Protein AF-A0A965K824-F1 (afdb_monomer_lite)

Foldseek 3Di:
DPDPVVVVVVVVVVVVVVVVVQQVVDLDLQRDWAKAFEDKFFQVVCQVPWWKKFWDQFKFKDLDPQPQGTDTDRDRIWTWHHDPLAIDINNHGDPHQKMKIAHFFDPVLLVVQLVLLLVLLVVPVVDDPPPDDCLLVLLVQLDPPGPNVVVLLVLLLVSLLSSLVVLLVLFPPHQPHDSVSLNVVLVSNCVVCVSVLLVVQSVVVVDDPVNNVVSVPPSVSSVVSSSSSSSRSSSCSSSSSVSPRWQVRSCRNVVDRRIWMDTPRFTAHTIWMWGDDPSIITTIGTHHLLQQLLQQCVVPPDQPDDLVVLLVSSQALSLLQQLQQVVCVVVVHPGSYYCDPVGTHGRHDDPDDPSSVSNSVSNVVCPPHYDDDPPHRDD

Sequence (379 aa):
MVSIKKLHRQNNFQILLLSIFLCCLCNTLFSFHVKVLLQSVTYEELRACPWEIASENGFVIYDDLDTDVGTYCNQNSIKIGAKNKGLSLQGKSTYKDTLYVYPQLSADYLFTLLEFVHTKISAQQMIDLGENEWGFDVLMDFAPHQKGYTYIQAECLRVCHEVLQAFYERMQPEPPVAFEVLEKQLSRYTQAKMWKECLLAYQSLRLQYKDLKRLKKHPTFVKEKIFSVIDQASENLMYSFFSQLPQYILRSFFQEECGHLSVNGLDYLGSLMITIEDEKILLINSVSMDDYLVGVLRSEGWPGWSLETNKVLAIAVRTYVIARIVQARAQKLPYHIKNSIHHQKYDGHRKKNKQDLILYEAVKETHNIFLGYKGKPID

Secondary structure (DSSP, 8-state):
---HHHHHHHHHHHHHHHHHHHHHH--SS-TT-EEEEEEEEEHHHHHHSPEEEE-SS-EEEES-TTSS-PEEE--SEEEEEEETTEEEETTEEPSSSEEEEEEPPPHHHHHHHHHHHHHHHHHHTTS---SSS-HHHHHH--STTSHHHHHHHHHHHHHHHHHHHHHHHH--SS-SS-HHHHHHHHHHHHHHHHHHHHHHHHHHT---HHHHHHHTT-HHHHHHHHHHHHHHHHHHHHHHHHHTS-HHHHHHHHSS----EEETTEEESSEEEEEEETTEEEEEEEE-HHHHHHHHHHHHSPTT--HHHHHHHHHHHHHHHHHHHHHHHHTT-S-SEEBSTTSB----B----TTTHHHHHHHHHTTT---EETTEE--

Structure (mmCIF, N/CA/C/O backbone):
data_AF-A0A965K824-F1
#
_entry.id   AF-A0A965K824-F1
#
loop_
_atom_site.group_PDB
_atom_site.id
_atom_site.type_symbol
_atom_site.label_atom_id
_atom_site.label_alt_id
_atom_site.label_comp_id
_atom_site.label_asym_id
_atom_site.label_entity_id
_atom_site.label_seq_id
_atom_site.pdbx_PDB_ins_code
_atom_site.Cartn_x
_atom_site.Cartn_y
_atom_site.Cartn_z
_atom_site.occupancy
_atom_site.B_iso_or_equiv
_atom_site.auth_seq_id
_atom_site.auth_comp_id
_atom_site.auth_asym_id
_atom_site.auth_atom_id
_atom_site.pdbx_PDB_model_num
ATOM 1 N N . MET A 1 1 ? -11.148 22.379 -41.036 1.00 36.31 1 MET A N 1
ATOM 2 C CA . MET A 1 1 ? -11.225 22.596 -39.573 1.00 36.31 1 MET A CA 1
ATOM 3 C C . MET A 1 1 ? -12.295 21.685 -38.980 1.00 36.31 1 MET A C 1
ATOM 5 O O . MET A 1 1 ? -13.431 22.096 -38.785 1.00 36.31 1 MET A O 1
ATOM 9 N N . VAL A 1 2 ? -11.955 20.417 -38.737 1.00 30.73 2 VAL A N 1
ATOM 10 C CA . VAL A 1 2 ? -12.786 19.542 -37.898 1.00 30.73 2 VAL A CA 1
ATOM 11 C C . VAL A 1 2 ? -12.556 19.998 -36.460 1.00 30.73 2 VAL A C 1
ATOM 13 O O . VAL A 1 2 ? -11.418 20.094 -36.013 1.00 30.73 2 VAL A O 1
ATOM 16 N N . SER A 1 3 ? -13.631 20.406 -35.789 1.00 27.61 3 SER A N 1
ATOM 17 C CA . SER A 1 3 ? -13.585 21.100 -34.502 1.00 27.61 3 SER A CA 1
ATOM 18 C C . SER A 1 3 ? -12.829 20.287 -33.441 1.00 27.61 3 SER A C 1
ATOM 20 O O . SER A 1 3 ? -13.265 19.203 -33.055 1.00 27.61 3 SER A O 1
ATOM 22 N N . ILE A 1 4 ? -11.731 20.854 -32.933 1.00 33.28 4 ILE A N 1
ATOM 23 C CA . ILE A 1 4 ? -10.877 20.335 -31.845 1.00 33.28 4 ILE A CA 1
ATOM 24 C C . ILE A 1 4 ? -11.703 19.985 -30.585 1.00 33.28 4 ILE A C 1
ATOM 26 O O . ILE A 1 4 ? -11.350 19.083 -29.828 1.00 33.28 4 ILE A O 1
ATOM 30 N N . LYS A 1 5 ? -12.889 20.589 -30.416 1.00 29.89 5 LYS A N 1
ATOM 31 C CA . LYS A 1 5 ? -13.839 20.262 -29.338 1.00 29.89 5 LYS A CA 1
ATOM 32 C C . LYS A 1 5 ? -14.459 18.858 -29.444 1.00 29.89 5 LYS A C 1
ATOM 34 O O . LYS A 1 5 ? -14.859 18.305 -28.422 1.00 29.89 5 LYS A O 1
ATOM 39 N N . LYS A 1 6 ? -14.540 18.258 -30.641 1.00 28.25 6 LYS A N 1
ATOM 40 C CA . LYS A 1 6 ? -15.087 16.898 -30.833 1.00 28.25 6 LYS A CA 1
ATOM 41 C C . LYS A 1 6 ? -14.059 15.805 -30.502 1.00 28.25 6 LYS A C 1
ATOM 43 O O . LYS A 1 6 ? -14.447 14.795 -29.923 1.00 28.25 6 LYS A O 1
ATOM 48 N N . LEU A 1 7 ? -12.768 16.047 -30.765 1.00 29.23 7 LEU A N 1
ATOM 49 C CA . LEU A 1 7 ? -11.680 15.135 -30.377 1.00 29.23 7 LEU A CA 1
ATOM 50 C C . LEU A 1 7 ? -11.485 15.072 -28.853 1.00 29.23 7 LEU A C 1
ATOM 52 O O . LEU A 1 7 ? -11.282 13.987 -28.316 1.00 29.23 7 LEU A O 1
ATOM 56 N N . HIS A 1 8 ? -11.625 16.193 -28.135 1.00 33.16 8 HIS A N 1
ATOM 57 C CA . HIS A 1 8 ? -11.505 16.195 -26.669 1.00 33.16 8 HIS A CA 1
ATOM 58 C C . HIS A 1 8 ? -12.620 15.407 -25.963 1.00 33.16 8 HIS A C 1
ATOM 60 O O . HIS A 1 8 ? -12.362 14.720 -24.978 1.00 33.16 8 HIS A O 1
ATOM 66 N N . ARG A 1 9 ? -13.854 15.432 -26.487 1.00 33.28 9 ARG A N 1
ATOM 67 C CA . ARG A 1 9 ? -14.969 14.655 -25.917 1.00 33.28 9 ARG A CA 1
ATOM 68 C C . ARG A 1 9 ? -14.859 13.152 -26.186 1.00 33.28 9 ARG A C 1
ATOM 70 O O . ARG A 1 9 ? -15.207 12.374 -25.306 1.00 33.28 9 ARG A O 1
ATOM 77 N N . GLN A 1 10 ? -14.375 12.739 -27.361 1.00 35.00 10 GLN A N 1
ATOM 78 C CA . GLN A 1 10 ? -14.183 11.315 -27.674 1.00 35.00 10 GLN A CA 1
ATOM 79 C C . GLN A 1 10 ? -12.985 10.703 -26.934 1.00 35.00 10 GLN A C 1
ATOM 81 O O . GLN A 1 10 ? -13.111 9.581 -26.446 1.00 35.00 10 GLN A O 1
ATOM 86 N N . ASN A 1 11 ? -11.881 11.445 -26.763 1.00 42.94 11 ASN A N 1
ATOM 87 C CA . ASN A 1 11 ? -10.748 10.985 -25.952 1.00 42.94 11 ASN A CA 1
ATOM 88 C C . ASN A 1 11 ? -11.114 10.868 -24.473 1.00 42.94 11 ASN A C 1
ATOM 90 O O . ASN A 1 11 ? -10.794 9.853 -23.869 1.00 42.94 11 ASN A O 1
ATOM 94 N N . ASN A 1 12 ? -11.854 11.823 -23.901 1.00 41.00 12 ASN A N 1
ATOM 95 C CA . ASN A 1 12 ? -12.291 11.702 -22.508 1.00 41.00 12 ASN A CA 1
ATOM 96 C C . ASN A 1 12 ? -13.239 10.518 -22.306 1.00 41.00 12 ASN A C 1
ATOM 98 O O . ASN A 1 12 ? -13.159 9.869 -21.276 1.00 41.00 12 ASN A O 1
ATOM 102 N N . PHE A 1 13 ? -14.081 10.176 -23.285 1.00 37.00 13 PHE A N 1
ATOM 103 C CA . PHE A 1 13 ? -14.971 9.017 -23.174 1.00 37.00 13 PHE A CA 1
ATOM 104 C C . PHE A 1 13 ? -14.228 7.682 -23.328 1.00 37.00 13 PHE A C 1
ATOM 106 O O . PHE A 1 13 ? -14.552 6.734 -22.628 1.00 37.00 13 PHE A O 1
ATOM 113 N N . GLN A 1 14 ? -13.213 7.599 -24.198 1.00 37.97 14 GLN A N 1
ATOM 114 C CA . GLN A 1 14 ? -12.367 6.405 -24.325 1.00 37.97 14 GLN A CA 1
ATOM 115 C C . GLN A 1 14 ? -11.390 6.239 -23.160 1.00 37.97 14 GLN A C 1
ATOM 117 O O . GLN A 1 14 ? -11.163 5.111 -22.746 1.00 37.97 14 GLN A O 1
ATOM 122 N N . ILE A 1 15 ? -10.859 7.328 -22.599 1.00 46.62 15 ILE A N 1
ATOM 123 C CA . ILE A 1 15 ? -10.042 7.310 -21.377 1.00 46.62 15 ILE A CA 1
ATOM 124 C C . ILE A 1 15 ? -10.910 6.942 -20.175 1.00 46.62 15 ILE A C 1
ATOM 126 O O . ILE A 1 15 ? -10.488 6.112 -19.382 1.00 46.62 15 ILE A O 1
ATOM 130 N N . LEU A 1 16 ? -12.137 7.469 -20.085 1.00 37.84 16 LEU A N 1
ATOM 131 C CA . LEU A 1 16 ? -13.113 7.081 -19.067 1.00 37.84 16 LEU A CA 1
ATOM 132 C C . LEU A 1 16 ? -13.541 5.618 -19.233 1.00 37.84 16 LEU A C 1
ATOM 134 O O . LEU A 1 16 ? -13.666 4.904 -18.257 1.00 37.84 16 LEU A O 1
ATOM 138 N N . LEU A 1 17 ? -13.722 5.126 -20.460 1.00 34.28 17 LEU A N 1
ATOM 139 C CA . LEU A 1 17 ? -13.998 3.710 -20.707 1.00 34.28 17 LEU A CA 1
ATOM 140 C C . LEU A 1 17 ? -12.787 2.832 -20.413 1.00 34.28 17 LEU A C 1
ATOM 142 O O . LEU A 1 17 ? -12.983 1.744 -19.902 1.00 34.28 17 LEU A O 1
ATOM 146 N N . LEU A 1 18 ? -11.556 3.271 -20.683 1.00 37.56 18 LEU A N 1
ATOM 147 C CA . LEU A 1 18 ? -10.347 2.524 -20.336 1.00 37.56 18 LEU A CA 1
ATOM 148 C C . LEU A 1 18 ? -10.121 2.527 -18.820 1.00 37.56 18 LEU A C 1
ATOM 150 O O . LEU A 1 18 ? -9.739 1.498 -18.277 1.00 37.56 18 LEU A O 1
ATOM 154 N N . SER A 1 19 ? -10.395 3.641 -18.136 1.00 36.31 19 SER A N 1
ATOM 155 C CA . SER A 1 19 ? -10.315 3.753 -16.681 1.00 36.31 19 SER A CA 1
ATOM 156 C C . SER A 1 19 ? -11.435 2.971 -16.007 1.00 36.31 19 SER A C 1
ATOM 158 O O . SER A 1 19 ? -11.138 2.227 -15.089 1.00 36.31 19 SER A O 1
ATOM 160 N N . ILE A 1 20 ? -12.673 3.005 -16.513 1.00 38.97 20 ILE A N 1
ATOM 161 C CA . ILE A 1 20 ? -13.784 2.146 -16.074 1.00 38.97 20 ILE A CA 1
ATOM 162 C C . ILE A 1 20 ? -13.472 0.678 -16.376 1.00 38.97 20 ILE A C 1
ATOM 164 O O . ILE A 1 20 ? -13.680 -0.162 -15.519 1.00 38.97 20 ILE A O 1
ATOM 168 N N . PHE A 1 21 ? -12.910 0.334 -17.535 1.00 32.91 21 PHE A N 1
ATOM 169 C CA . PHE A 1 21 ? -12.552 -1.050 -17.865 1.00 32.91 21 PHE A CA 1
ATOM 170 C C . PHE A 1 21 ? -11.378 -1.553 -17.006 1.00 32.91 21 PHE A C 1
ATOM 172 O O . PHE A 1 21 ? -11.382 -2.702 -16.577 1.00 32.91 21 PHE A O 1
ATOM 179 N N . LEU A 1 22 ? -10.412 -0.690 -16.670 1.00 35.75 22 LEU A N 1
ATOM 180 C CA . LEU A 1 22 ? -9.337 -0.971 -15.709 1.00 35.75 22 LEU A CA 1
ATOM 181 C C . LEU A 1 22 ? -9.848 -1.018 -14.256 1.00 35.75 22 LEU A C 1
ATOM 183 O O . LEU A 1 22 ? -9.348 -1.820 -13.474 1.00 35.75 22 LEU A O 1
ATOM 187 N N . CYS A 1 23 ? -10.853 -0.217 -13.898 1.00 33.66 23 CYS A N 1
ATOM 188 C CA . CYS A 1 23 ? -11.457 -0.162 -12.562 1.00 33.66 23 CYS A CA 1
ATOM 189 C C . CYS A 1 23 ? -12.417 -1.345 -12.331 1.00 33.66 23 CYS A C 1
ATOM 191 O O . CYS A 1 23 ? -12.391 -1.970 -11.276 1.00 33.66 23 CYS A O 1
ATOM 193 N N . CYS A 1 24 ? -13.170 -1.759 -13.355 1.00 31.39 24 CYS A N 1
ATOM 194 C CA . CYS A 1 24 ? -14.031 -2.944 -13.338 1.00 31.39 24 CYS A CA 1
ATOM 195 C C . CYS A 1 24 ? -13.244 -4.266 -13.327 1.00 31.39 24 CYS A C 1
ATOM 197 O O . CYS A 1 24 ? -13.805 -5.298 -12.962 1.00 31.39 24 CYS A O 1
ATOM 199 N N . LEU A 1 25 ? -11.957 -4.254 -13.701 1.00 32.69 25 LEU A N 1
ATOM 200 C CA . LEU A 1 25 ? -11.074 -5.428 -13.668 1.00 32.69 25 LEU A CA 1
ATOM 201 C C . LEU A 1 25 ? -10.110 -5.450 -12.467 1.00 32.69 25 LEU A C 1
ATOM 203 O O . LEU A 1 25 ? -9.502 -6.488 -12.209 1.00 32.69 25 LEU A O 1
ATOM 207 N N . CYS A 1 26 ? -9.998 -4.365 -11.694 1.00 37.28 26 CYS A N 1
ATOM 208 C CA . CYS A 1 26 ? -9.134 -4.289 -10.513 1.00 37.28 26 CYS A CA 1
ATOM 209 C C . CYS A 1 26 ? -9.964 -4.088 -9.240 1.00 37.28 26 CYS A C 1
ATOM 211 O O . CYS A 1 26 ? -10.144 -2.980 -8.752 1.00 37.28 26 CYS A O 1
ATOM 213 N N . ASN A 1 27 ? -10.408 -5.197 -8.649 1.00 39.06 27 ASN A N 1
ATOM 214 C CA . ASN A 1 27 ? -11.023 -5.251 -7.315 1.00 39.06 27 ASN A CA 1
ATOM 215 C C . ASN A 1 27 ? -10.039 -4.956 -6.155 1.00 39.06 27 ASN A C 1
ATOM 217 O O . ASN A 1 27 ? -10.301 -5.352 -5.018 1.00 39.06 27 ASN A O 1
ATOM 221 N N . THR A 1 28 ? -8.899 -4.313 -6.409 1.00 49.66 28 THR A N 1
ATOM 222 C CA . THR A 1 28 ? -7.787 -4.214 -5.457 1.00 49.66 28 THR A CA 1
ATOM 223 C C . THR A 1 28 ? -7.330 -2.767 -5.274 1.00 49.66 28 THR A C 1
ATOM 225 O O . THR A 1 28 ? -7.292 -1.999 -6.233 1.00 49.66 28 THR A O 1
ATOM 228 N N . LEU A 1 29 ? -6.906 -2.414 -4.051 1.00 47.56 29 LEU A N 1
ATOM 229 C CA . LEU A 1 29 ? -6.229 -1.149 -3.691 1.00 47.56 29 LEU A CA 1
ATOM 230 C C . LEU A 1 29 ? -4.863 -0.976 -4.383 1.00 47.56 29 LEU A C 1
ATOM 232 O O . LEU A 1 29 ? -4.022 -0.228 -3.914 1.00 47.56 29 LEU A O 1
ATOM 236 N N . PHE A 1 30 ? -4.593 -1.722 -5.450 1.00 51.91 30 PHE A N 1
ATOM 237 C CA . PHE A 1 30 ? -3.305 -1.788 -6.127 1.00 51.91 30 PHE A CA 1
ATOM 238 C C . PHE A 1 30 ? -3.487 -1.470 -7.610 1.00 51.91 30 PHE A C 1
ATOM 240 O O . PHE A 1 30 ? -2.957 -2.165 -8.485 1.00 51.91 30 PHE A O 1
ATOM 247 N N . SER A 1 31 ? -4.270 -0.430 -7.907 1.00 47.31 31 SER A N 1
ATOM 248 C CA . SER A 1 31 ? -4.499 0.029 -9.272 1.00 47.31 31 SER A CA 1
ATOM 249 C C . SER A 1 31 ? -3.169 0.425 -9.927 1.00 47.31 31 SER A C 1
ATOM 251 O O . SER A 1 31 ? -2.565 1.441 -9.609 1.00 47.31 31 SER A O 1
ATOM 253 N N . PHE A 1 32 ? -2.721 -0.427 -10.853 1.00 63.44 32 PHE A N 1
ATOM 254 C CA . PHE A 1 32 ? -1.614 -0.224 -11.796 1.00 63.44 32 PHE A CA 1
ATOM 255 C C . PHE A 1 32 ? -0.214 0.029 -11.196 1.00 63.44 32 PHE A C 1
ATOM 257 O O . PHE A 1 32 ? 0.517 0.916 -11.632 1.00 63.44 32 PHE A O 1
ATOM 264 N N . HIS A 1 33 ? 0.211 -0.811 -10.248 1.00 82.31 33 HIS A N 1
ATOM 265 C CA . HIS A 1 33 ? 1.624 -0.866 -9.853 1.00 82.31 33 HIS A CA 1
ATOM 266 C C . HIS A 1 33 ? 2.515 -1.460 -10.949 1.00 82.31 33 HIS A C 1
ATOM 268 O O . HIS A 1 33 ? 2.146 -2.417 -11.639 1.00 82.31 33 HIS A O 1
ATOM 274 N N . VAL A 1 34 ? 3.738 -0.946 -11.047 1.00 90.12 34 VAL A N 1
ATOM 275 C CA . VAL A 1 34 ? 4.823 -1.578 -11.792 1.00 90.12 34 VAL A CA 1
ATOM 276 C C . VAL A 1 34 ? 5.508 -2.584 -10.869 1.00 90.12 34 VAL A C 1
ATOM 278 O O . VAL A 1 34 ? 5.942 -2.235 -9.774 1.00 90.12 34 VAL A O 1
ATOM 281 N N . LYS A 1 35 ? 5.586 -3.845 -11.309 1.00 93.44 35 LYS A N 1
ATOM 282 C CA . LYS A 1 35 ? 6.251 -4.934 -10.595 1.00 93.44 35 LYS A CA 1
ATOM 283 C C . LYS A 1 35 ? 7.607 -5.202 -11.232 1.00 93.44 35 LYS A C 1
ATOM 285 O O . LYS A 1 35 ? 7.674 -5.795 -12.313 1.00 93.44 35 LYS A O 1
ATOM 290 N N . VAL A 1 36 ? 8.665 -4.752 -10.570 1.00 94.69 36 VAL A N 1
ATOM 291 C CA . VAL A 1 36 ? 10.050 -4.886 -11.022 1.00 94.69 36 VAL A CA 1
ATOM 292 C C . VAL A 1 36 ? 10.697 -6.075 -10.330 1.00 94.69 36 VAL A C 1
ATOM 294 O O . VAL A 1 36 ? 10.860 -6.065 -9.114 1.00 94.69 36 VAL A O 1
ATOM 297 N N . LEU A 1 37 ? 11.088 -7.096 -11.090 1.00 95.69 37 LEU A N 1
ATOM 298 C CA . LEU A 1 37 ? 11.920 -8.178 -10.579 1.00 95.69 37 LEU A CA 1
ATOM 299 C C . LEU A 1 37 ? 13.318 -7.629 -10.278 1.00 95.69 37 LEU A C 1
ATOM 301 O O . LEU A 1 37 ? 14.052 -7.259 -11.201 1.00 95.69 37 LEU A O 1
ATOM 305 N N . LEU A 1 38 ? 13.663 -7.592 -8.992 1.00 94.62 38 LEU A N 1
ATOM 306 C CA . LEU A 1 38 ? 14.961 -7.149 -8.494 1.00 94.62 38 LEU A CA 1
ATOM 307 C C . LEU A 1 38 ? 15.959 -8.305 -8.453 1.00 94.62 38 LEU A C 1
ATOM 309 O O . LEU A 1 38 ? 17.090 -8.155 -8.904 1.00 94.62 38 LEU A O 1
ATOM 313 N N . GLN A 1 39 ? 15.542 -9.456 -7.916 1.00 93.94 39 GLN A N 1
ATOM 314 C CA . GLN A 1 39 ? 16.381 -10.650 -7.783 1.00 93.94 39 GLN A CA 1
ATOM 315 C C . GLN A 1 39 ? 15.566 -11.926 -7.992 1.00 93.94 39 GLN A C 1
ATOM 317 O O . GLN A 1 39 ? 14.372 -11.975 -7.702 1.00 93.94 39 GLN A O 1
ATOM 322 N N . SER A 1 40 ? 16.232 -12.964 -8.492 1.00 95.19 40 SER A N 1
ATOM 323 C CA . SER A 1 40 ? 15.695 -14.314 -8.646 1.00 95.19 40 SER A CA 1
ATOM 324 C C . SER A 1 40 ? 16.771 -15.287 -8.193 1.00 95.19 40 SER A C 1
ATOM 326 O O . SER A 1 40 ? 17.850 -15.310 -8.781 1.00 95.19 40 SER A O 1
ATOM 328 N N . VAL A 1 41 ? 16.487 -16.033 -7.131 1.00 95.62 41 VAL A N 1
ATOM 329 C CA . VAL A 1 41 ? 17.449 -16.925 -6.472 1.00 95.62 41 VAL A CA 1
ATOM 330 C C . VAL A 1 41 ? 16.825 -18.291 -6.231 1.00 95.62 41 VAL A C 1
ATOM 332 O O . VAL A 1 41 ? 15.605 -18.438 -6.183 1.00 95.62 41 VAL A O 1
ATOM 335 N N . THR A 1 42 ? 17.655 -19.307 -6.074 1.00 95.12 42 THR A N 1
ATOM 336 C CA . THR A 1 42 ? 17.249 -20.636 -5.616 1.00 95.12 42 THR A CA 1
ATOM 337 C C . THR A 1 42 ? 17.057 -20.658 -4.096 1.00 95.12 42 THR A C 1
ATOM 339 O O . THR A 1 42 ? 17.528 -19.782 -3.364 1.00 95.12 42 THR A O 1
ATOM 342 N N . TYR A 1 43 ? 16.404 -21.704 -3.587 1.00 93.12 43 TYR A N 1
ATOM 343 C CA . TYR A 1 43 ? 16.294 -21.934 -2.143 1.00 93.12 43 TYR A CA 1
ATOM 344 C C . TYR A 1 43 ? 17.652 -22.063 -1.444 1.00 93.12 43 TYR A C 1
ATOM 346 O O . TYR A 1 43 ? 17.781 -21.669 -0.286 1.00 93.12 43 TYR A O 1
ATOM 354 N N . GLU A 1 44 ? 18.645 -22.647 -2.115 1.00 93.12 44 GLU A N 1
ATOM 355 C CA . GLU A 1 44 ? 19.984 -22.852 -1.558 1.00 93.12 44 GLU A CA 1
ATOM 356 C C . GLU A 1 44 ? 20.726 -21.525 -1.421 1.00 93.12 44 GLU A C 1
ATOM 358 O O . GLU A 1 44 ? 21.260 -21.233 -0.351 1.00 93.12 44 GLU A O 1
ATOM 363 N N . GLU A 1 45 ? 20.665 -20.687 -2.457 1.00 95.12 45 GLU A N 1
ATOM 364 C CA . GLU A 1 45 ? 21.237 -19.340 -2.447 1.00 95.12 45 GLU A CA 1
ATOM 365 C C . GLU A 1 45 ? 20.617 -18.480 -1.340 1.00 95.12 45 GLU A C 1
ATOM 367 O O . GLU A 1 45 ? 21.354 -17.900 -0.543 1.00 95.12 45 GLU A O 1
ATOM 372 N N . LEU A 1 46 ? 19.282 -18.455 -1.215 1.00 95.19 46 LEU A N 1
ATOM 373 C CA . LEU A 1 46 ? 18.618 -17.656 -0.176 1.00 95.19 46 LEU A CA 1
ATOM 374 C C . LEU A 1 46 ? 18.833 -18.217 1.239 1.00 95.19 46 LEU A C 1
ATOM 376 O O . LEU A 1 46 ? 18.806 -17.478 2.221 1.00 95.19 46 LEU A O 1
ATOM 380 N N . ARG A 1 47 ? 19.042 -19.532 1.381 1.00 93.31 47 ARG A N 1
ATOM 381 C CA . ARG A 1 47 ? 19.403 -20.132 2.674 1.00 93.31 47 ARG A CA 1
ATOM 382 C C . ARG A 1 47 ? 20.833 -19.770 3.072 1.00 93.31 47 ARG A C 1
ATOM 384 O O . ARG A 1 47 ? 21.076 -19.527 4.251 1.00 93.31 47 ARG A O 1
ATOM 391 N N . ALA A 1 48 ? 21.758 -19.755 2.113 1.00 94.31 48 ALA A N 1
ATOM 392 C CA . ALA A 1 48 ? 23.151 -19.389 2.343 1.00 94.31 48 ALA A CA 1
ATOM 393 C C . ALA A 1 48 ? 23.307 -17.888 2.626 1.00 94.31 48 ALA A C 1
ATOM 395 O O . ALA A 1 48 ? 24.056 -17.506 3.523 1.00 94.31 48 ALA A O 1
ATOM 396 N N . CYS A 1 49 ? 22.573 -17.049 1.895 1.00 94.88 49 CYS A N 1
ATOM 397 C CA . CYS A 1 49 ? 22.587 -15.598 2.031 1.00 94.88 49 CYS A CA 1
ATOM 398 C C . CYS A 1 49 ? 21.145 -15.056 2.061 1.00 94.88 49 CYS A C 1
ATOM 400 O O . CYS A 1 49 ? 20.589 -14.719 1.013 1.00 94.88 49 CYS A O 1
ATOM 402 N N . PRO A 1 50 ? 20.508 -15.002 3.247 1.00 95.94 50 PRO A N 1
ATOM 403 C CA . PRO A 1 50 ? 19.174 -14.428 3.398 1.00 95.94 50 PRO A CA 1
ATOM 404 C C . PRO A 1 50 ? 19.148 -12.954 2.998 1.00 95.94 50 PRO A C 1
ATOM 406 O O . PRO A 1 50 ? 20.089 -12.212 3.284 1.00 95.94 50 PRO A O 1
ATOM 409 N N . TRP A 1 51 ? 18.043 -12.506 2.408 1.00 96.94 51 TRP A N 1
ATOM 410 C CA . TRP A 1 51 ? 17.844 -11.090 2.128 1.00 96.94 51 TRP A CA 1
ATOM 411 C C . TRP A 1 51 ? 17.635 -10.313 3.415 1.00 96.94 51 TRP A C 1
ATOM 413 O O . TRP A 1 51 ? 16.803 -10.679 4.246 1.00 96.94 51 TRP A O 1
ATOM 423 N N . GLU A 1 52 ? 18.358 -9.210 3.542 1.00 96.88 52 GLU A N 1
ATOM 424 C CA . GLU A 1 52 ? 18.138 -8.220 4.581 1.00 96.88 52 GLU A CA 1
ATOM 425 C C . GLU A 1 52 ? 17.371 -7.037 3.990 1.00 96.88 52 GLU A C 1
ATOM 427 O O . GLU A 1 52 ? 17.807 -6.424 3.013 1.00 96.88 52 GLU A O 1
ATOM 432 N N . ILE A 1 53 ? 16.203 -6.760 4.564 1.00 97.25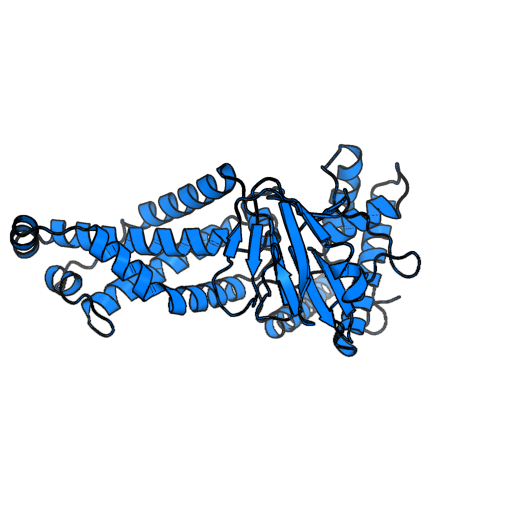 53 ILE A N 1
ATOM 433 C CA . ILE A 1 53 ? 15.338 -5.647 4.182 1.00 97.25 53 ILE A CA 1
ATOM 434 C C . ILE A 1 53 ? 15.313 -4.687 5.362 1.00 97.25 53 ILE A C 1
ATOM 436 O O . ILE A 1 53 ? 14.955 -5.096 6.464 1.00 97.25 53 ILE A O 1
ATOM 440 N N . ALA A 1 54 ? 15.665 -3.426 5.134 1.00 96.81 54 ALA A N 1
ATOM 441 C CA . ALA A 1 54 ? 15.650 -2.386 6.154 1.00 96.81 54 ALA A CA 1
ATOM 442 C C . ALA A 1 54 ? 14.506 -1.386 5.938 1.00 96.81 54 ALA A C 1
ATOM 444 O O . ALA A 1 54 ? 14.033 -1.190 4.818 1.00 96.81 54 ALA A O 1
ATOM 445 N N . SER A 1 55 ? 14.058 -0.757 7.020 1.00 94.81 55 SER A N 1
ATOM 446 C CA . SER A 1 55 ? 13.147 0.386 7.002 1.00 94.81 55 SER A CA 1
ATOM 447 C C . SER A 1 55 ? 13.358 1.233 8.252 1.00 94.81 55 SER A C 1
ATOM 449 O O . SER A 1 55 ? 13.706 0.714 9.310 1.00 94.81 55 SER A O 1
ATOM 451 N N . GLU A 1 56 ? 13.144 2.541 8.146 1.00 92.12 56 GLU A N 1
ATOM 452 C CA . GLU A 1 56 ? 13.398 3.487 9.239 1.00 92.12 56 GLU A CA 1
ATOM 453 C C . GLU A 1 56 ? 12.448 3.298 10.432 1.00 92.12 56 GLU A C 1
ATOM 455 O O . GLU A 1 56 ? 12.883 3.384 11.578 1.00 92.12 56 GLU A O 1
ATOM 460 N N . ASN A 1 57 ? 11.173 2.995 10.162 1.00 90.88 57 ASN A N 1
ATOM 461 C CA . ASN A 1 57 ? 10.103 2.951 11.168 1.00 90.88 57 ASN A CA 1
ATOM 462 C C . ASN A 1 57 ? 9.535 1.540 11.401 1.00 90.88 57 ASN A C 1
ATOM 464 O O . ASN A 1 57 ? 8.531 1.384 12.095 1.00 90.88 57 ASN A O 1
ATOM 468 N N . GLY A 1 58 ? 10.148 0.519 10.801 1.00 92.19 58 GLY A N 1
ATOM 469 C CA . GLY A 1 58 ? 9.658 -0.855 10.828 1.00 92.19 58 GLY A CA 1
ATOM 470 C C . GLY A 1 58 ? 8.808 -1.243 9.621 1.00 92.19 58 GLY A C 1
ATOM 471 O O . GLY A 1 58 ? 8.830 -0.596 8.571 1.00 92.19 58 GLY A O 1
ATOM 472 N N . PHE A 1 59 ? 8.075 -2.345 9.760 1.00 91.12 59 PHE A N 1
ATOM 473 C CA . PHE A 1 59 ? 7.411 -3.026 8.652 1.00 91.12 59 PHE A CA 1
ATOM 474 C C . PHE A 1 59 ? 5.972 -3.394 8.977 1.00 91.12 59 PHE A C 1
ATOM 476 O O . PHE A 1 59 ? 5.645 -3.762 10.106 1.00 91.12 59 PHE A O 1
ATOM 483 N N . VAL A 1 60 ? 5.149 -3.429 7.933 1.00 87.81 60 VAL A N 1
ATOM 484 C CA . VAL A 1 60 ? 3.877 -4.151 7.932 1.00 87.81 60 VAL A CA 1
ATOM 485 C C . VAL A 1 60 ? 3.986 -5.288 6.925 1.00 87.81 60 VAL A C 1
ATOM 487 O O . VAL A 1 60 ? 4.285 -5.057 5.751 1.00 87.81 60 VAL A O 1
ATOM 490 N N . ILE A 1 61 ? 3.792 -6.520 7.393 1.00 87.62 61 ILE A N 1
ATOM 491 C CA . ILE A 1 61 ? 3.981 -7.730 6.589 1.00 87.62 61 ILE A CA 1
ATOM 492 C C . ILE A 1 61 ? 2.646 -8.446 6.416 1.00 87.62 61 ILE A C 1
ATOM 494 O O . ILE A 1 61 ? 1.997 -8.787 7.403 1.00 87.62 61 ILE A O 1
ATOM 498 N N . TYR A 1 62 ? 2.276 -8.714 5.169 1.00 82.88 62 TYR A N 1
ATOM 499 C CA . TYR A 1 62 ? 1.091 -9.483 4.803 1.00 82.88 62 TYR A CA 1
ATOM 500 C C . TYR A 1 62 ? 1.521 -10.803 4.168 1.00 82.88 62 TYR A C 1
ATOM 502 O O . TYR A 1 62 ? 2.384 -10.826 3.290 1.00 82.88 62 TYR A O 1
ATOM 510 N N . ASP A 1 63 ? 0.925 -11.900 4.608 1.00 74.81 63 ASP A N 1
ATOM 511 C CA . ASP A 1 63 ? 1.050 -13.229 4.007 1.00 74.81 63 ASP A CA 1
ATOM 512 C C . ASP A 1 63 ? -0.077 -13.514 2.997 1.00 74.81 63 ASP A C 1
ATOM 514 O O . ASP A 1 63 ? 0.053 -14.382 2.135 1.00 74.81 63 ASP A O 1
ATOM 518 N N . ASP A 1 64 ? -1.155 -12.736 3.064 1.00 68.56 64 ASP A N 1
ATOM 519 C CA . ASP A 1 64 ? -2.243 -12.702 2.098 1.00 68.56 64 ASP A CA 1
ATOM 520 C C . ASP A 1 64 ? -2.850 -11.288 2.070 1.00 68.56 64 ASP A C 1
ATOM 522 O O . ASP A 1 64 ? -3.131 -10.698 3.117 1.00 68.56 64 ASP A O 1
ATOM 526 N N . LEU A 1 65 ? -3.029 -10.716 0.876 1.00 61.56 65 LEU A N 1
ATOM 527 C CA . LEU A 1 65 ? -3.633 -9.385 0.731 1.00 61.56 65 LEU A CA 1
ATOM 528 C C . LEU A 1 65 ? -5.147 -9.404 0.992 1.00 61.56 65 LEU A C 1
ATOM 530 O O . LEU A 1 65 ? -5.727 -8.338 1.178 1.00 61.56 65 LEU A O 1
ATOM 534 N N . ASP A 1 66 ? -5.769 -10.588 1.027 1.00 52.78 66 ASP A N 1
ATOM 535 C CA . ASP A 1 66 ? -7.212 -10.747 1.213 1.00 52.78 66 ASP A CA 1
ATOM 536 C C . ASP A 1 66 ? -7.636 -10.979 2.685 1.00 52.78 66 ASP A C 1
ATOM 538 O O . ASP A 1 66 ? -8.835 -11.001 2.958 1.00 52.78 66 ASP A O 1
ATOM 542 N N . THR A 1 67 ? -6.708 -11.146 3.650 1.00 51.00 67 THR A N 1
ATOM 543 C CA . THR A 1 67 ? -7.038 -11.549 5.047 1.00 51.00 67 THR A CA 1
ATOM 544 C C . THR A 1 67 ? -6.833 -10.482 6.144 1.00 51.00 67 THR A C 1
ATOM 546 O O . THR A 1 67 ? -6.723 -10.807 7.324 1.00 51.00 67 THR A O 1
AT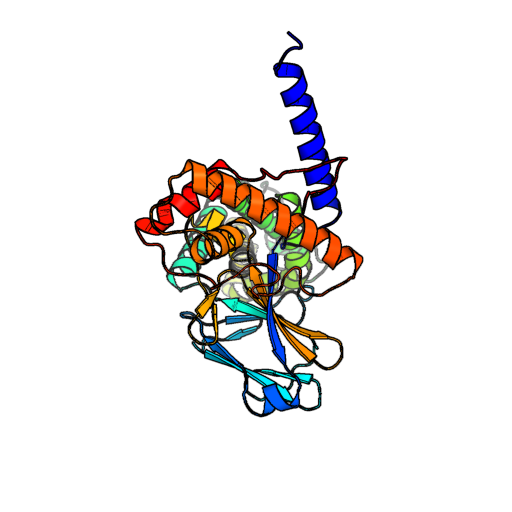OM 549 N N . ASP A 1 68 ? -6.872 -9.196 5.785 1.00 56.56 68 ASP A N 1
ATOM 550 C CA . ASP A 1 68 ? -7.261 -8.048 6.640 1.00 56.56 68 ASP A CA 1
ATOM 551 C C . ASP A 1 68 ? -6.457 -7.688 7.918 1.00 56.56 68 ASP A C 1
ATOM 553 O O . ASP A 1 68 ? -6.851 -6.763 8.647 1.00 56.56 68 ASP A O 1
ATOM 557 N N . VAL A 1 69 ? -5.302 -8.300 8.211 1.00 59.91 69 VAL A N 1
ATOM 558 C CA . VAL A 1 69 ? -4.381 -7.776 9.246 1.00 59.91 69 VAL A CA 1
ATOM 559 C C . VAL A 1 69 ? -2.918 -8.053 8.903 1.00 59.91 69 VAL A C 1
ATOM 561 O O . VAL A 1 69 ? -2.445 -9.180 9.019 1.00 59.91 69 VAL A O 1
ATOM 564 N N . GLY A 1 70 ? -2.172 -7.004 8.558 1.00 71.50 70 GLY A N 1
ATOM 565 C CA . GLY A 1 70 ? -0.717 -7.084 8.463 1.00 71.50 70 GLY A CA 1
ATOM 566 C C . GLY A 1 70 ? -0.069 -7.277 9.838 1.00 71.50 70 GLY A C 1
ATOM 567 O O . GLY A 1 70 ? -0.504 -6.704 10.839 1.00 71.50 70 GLY A O 1
ATOM 568 N N . THR A 1 71 ? 0.995 -8.074 9.905 1.00 80.56 71 THR A N 1
ATOM 569 C CA . THR A 1 71 ? 1.819 -8.204 11.111 1.00 80.56 71 THR A CA 1
ATOM 570 C C . THR A 1 71 ? 2.796 -7.036 11.187 1.00 80.56 71 THR A C 1
ATOM 572 O O . THR A 1 71 ? 3.625 -6.859 10.293 1.00 80.56 71 THR A O 1
ATOM 575 N N . TYR A 1 72 ? 2.720 -6.260 12.267 1.00 83.25 72 TYR A N 1
ATOM 576 C CA . TYR A 1 72 ? 3.638 -5.151 12.524 1.00 83.25 72 TYR A CA 1
ATOM 577 C C . TYR A 1 72 ? 4.964 -5.655 13.093 1.00 83.25 72 TYR A C 1
ATOM 579 O O . TYR A 1 72 ? 4.997 -6.488 14.003 1.00 83.25 72 TYR A O 1
ATOM 587 N N . CYS A 1 73 ? 6.067 -5.118 12.582 1.00 86.38 73 CYS A N 1
ATOM 588 C CA . CYS A 1 73 ? 7.409 -5.394 13.065 1.00 86.38 73 CYS A CA 1
ATOM 589 C C . CYS A 1 73 ? 8.160 -4.080 13.275 1.00 86.38 73 CYS A C 1
ATOM 591 O O . CYS A 1 73 ? 8.623 -3.470 12.319 1.00 86.38 73 CYS A O 1
ATOM 593 N N . ASN A 1 74 ? 8.341 -3.684 14.535 1.00 86.88 74 ASN A N 1
ATOM 594 C CA . ASN A 1 74 ? 9.012 -2.429 14.905 1.00 86.88 74 ASN A CA 1
ATOM 595 C C . ASN A 1 74 ? 10.551 -2.493 14.796 1.00 86.88 74 ASN A C 1
ATOM 597 O O . ASN A 1 74 ? 11.244 -1.628 15.323 1.00 86.88 74 ASN A O 1
ATOM 601 N N . GLN A 1 75 ? 11.111 -3.556 14.213 1.00 90.31 75 GLN A N 1
ATOM 602 C CA . GLN A 1 75 ? 12.553 -3.657 13.982 1.00 90.31 75 GLN A CA 1
ATOM 603 C C . GLN A 1 75 ? 12.911 -2.874 12.723 1.00 90.31 75 GLN A C 1
ATOM 605 O O . GLN A 1 75 ? 12.164 -2.924 11.758 1.00 90.31 75 GLN A O 1
ATOM 610 N N . ASN A 1 76 ? 14.080 -2.236 12.685 1.00 93.62 76 ASN A N 1
ATOM 611 C CA . ASN A 1 76 ? 14.511 -1.478 11.501 1.00 93.62 76 ASN A CA 1
ATOM 612 C C . ASN A 1 76 ? 15.091 -2.366 10.388 1.00 93.62 76 ASN A C 1
ATOM 614 O O . ASN A 1 76 ? 15.434 -1.880 9.314 1.00 93.62 76 ASN A O 1
ATOM 618 N N . SER A 1 77 ? 15.236 -3.667 10.644 1.00 95.69 77 SER A N 1
ATOM 619 C CA . SER A 1 77 ? 15.715 -4.651 9.678 1.00 95.69 77 SER A CA 1
ATOM 620 C C . SER A 1 77 ? 15.035 -5.998 9.907 1.00 95.69 77 SER A C 1
ATOM 622 O O . SER A 1 77 ? 14.880 -6.443 11.050 1.00 95.69 77 SER A O 1
ATOM 624 N N . ILE A 1 78 ? 14.638 -6.648 8.813 1.00 95.62 78 ILE A N 1
ATOM 625 C CA . ILE A 1 78 ? 14.136 -8.019 8.789 1.00 95.62 78 ILE A CA 1
ATOM 626 C C . ILE A 1 78 ? 14.941 -8.891 7.836 1.00 95.62 78 ILE A C 1
ATOM 628 O O . ILE A 1 78 ? 15.421 -8.441 6.796 1.00 95.62 78 ILE A O 1
ATOM 632 N N . LYS A 1 79 ? 15.041 -10.177 8.180 1.00 95.75 79 LYS A N 1
ATOM 633 C CA . LYS A 1 79 ? 15.666 -11.191 7.328 1.00 95.75 79 LYS A CA 1
ATOM 634 C C . LYS A 1 79 ? 14.623 -12.092 6.688 1.00 95.75 79 LYS A C 1
ATOM 636 O O . LYS A 1 79 ? 13.836 -12.724 7.399 1.00 95.75 79 LYS A O 1
ATOM 641 N N . ILE A 1 80 ? 14.667 -12.184 5.363 1.00 95.38 80 ILE A N 1
ATOM 642 C CA . ILE A 1 80 ? 13.883 -13.119 4.559 1.00 95.38 80 ILE A CA 1
ATOM 643 C C . ILE A 1 80 ? 14.814 -14.225 4.066 1.00 95.38 80 ILE A C 1
ATOM 645 O O . ILE A 1 80 ? 15.766 -13.979 3.331 1.00 95.38 80 ILE A O 1
ATOM 649 N N . GLY A 1 81 ? 14.549 -15.451 4.505 1.00 94.62 81 GLY A N 1
ATOM 650 C CA . GLY A 1 81 ? 15.327 -16.640 4.165 1.00 94.62 81 GLY A CA 1
ATOM 651 C C . GLY A 1 81 ? 14.470 -17.736 3.538 1.00 94.62 81 GLY A C 1
ATOM 652 O O . GLY A 1 81 ? 13.263 -17.578 3.368 1.00 94.62 81 GLY A O 1
ATOM 653 N N . ALA A 1 82 ? 15.074 -18.900 3.309 1.00 92.81 82 ALA A N 1
ATOM 654 C CA . ALA A 1 82 ? 14.401 -20.102 2.817 1.00 92.81 82 ALA A CA 1
ATOM 655 C C . ALA A 1 82 ? 14.514 -21.274 3.809 1.00 92.81 82 ALA A C 1
ATOM 657 O O . ALA A 1 82 ? 15.616 -21.652 4.224 1.00 92.81 82 ALA A O 1
ATOM 658 N N . LYS A 1 83 ? 13.390 -21.923 4.138 1.00 90.25 83 LYS A N 1
ATOM 659 C CA . LYS A 1 83 ? 13.337 -23.072 5.060 1.00 90.25 83 LYS A CA 1
ATOM 660 C C . LYS A 1 83 ? 12.300 -24.100 4.608 1.00 90.25 83 LYS A C 1
ATOM 662 O O . LYS A 1 83 ? 11.172 -23.738 4.315 1.00 90.25 83 LYS A O 1
ATOM 667 N N . ASN A 1 84 ? 12.671 -25.384 4.575 1.00 83.62 84 ASN A N 1
ATOM 668 C CA . ASN A 1 84 ? 11.788 -26.502 4.190 1.00 83.62 84 ASN A CA 1
ATOM 669 C C . ASN A 1 84 ? 11.041 -26.293 2.854 1.00 83.62 84 ASN A C 1
ATOM 671 O O . ASN A 1 84 ? 9.857 -26.591 2.768 1.00 83.62 84 ASN A O 1
ATOM 675 N N . LYS A 1 85 ? 11.729 -25.762 1.829 1.00 81.12 85 LYS A N 1
ATOM 676 C CA . LYS A 1 85 ? 11.146 -25.364 0.528 1.00 81.12 85 LYS A CA 1
ATOM 677 C C . LYS A 1 85 ? 10.064 -24.266 0.594 1.00 81.12 85 LYS A C 1
ATOM 679 O O . LYS A 1 85 ? 9.417 -23.992 -0.406 1.00 81.12 85 LYS A O 1
ATOM 684 N N . GLY A 1 86 ? 9.917 -23.592 1.731 1.00 89.56 86 GLY A N 1
ATOM 685 C CA . GLY A 1 86 ? 9.113 -22.381 1.884 1.00 89.56 86 GLY A CA 1
ATOM 686 C C . GLY A 1 86 ? 9.966 -21.162 2.232 1.00 89.56 86 GLY A C 1
ATOM 687 O O . GLY A 1 86 ? 11.188 -21.255 2.420 1.00 89.56 86 GLY A O 1
ATOM 688 N N . LEU A 1 87 ? 9.308 -20.012 2.350 1.00 92.88 87 LEU A N 1
ATOM 689 C CA . LEU A 1 87 ? 9.924 -18.790 2.855 1.00 92.88 87 LEU A CA 1
ATOM 690 C C . LEU A 1 87 ? 10.077 -18.856 4.381 1.00 92.88 87 LEU A C 1
ATOM 692 O O . LEU A 1 87 ? 9.414 -19.616 5.094 1.00 92.88 87 LEU A O 1
ATOM 696 N N . SER A 1 88 ? 10.991 -18.048 4.902 1.00 92.50 88 SER A N 1
ATOM 697 C CA . SER A 1 88 ? 11.122 -17.817 6.335 1.00 92.50 88 SER A CA 1
ATOM 698 C C . SER A 1 88 ? 11.325 -16.340 6.628 1.00 92.50 88 SER A C 1
ATOM 700 O O . SER A 1 88 ? 12.094 -15.667 5.948 1.00 92.50 88 SER A O 1
ATOM 702 N N . LEU A 1 89 ? 10.662 -15.861 7.673 1.00 92.31 89 LEU A N 1
ATOM 703 C CA . LEU A 1 89 ? 10.797 -14.514 8.206 1.00 92.31 89 LEU A CA 1
ATOM 704 C C . LEU A 1 89 ? 11.497 -14.615 9.560 1.00 92.31 89 LEU A C 1
ATOM 706 O O . LEU A 1 89 ? 11.027 -15.321 10.454 1.00 92.31 89 LEU A O 1
ATOM 710 N N . GLN A 1 90 ? 12.642 -13.947 9.707 1.00 90.75 90 GLN A N 1
ATOM 711 C CA . GLN A 1 90 ? 13.464 -14.009 10.924 1.00 90.75 90 GLN A CA 1
ATOM 712 C C . GLN A 1 90 ? 13.752 -15.459 11.379 1.00 90.75 90 GLN A C 1
ATOM 714 O O . GLN A 1 90 ? 13.688 -15.798 12.560 1.00 90.75 90 GLN A O 1
ATOM 719 N N . GLY A 1 91 ? 14.009 -16.356 10.418 1.00 87.94 91 GLY A N 1
ATOM 720 C CA . GLY A 1 91 ? 14.317 -17.775 10.658 1.00 87.94 91 GLY A CA 1
ATOM 721 C C . GLY A 1 91 ? 13.117 -18.680 10.984 1.00 87.94 91 GLY A C 1
ATOM 722 O O . GLY A 1 91 ? 13.281 -19.903 11.104 1.00 87.94 91 GLY A O 1
ATOM 723 N N . LYS A 1 92 ? 11.905 -18.123 11.093 1.00 90.06 92 LYS A N 1
ATOM 724 C CA . LYS A 1 92 ? 10.655 -18.877 11.267 1.00 90.06 92 LYS A CA 1
ATOM 725 C C . LYS A 1 92 ? 10.002 -19.112 9.910 1.00 90.06 92 LYS A C 1
ATOM 727 O O . LYS A 1 92 ? 9.889 -18.177 9.128 1.00 90.06 92 LYS A O 1
ATOM 732 N N . SER A 1 93 ? 9.592 -20.348 9.627 1.00 89.50 93 SER A N 1
ATOM 733 C CA . SER A 1 93 ? 8.870 -20.669 8.389 1.00 89.50 93 SER A CA 1
ATOM 734 C C . SER A 1 93 ? 7.572 -19.874 8.305 1.00 89.50 93 SER A C 1
ATOM 736 O O . SER A 1 93 ? 6.871 -19.736 9.308 1.00 89.50 93 SER A O 1
ATOM 738 N N . THR A 1 94 ? 7.263 -19.371 7.117 1.00 86.69 94 THR A N 1
ATOM 739 C CA . THR A 1 94 ? 5.962 -18.774 6.819 1.00 86.69 94 THR A CA 1
ATOM 740 C C . THR A 1 94 ? 5.007 -19.847 6.308 1.00 86.69 94 THR A C 1
ATOM 742 O O . THR A 1 94 ? 5.434 -20.903 5.843 1.00 86.69 94 THR A O 1
ATOM 745 N N . TYR A 1 95 ? 3.705 -19.595 6.427 1.00 79.81 95 TYR A N 1
ATOM 746 C CA . TYR A 1 95 ? 2.669 -20.528 5.969 1.00 79.81 95 TYR A CA 1
ATOM 747 C C . TYR A 1 95 ? 2.330 -20.373 4.485 1.00 79.81 95 TYR A C 1
ATOM 749 O O . TYR A 1 95 ? 1.738 -21.271 3.895 1.00 79.81 95 TYR A O 1
ATOM 757 N N . LYS A 1 96 ? 2.672 -19.220 3.906 1.00 85.31 96 LYS A N 1
ATOM 758 C CA . LYS A 1 96 ? 2.351 -18.833 2.534 1.00 85.31 96 LYS A CA 1
ATOM 759 C C . LYS A 1 96 ? 3.626 -18.713 1.706 1.00 85.31 96 LYS A C 1
ATOM 761 O O . LYS A 1 96 ? 4.692 -18.373 2.233 1.00 85.31 96 LYS A O 1
ATOM 766 N N . ASP A 1 97 ? 3.460 -18.942 0.409 1.00 88.94 97 ASP A N 1
ATOM 767 C CA . ASP A 1 97 ? 4.516 -18.875 -0.607 1.00 88.94 97 ASP A CA 1
ATOM 768 C C . ASP A 1 97 ? 4.791 -17.451 -1.098 1.00 88.94 97 ASP A C 1
ATOM 770 O O . ASP A 1 97 ? 5.749 -17.214 -1.836 1.00 88.94 97 ASP A O 1
ATOM 774 N N . THR A 1 98 ? 3.967 -16.499 -0.660 1.00 90.94 98 THR A N 1
ATOM 775 C CA . THR A 1 98 ? 4.094 -15.082 -0.966 1.00 90.94 98 THR A CA 1
ATOM 776 C C . THR A 1 98 ? 4.079 -14.267 0.323 1.00 90.94 98 THR A C 1
ATOM 778 O O . THR A 1 98 ? 3.310 -14.546 1.240 1.00 90.94 98 THR A O 1
ATOM 781 N N . LEU A 1 99 ? 4.926 -13.244 0.382 1.00 91.69 99 LEU A N 1
ATOM 782 C CA . LEU A 1 99 ? 4.942 -12.224 1.423 1.00 91.69 99 LEU A CA 1
ATOM 783 C C . LEU A 1 99 ? 4.935 -10.846 0.774 1.00 91.69 99 LEU A C 1
ATOM 785 O O . LEU A 1 99 ? 5.642 -10.610 -0.206 1.00 91.69 99 LEU A O 1
ATOM 789 N N . TYR A 1 100 ? 4.198 -9.919 1.365 1.00 89.81 100 TYR A N 1
ATOM 790 C CA . TYR A 1 100 ? 4.212 -8.512 1.002 1.00 89.81 100 TYR A CA 1
ATOM 791 C C . TYR A 1 100 ? 4.739 -7.704 2.178 1.00 89.81 100 TYR A C 1
ATOM 793 O O . TYR A 1 100 ? 4.191 -7.762 3.275 1.00 89.81 100 TYR A O 1
ATOM 801 N N . VAL A 1 101 ? 5.804 -6.950 1.951 1.00 92.19 101 VAL A N 1
ATOM 802 C CA . VAL A 1 101 ? 6.474 -6.126 2.955 1.00 92.19 101 VAL A CA 1
ATOM 803 C C . VAL A 1 101 ? 6.261 -4.666 2.587 1.00 92.19 101 VAL A C 1
ATOM 805 O O . VAL A 1 101 ? 6.612 -4.248 1.483 1.00 92.19 101 VAL A O 1
ATOM 808 N N . TYR A 1 102 ? 5.700 -3.894 3.511 1.00 90.06 102 TYR A N 1
ATOM 809 C CA . TYR A 1 102 ? 5.480 -2.454 3.384 1.00 90.06 102 TYR A CA 1
ATOM 810 C C . TYR A 1 102 ? 6.287 -1.715 4.456 1.00 90.06 102 TYR A C 1
ATOM 812 O O . TYR A 1 102 ? 6.396 -2.233 5.573 1.00 90.06 102 TYR A O 1
ATOM 820 N N . PRO A 1 103 ? 6.820 -0.512 4.171 1.00 91.38 103 PRO A N 1
ATOM 821 C CA . PRO A 1 103 ? 7.362 0.337 5.223 1.00 91.38 103 PRO A CA 1
ATOM 822 C C . PRO A 1 103 ? 6.235 0.795 6.139 1.00 91.38 103 PRO A C 1
ATOM 824 O O . PRO A 1 103 ? 5.175 1.218 5.667 1.00 91.38 103 PRO A O 1
ATOM 827 N N . GLN A 1 104 ? 6.487 0.756 7.439 1.00 89.62 104 GLN A N 1
ATOM 828 C CA . GLN A 1 104 ? 5.599 1.356 8.420 1.00 89.62 104 GLN A CA 1
ATOM 829 C C . GLN A 1 104 ? 5.715 2.888 8.384 1.00 89.62 104 GLN A C 1
ATOM 831 O O . GLN A 1 104 ? 6.778 3.448 8.102 1.00 89.62 104 GLN A O 1
ATOM 836 N N . LEU A 1 105 ? 4.605 3.570 8.664 1.00 89.62 105 LEU A N 1
ATOM 837 C CA . LEU A 1 105 ? 4.582 5.020 8.844 1.00 89.62 105 LEU A CA 1
ATOM 838 C C . LEU A 1 105 ? 5.367 5.438 10.095 1.00 89.62 105 LEU A C 1
ATOM 840 O O . LEU A 1 105 ? 5.381 4.721 11.097 1.00 89.62 105 LEU A O 1
ATOM 844 N N . SER A 1 106 ? 5.973 6.627 10.057 1.00 90.94 106 SER A N 1
ATOM 845 C CA . SER A 1 106 ? 6.555 7.250 11.250 1.00 90.94 106 SER A CA 1
ATOM 846 C C . SER A 1 106 ? 5.477 7.603 12.280 1.00 90.94 106 SER A C 1
ATOM 848 O O . SER A 1 106 ? 4.288 7.706 11.960 1.00 90.94 106 SER A O 1
ATOM 850 N N . ALA A 1 107 ? 5.900 7.834 13.525 1.00 91.38 107 ALA A N 1
ATOM 851 C CA . ALA A 1 107 ? 5.003 8.268 14.594 1.00 91.38 107 ALA A CA 1
ATOM 852 C C . ALA A 1 107 ? 4.258 9.571 14.243 1.00 91.38 107 ALA A C 1
ATOM 854 O O . ALA A 1 107 ? 3.070 9.678 14.535 1.00 91.38 107 ALA A O 1
ATOM 855 N N . ASP A 1 108 ? 4.913 10.511 13.556 1.00 93.62 108 ASP A N 1
ATOM 856 C CA . ASP A 1 108 ? 4.320 11.796 13.163 1.00 93.62 108 ASP A CA 1
ATOM 857 C C . ASP A 1 108 ? 3.190 11.622 12.135 1.00 93.62 108 ASP A C 1
ATOM 859 O O . ASP A 1 108 ? 2.127 12.239 12.249 1.00 93.62 108 ASP A O 1
ATOM 863 N N . TYR A 1 109 ? 3.370 10.726 11.157 1.00 94.12 109 TYR A N 1
ATOM 864 C CA . TYR A 1 109 ? 2.318 10.399 10.190 1.00 94.12 109 TYR A CA 1
ATOM 865 C C . TYR A 1 109 ? 1.145 9.674 10.848 1.00 94.12 109 TYR A C 1
ATOM 867 O O . TYR A 1 109 ? -0.012 9.977 10.555 1.00 94.12 109 TYR A O 1
ATOM 875 N N . LEU A 1 110 ? 1.429 8.735 11.755 1.00 92.62 110 LEU A N 1
ATOM 876 C CA . LEU A 1 110 ? 0.394 8.037 12.518 1.00 92.62 110 LEU A CA 1
ATOM 877 C C . LEU A 1 110 ? -0.397 9.008 13.400 1.00 92.62 110 LEU A C 1
ATOM 879 O O . LEU A 1 110 ? -1.625 8.955 13.413 1.00 92.62 110 LEU A O 1
ATOM 883 N N . PHE A 1 111 ? 0.287 9.931 14.077 1.00 95.12 111 PHE A N 1
ATOM 884 C CA . PHE A 1 111 ? -0.351 10.975 14.872 1.00 95.12 111 PHE A CA 1
ATOM 885 C C . PHE A 1 111 ? -1.239 11.874 14.006 1.00 95.12 111 PHE A C 1
ATOM 887 O O . PHE A 1 111 ? -2.390 12.111 14.354 1.00 95.12 111 PHE A O 1
ATOM 894 N N . THR A 1 112 ? -0.750 12.292 12.836 1.00 95.88 112 THR A N 1
ATOM 895 C CA . THR A 1 112 ? -1.522 13.107 11.886 1.00 95.88 112 THR A CA 1
ATOM 896 C C . THR A 1 112 ? -2.795 12.390 11.413 1.00 95.88 112 THR A C 1
ATOM 898 O O . THR A 1 112 ? -3.851 13.014 11.299 1.00 95.88 112 THR A O 1
ATOM 901 N N . LEU A 1 113 ? -2.732 11.077 11.147 1.00 95.56 113 LEU A N 1
ATOM 902 C CA . LEU A 1 113 ? -3.923 10.285 10.802 1.00 95.56 113 LEU A CA 1
ATOM 903 C C . LEU A 1 113 ? -4.908 10.208 11.963 1.00 95.56 113 LEU A C 1
ATOM 905 O O . LEU A 1 113 ? -6.108 10.363 11.748 1.00 95.56 113 LEU A O 1
ATOM 909 N N . LEU A 1 114 ? -4.409 9.971 13.176 1.00 95.56 114 LEU A N 1
ATOM 910 C CA . LEU A 1 114 ? -5.242 9.913 14.370 1.00 95.56 114 LEU A CA 1
ATOM 911 C C . LEU A 1 114 ? -5.945 11.253 14.615 1.00 95.56 114 LEU A C 1
ATOM 913 O O . LEU A 1 114 ? -7.162 11.277 14.772 1.00 95.56 114 LEU A O 1
ATOM 917 N N . GLU A 1 115 ? -5.209 12.365 14.567 1.00 96.62 115 GLU A N 1
ATOM 918 C CA . GLU A 1 115 ? -5.755 13.717 14.714 1.00 96.62 115 GLU A CA 1
ATOM 919 C C . GLU A 1 115 ? -6.808 14.016 13.640 1.00 96.62 115 GLU A C 1
ATOM 921 O O . GLU A 1 115 ? -7.878 14.552 13.942 1.00 96.62 115 GLU A O 1
ATOM 926 N N . PHE A 1 116 ? -6.542 13.624 12.390 1.00 96.88 116 PHE A N 1
ATOM 927 C CA . PHE A 1 116 ? -7.498 13.760 11.297 1.00 96.88 116 PHE A CA 1
ATOM 928 C C . PHE A 1 116 ? -8.802 13.009 11.591 1.00 96.88 116 PHE A C 1
ATOM 930 O O . PHE A 1 116 ? -9.875 13.608 11.517 1.00 96.88 116 PHE A O 1
ATOM 937 N N . VAL A 1 117 ? -8.722 11.722 11.947 1.00 97.06 117 VAL A N 1
ATOM 938 C CA . VAL A 1 117 ? -9.898 10.892 12.257 1.00 97.06 117 VAL A CA 1
ATOM 939 C C . VAL A 1 117 ? -10.671 11.482 13.435 1.00 97.06 117 VAL A C 1
ATOM 941 O O . VAL A 1 117 ? -11.871 11.731 13.314 1.00 97.06 117 VAL A O 1
ATOM 944 N N . HIS A 1 118 ? -9.975 11.784 14.532 1.00 95.12 118 HIS A N 1
ATOM 945 C CA . HIS A 1 118 ? -10.560 12.345 15.745 1.00 95.12 118 HIS A CA 1
ATOM 946 C C . HIS A 1 118 ? -11.320 13.651 15.473 1.00 95.12 118 HIS A C 1
ATOM 948 O O . HIS A 1 118 ? -12.465 13.830 15.900 1.00 95.12 118 HIS A O 1
ATOM 954 N N . THR A 1 119 ? -10.712 14.553 14.696 1.00 94.75 119 THR A N 1
ATOM 955 C CA . THR A 1 119 ? -11.315 15.841 14.331 1.00 94.75 119 THR A CA 1
ATOM 956 C C . THR A 1 119 ? -12.582 15.654 13.498 1.00 94.75 119 THR A C 1
ATOM 958 O O . THR A 1 119 ? -13.557 16.385 13.682 1.00 94.75 119 THR A O 1
ATOM 961 N N . LYS A 1 120 ? -12.597 14.682 12.575 1.00 93.81 120 LYS A N 1
ATOM 962 C CA . LYS A 1 120 ? -13.763 14.418 11.720 1.00 93.81 120 LYS A CA 1
ATOM 963 C C . LYS A 1 120 ? -14.923 13.795 12.487 1.00 93.81 120 LYS A C 1
ATOM 965 O O . LYS A 1 120 ? -16.050 14.239 12.296 1.00 93.81 120 LYS A O 1
ATOM 970 N N . ILE A 1 121 ? -14.646 12.858 13.389 1.00 92.00 121 ILE A N 1
ATOM 971 C CA . ILE A 1 121 ? -15.672 12.245 14.245 1.00 92.00 121 ILE A CA 1
ATOM 972 C C . ILE A 1 121 ? -16.263 13.289 15.203 1.00 92.00 121 ILE A C 1
ATOM 974 O O . ILE A 1 121 ? -17.480 13.448 15.279 1.00 92.00 121 ILE A O 1
ATOM 978 N N . SER A 1 122 ? -15.417 14.091 15.855 1.00 87.00 122 SER A N 1
ATOM 979 C CA . SER A 1 122 ? -15.871 15.128 16.796 1.00 87.00 122 SER A CA 1
ATOM 980 C C . SER A 1 122 ? -16.787 16.176 16.144 1.00 87.00 122 SER A C 1
ATOM 982 O O . SER A 1 122 ? -17.693 16.699 16.789 1.00 87.00 122 SER A O 1
ATOM 984 N N . ALA A 1 123 ? -16.600 16.472 14.853 1.00 79.38 123 ALA A N 1
ATOM 985 C CA . ALA A 1 123 ? -17.444 17.417 14.120 1.00 79.38 123 ALA A CA 1
ATOM 986 C C . ALA A 1 123 ? -18.861 16.882 13.809 1.00 79.38 123 ALA A C 1
ATOM 988 O O . ALA A 1 123 ? -19.766 17.678 13.555 1.00 79.38 123 ALA A O 1
ATOM 989 N N . GLN A 1 124 ? -19.076 15.562 13.835 1.00 68.81 124 GLN A N 1
ATOM 990 C CA . GLN A 1 124 ? -20.350 14.924 13.464 1.00 68.81 124 GLN A CA 1
ATOM 991 C C . GLN A 1 124 ? -21.372 14.852 14.604 1.00 68.81 124 GLN A C 1
ATOM 993 O O . GLN A 1 124 ? -22.567 14.705 14.344 1.00 68.81 124 GLN A O 1
ATOM 998 N N . GLN A 1 125 ? -20.941 15.005 15.859 1.00 59.78 125 GLN A N 1
ATOM 999 C CA . GLN A 1 125 ? -21.796 14.914 17.054 1.00 59.78 125 GLN A CA 1
ATOM 1000 C C . GLN A 1 125 ? -22.914 15.978 17.123 1.00 59.78 125 GLN A C 1
ATOM 1002 O O . GLN A 1 125 ? -23.766 15.928 18.010 1.00 59.78 125 GLN A O 1
ATOM 1007 N N . MET A 1 126 ? -22.940 16.935 16.188 1.00 49.75 126 MET A N 1
ATOM 1008 C CA . MET A 1 126 ? -24.005 17.935 16.051 1.00 49.75 126 MET A CA 1
ATOM 1009 C C . MET A 1 126 ? -25.288 17.389 15.397 1.00 49.75 126 MET A C 1
ATOM 1011 O O . MET A 1 126 ? -26.293 18.098 15.387 1.00 49.75 126 MET A O 1
ATOM 1015 N N . ILE A 1 127 ? -25.280 16.169 14.841 1.00 48.88 127 ILE A N 1
ATOM 1016 C CA . ILE A 1 127 ? -26.433 15.613 14.118 1.00 48.88 127 ILE A CA 1
ATOM 1017 C C . ILE A 1 127 ? -27.293 14.762 15.060 1.00 48.88 127 ILE A C 1
ATOM 1019 O O . ILE A 1 127 ? -26.852 13.806 15.695 1.00 48.88 127 ILE A O 1
ATOM 1023 N N . ASP A 1 128 ? -28.538 15.197 15.175 1.00 51.59 128 ASP A N 1
ATOM 1024 C CA . ASP A 1 128 ? -29.501 14.868 16.209 1.00 51.59 128 ASP A CA 1
ATOM 1025 C C . ASP A 1 128 ? -29.931 13.390 16.193 1.00 51.59 128 ASP A C 1
ATOM 1027 O O . ASP A 1 128 ? -30.540 12.912 15.234 1.00 51.59 128 ASP A O 1
ATOM 1031 N N . LEU A 1 129 ? -29.661 12.655 17.279 1.00 52.94 129 LEU A N 1
ATOM 1032 C CA . LEU A 1 129 ? -30.411 11.429 17.561 1.00 52.94 129 LEU A CA 1
ATOM 1033 C C . LEU A 1 129 ? -31.839 11.863 17.865 1.00 52.94 129 LEU A C 1
ATOM 1035 O O . LEU A 1 129 ? -32.073 12.385 18.957 1.00 52.94 129 LEU A O 1
ATOM 1039 N N . GLY A 1 130 ? -32.738 11.687 16.891 1.00 52.59 130 GLY A N 1
ATOM 1040 C CA . GLY A 1 130 ? -34.146 12.053 17.010 1.00 52.59 130 GLY A CA 1
ATOM 1041 C C . GLY A 1 130 ? -34.685 11.663 18.384 1.00 52.59 130 GLY A C 1
ATOM 1042 O O . GLY A 1 130 ? -34.459 10.544 18.842 1.00 52.59 130 GLY A O 1
ATOM 1043 N N . GLU A 1 131 ? -35.340 12.612 19.052 1.00 51.28 131 GLU A N 1
ATOM 1044 C CA . GLU A 1 131 ? -35.597 12.634 20.501 1.00 51.28 131 GLU A CA 1
ATOM 1045 C C . GLU A 1 131 ? -36.361 11.427 21.087 1.00 51.28 131 GLU A C 1
ATOM 1047 O O . GLU A 1 131 ? -36.555 11.358 22.299 1.00 51.28 131 GLU A O 1
ATOM 1052 N N . ASN A 1 132 ? -36.755 10.432 20.289 1.00 51.16 132 ASN A N 1
ATOM 1053 C CA . ASN A 1 132 ? -37.665 9.375 20.706 1.00 51.16 132 ASN A CA 1
ATOM 1054 C C . ASN A 1 132 ? -37.034 7.968 20.676 1.00 51.16 132 ASN A C 1
ATOM 1056 O O . ASN A 1 132 ? -36.930 7.306 19.649 1.00 51.16 132 ASN A O 1
ATOM 1060 N N . GLU A 1 133 ? -36.685 7.527 21.890 1.00 52.12 133 GLU A N 1
ATOM 1061 C CA . GLU A 1 133 ? -37.202 6.309 22.543 1.00 52.12 133 GLU A CA 1
ATOM 1062 C C . GLU A 1 133 ? -36.292 5.127 22.891 1.00 52.12 133 GLU A C 1
ATOM 1064 O O . GLU A 1 133 ? -36.715 4.374 23.756 1.00 52.12 133 GLU A O 1
ATOM 1069 N N . TRP A 1 134 ? -35.058 4.946 22.409 1.00 58.53 134 TRP A N 1
ATOM 1070 C CA . TRP A 1 134 ? -34.335 3.676 22.688 1.00 58.53 134 TRP A CA 1
ATOM 1071 C C . TRP A 1 134 ? -32.990 3.787 23.425 1.00 58.53 134 TRP A C 1
ATOM 1073 O O . TRP A 1 134 ? -32.209 2.848 23.402 1.00 58.53 134 TRP A O 1
ATOM 1083 N N . GLY A 1 135 ? -32.695 4.882 24.133 1.00 70.50 135 GLY A N 1
ATOM 1084 C CA . GLY A 1 135 ? -31.370 5.092 24.744 1.00 70.50 135 GLY A CA 1
ATOM 1085 C C . GLY A 1 135 ? -30.901 3.970 25.689 1.00 70.50 135 GLY A C 1
ATOM 1086 O O . GLY A 1 135 ? -29.846 3.375 25.476 1.00 70.50 135 GLY A O 1
ATOM 1087 N N . PHE A 1 136 ? -31.642 3.691 26.768 1.00 77.12 136 PHE A N 1
ATOM 1088 C CA . PHE A 1 136 ? -31.194 2.724 27.787 1.00 77.12 136 PHE A CA 1
ATOM 1089 C C . PHE A 1 136 ? -31.094 1.306 27.218 1.00 77.12 136 PHE A C 1
ATOM 1091 O O . PHE A 1 136 ? -30.080 0.639 27.414 1.00 77.12 136 PHE A O 1
ATOM 1098 N N . ASP A 1 137 ? -32.115 0.880 26.476 1.00 79.00 137 ASP A N 1
ATOM 1099 C CA . ASP A 1 137 ? -32.187 -0.466 25.911 1.00 79.00 137 ASP A CA 1
ATOM 1100 C C . ASP A 1 137 ? -31.135 -0.671 24.815 1.00 79.00 137 ASP A C 1
ATOM 1102 O O . ASP A 1 137 ? -30.503 -1.719 24.780 1.00 79.00 137 ASP A O 1
ATOM 1106 N N . VAL A 1 138 ? -30.826 0.348 24.000 1.00 79.12 138 VAL A N 1
ATOM 1107 C CA . VAL A 1 138 ? -29.737 0.275 23.007 1.00 79.12 138 VAL A CA 1
ATOM 1108 C C . VAL A 1 138 ? -28.391 -0.028 23.661 1.00 79.12 138 VAL A C 1
ATOM 1110 O O . VAL A 1 138 ? -27.614 -0.826 23.138 1.00 79.12 138 VAL A O 1
ATOM 1113 N N . LEU A 1 139 ? -28.113 0.589 24.811 1.00 81.50 139 LEU A N 1
ATOM 1114 C CA . LEU A 1 139 ? -26.863 0.366 25.531 1.00 81.50 139 LEU A CA 1
ATOM 1115 C C . LEU A 1 139 ? -26.839 -0.992 26.253 1.00 81.50 139 LEU A C 1
ATOM 1117 O O . LEU A 1 139 ? -25.769 -1.561 26.458 1.00 81.50 139 LEU A O 1
ATOM 1121 N N . MET A 1 140 ? -27.990 -1.514 26.675 1.00 83.31 140 MET A N 1
ATOM 1122 C CA . MET A 1 140 ? -28.055 -2.780 27.413 1.00 83.31 140 MET A CA 1
ATOM 1123 C C . MET A 1 140 ? -28.176 -4.008 26.500 1.00 83.31 140 MET A C 1
ATOM 1125 O O . MET A 1 140 ? -27.642 -5.063 26.839 1.00 83.31 140 MET A O 1
ATOM 1129 N N . ASP A 1 141 ? -28.773 -3.863 25.318 1.00 84.81 141 ASP A N 1
ATOM 1130 C CA . ASP A 1 141 ? -28.943 -4.910 24.306 1.00 84.81 141 ASP A CA 1
ATOM 1131 C C . ASP A 1 141 ? -27.702 -5.030 23.402 1.00 84.81 141 ASP A C 1
ATOM 1133 O O . ASP A 1 141 ? -27.767 -5.027 22.166 1.00 84.81 141 ASP A O 1
ATOM 1137 N N . PHE A 1 142 ? -26.530 -5.112 24.032 1.00 82.94 142 PHE A N 1
ATOM 1138 C CA . PHE A 1 142 ? -25.234 -5.105 23.361 1.00 82.94 142 PHE A CA 1
ATOM 1139 C C . PHE A 1 142 ? -24.757 -6.530 23.025 1.00 82.94 142 PHE A C 1
ATOM 1141 O O . PHE A 1 142 ? -23.827 -7.071 23.625 1.00 82.94 142 PHE A O 1
ATOM 1148 N N . ALA A 1 143 ? -25.424 -7.170 22.063 1.00 81.69 143 ALA A N 1
ATOM 1149 C CA . ALA A 1 143 ? -25.033 -8.472 21.516 1.00 81.69 143 ALA A CA 1
ATOM 1150 C C . ALA A 1 143 ? -25.347 -8.566 20.010 1.00 81.69 143 ALA A C 1
ATOM 1152 O O . ALA A 1 143 ? -26.219 -7.837 19.531 1.00 81.69 143 ALA A O 1
ATOM 1153 N N . PRO A 1 144 ? -24.685 -9.458 19.244 1.00 80.38 144 PRO A N 1
ATOM 1154 C CA . PRO A 1 144 ? -24.944 -9.588 17.813 1.00 80.38 144 PRO A CA 1
ATOM 1155 C C . PRO A 1 144 ? -26.427 -9.871 17.543 1.00 80.38 144 PRO A C 1
ATOM 1157 O O . PRO A 1 144 ? -27.056 -10.637 18.273 1.00 80.38 144 PRO A O 1
ATOM 1160 N N . HIS A 1 145 ? -26.977 -9.250 16.496 1.00 80.31 145 HIS A N 1
ATOM 1161 C CA . HIS A 1 145 ? -28.394 -9.329 16.100 1.00 80.31 145 HIS A CA 1
ATOM 1162 C C . HIS A 1 145 ? -29.408 -8.704 17.071 1.00 80.31 145 HIS A C 1
ATOM 1164 O O . HIS A 1 145 ? -30.605 -8.728 16.787 1.00 80.31 145 HIS A O 1
ATOM 1170 N N . GLN A 1 146 ? -28.966 -8.108 18.181 1.00 86.94 146 GLN A N 1
ATOM 1171 C CA . GLN A 1 146 ? -29.843 -7.319 19.041 1.00 86.94 146 GLN A CA 1
ATOM 1172 C C . GLN A 1 146 ? -30.048 -5.909 18.481 1.00 86.94 146 GLN A C 1
ATOM 1174 O O . GLN A 1 146 ? -29.194 -5.374 17.765 1.00 86.94 146 GLN A O 1
ATOM 1179 N N . LYS A 1 147 ? -31.185 -5.289 18.823 1.00 83.12 147 LYS A N 1
ATOM 1180 C CA . LYS A 1 147 ? -31.552 -3.950 18.331 1.00 83.12 147 LYS A CA 1
ATOM 1181 C C . LYS A 1 147 ? -30.505 -2.896 18.692 1.00 83.12 147 LYS A C 1
ATOM 1183 O O . LYS A 1 147 ? -30.131 -2.106 17.830 1.00 83.12 147 LYS A O 1
ATOM 1188 N N . GLY A 1 148 ? -30.005 -2.929 19.930 1.00 84.25 148 GLY A N 1
ATOM 1189 C CA . GLY A 1 148 ? -29.004 -1.984 20.421 1.00 84.25 148 GLY A CA 1
ATOM 1190 C C . GLY A 1 148 ? -27.692 -2.041 19.652 1.00 84.25 148 GLY A C 1
ATOM 1191 O O . GLY A 1 148 ? -27.240 -1.034 19.107 1.00 84.25 148 GLY A O 1
ATOM 1192 N N . TYR A 1 149 ? -27.126 -3.240 19.516 1.00 87.94 149 TYR A N 1
ATOM 1193 C CA . TYR A 1 149 ? -25.930 -3.430 18.699 1.00 87.94 149 TYR A CA 1
ATOM 1194 C C . TYR A 1 149 ? -26.150 -3.056 17.227 1.00 87.94 149 TYR A C 1
ATOM 1196 O O . TYR A 1 149 ? -25.307 -2.380 16.648 1.00 87.94 149 TYR A O 1
ATOM 1204 N N . THR A 1 150 ? -27.279 -3.449 16.627 1.00 88.00 150 THR A N 1
ATOM 1205 C CA . THR A 1 150 ? -27.584 -3.145 15.214 1.00 88.00 150 THR A CA 1
ATOM 1206 C C . THR A 1 150 ? -27.611 -1.637 14.960 1.00 88.00 150 THR A C 1
ATOM 1208 O O . THR A 1 150 ? -27.106 -1.169 13.942 1.00 88.00 150 THR A O 1
ATOM 1211 N N . TYR A 1 151 ? -28.156 -0.871 15.907 1.00 87.00 151 TYR A N 1
ATOM 1212 C CA . TYR A 1 151 ? -28.149 0.585 15.862 1.00 87.00 151 TYR A CA 1
ATOM 1213 C C . TYR A 1 151 ? -26.728 1.164 15.952 1.00 87.00 151 TYR A C 1
ATOM 1215 O O . TYR A 1 151 ? -26.323 1.923 15.075 1.00 87.00 151 TYR A O 1
ATOM 1223 N N . ILE A 1 152 ? -25.946 0.761 16.962 1.00 89.00 152 ILE A N 1
ATOM 1224 C CA . ILE A 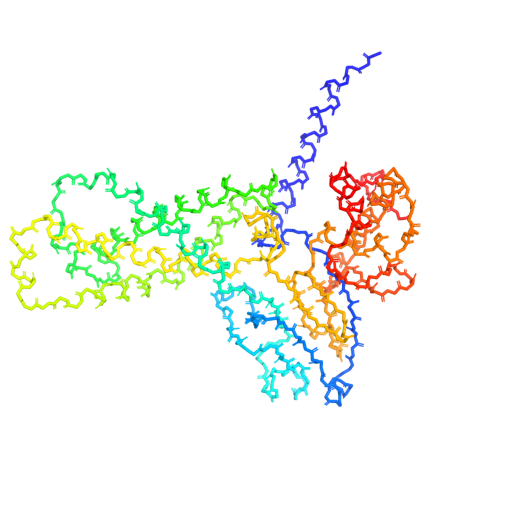1 152 ? -24.554 1.221 17.135 1.00 89.00 152 ILE A CA 1
ATOM 1225 C C . ILE A 1 152 ? -23.720 0.885 15.895 1.00 89.00 152 ILE A C 1
ATOM 1227 O O . ILE A 1 152 ? -22.981 1.727 15.399 1.00 89.00 152 ILE A O 1
ATOM 1231 N N . GLN A 1 153 ? -23.880 -0.323 15.356 1.00 90.94 153 GLN A N 1
ATOM 1232 C CA . GLN A 1 153 ? -23.226 -0.752 14.126 1.00 90.94 153 GLN A CA 1
ATOM 1233 C C . GLN A 1 153 ? -23.577 0.157 12.941 1.00 90.94 153 GLN A C 1
ATOM 1235 O O . GLN A 1 153 ? -22.678 0.540 12.194 1.00 90.94 153 GLN A O 1
ATOM 1240 N N . ALA A 1 154 ? -24.858 0.485 12.747 1.00 89.88 154 ALA A N 1
ATOM 1241 C CA . ALA A 1 154 ? -25.296 1.345 11.650 1.00 89.88 154 ALA A CA 1
ATOM 1242 C C . ALA A 1 154 ? -24.700 2.757 11.760 1.00 89.88 154 ALA A C 1
ATOM 1244 O O . ALA A 1 154 ? -24.208 3.289 10.765 1.00 89.88 154 ALA A O 1
ATOM 1245 N N . GLU A 1 155 ? -24.668 3.326 12.968 1.00 90.12 155 GLU A N 1
ATOM 1246 C CA . GLU A 1 155 ? -24.047 4.632 13.204 1.00 90.12 155 GLU A CA 1
ATOM 1247 C C . GLU A 1 155 ? -22.530 4.603 13.000 1.00 90.12 155 GLU A C 1
ATOM 1249 O O . GLU A 1 155 ? -22.003 5.478 12.318 1.00 90.12 155 GLU A O 1
ATOM 1254 N N . CYS A 1 156 ? -21.826 3.574 13.486 1.00 92.69 156 CYS A N 1
ATOM 1255 C CA . CYS A 1 156 ? -20.397 3.407 13.207 1.00 92.69 156 CYS A CA 1
ATOM 1256 C C . CYS A 1 156 ? -20.122 3.349 11.696 1.00 92.69 156 CYS A C 1
ATOM 1258 O O . CYS A 1 156 ? -19.204 4.004 11.214 1.00 92.69 156 CYS A O 1
ATOM 1260 N N . LEU A 1 157 ? -20.923 2.604 10.921 1.00 93.06 157 LEU A N 1
ATOM 1261 C CA . LEU A 1 157 ? -20.766 2.545 9.461 1.00 93.06 157 LEU A CA 1
ATOM 1262 C C . LEU A 1 157 ? -20.968 3.915 8.802 1.00 93.06 157 LEU A C 1
ATOM 1264 O O . LEU A 1 157 ? -20.191 4.275 7.916 1.00 93.06 157 LEU A O 1
ATOM 1268 N N . ARG A 1 158 ? -21.975 4.680 9.243 1.00 92.50 158 ARG A N 1
ATOM 1269 C CA . ARG A 1 158 ? -22.231 6.041 8.751 1.00 92.50 158 ARG A CA 1
ATOM 1270 C C . ARG A 1 158 ? -21.044 6.964 9.041 1.00 92.50 158 ARG A C 1
ATOM 1272 O O . ARG A 1 158 ? -20.532 7.596 8.120 1.00 92.50 158 ARG A O 1
ATOM 1279 N N . VAL A 1 159 ? -20.568 6.981 10.289 1.00 93.00 159 VAL A N 1
ATOM 1280 C CA . VAL A 1 159 ? -19.393 7.757 10.722 1.00 93.00 159 VAL A CA 1
ATOM 1281 C C . VAL A 1 159 ? -18.163 7.379 9.893 1.00 93.00 159 VAL A C 1
ATOM 1283 O O . VAL A 1 159 ? -17.512 8.253 9.320 1.00 93.00 159 VAL A O 1
ATOM 1286 N N . CYS A 1 160 ? -17.867 6.083 9.759 1.00 95.12 160 CYS A N 1
ATOM 1287 C CA . CYS A 1 160 ? -16.742 5.585 8.968 1.00 95.12 160 CYS A CA 1
ATOM 1288 C C . CYS A 1 160 ? -16.809 6.029 7.497 1.00 95.12 160 CYS A C 1
ATOM 1290 O O . CYS A 1 160 ? -15.792 6.444 6.940 1.00 95.12 160 CYS A O 1
ATOM 1292 N N . HIS A 1 161 ? -17.987 5.967 6.868 1.00 94.69 161 HIS A N 1
ATOM 1293 C CA . HIS A 1 161 ? -18.176 6.403 5.482 1.00 94.69 161 HIS A CA 1
ATOM 1294 C C . HIS A 1 161 ? -17.921 7.909 5.315 1.00 94.69 161 HIS A C 1
ATOM 1296 O O . HIS A 1 161 ? -17.183 8.316 4.421 1.00 94.69 161 HIS A O 1
ATOM 1302 N N . GLU A 1 162 ? -18.456 8.741 6.207 1.00 94.00 162 GLU A N 1
ATOM 1303 C CA . GLU A 1 162 ? -18.239 10.192 6.163 1.00 94.00 162 GLU A CA 1
ATOM 1304 C C . GLU A 1 162 ? -16.764 10.571 6.412 1.00 94.00 162 GLU A C 1
ATOM 1306 O O . GLU A 1 162 ? -16.215 11.444 5.733 1.00 94.00 162 GLU A O 1
ATOM 1311 N N . VAL A 1 163 ? -16.078 9.884 7.336 1.00 96.50 163 VAL A N 1
ATOM 1312 C CA . VAL A 1 163 ? -14.632 10.066 7.558 1.00 96.50 163 VAL A CA 1
ATOM 1313 C C . VAL A 1 163 ? -13.833 9.642 6.320 1.00 96.50 163 VAL A C 1
ATOM 1315 O O . VAL A 1 163 ? -12.879 10.329 5.947 1.00 96.50 163 VAL A O 1
ATOM 1318 N N . LEU A 1 164 ? -14.222 8.549 5.650 1.00 96.44 164 LEU A N 1
ATOM 1319 C CA . LEU A 1 164 ? -13.609 8.121 4.390 1.00 96.44 164 LEU A CA 1
ATOM 1320 C C . LEU A 1 164 ? -13.803 9.163 3.284 1.00 96.44 164 LEU A C 1
ATOM 1322 O O . LEU A 1 164 ? -12.851 9.465 2.565 1.00 96.44 164 LEU A O 1
ATOM 1326 N N . GLN A 1 165 ? -15.001 9.733 3.162 1.00 95.56 165 GLN A N 1
ATOM 1327 C CA . GLN A 1 165 ? -15.280 10.791 2.196 1.00 95.56 165 GLN A CA 1
ATOM 1328 C C . GLN A 1 165 ? -14.384 12.010 2.446 1.00 95.56 165 GLN A C 1
ATOM 1330 O O . GLN A 1 165 ? -13.697 12.467 1.534 1.00 95.56 165 GLN A O 1
ATOM 1335 N N . ALA A 1 166 ? -14.290 12.472 3.695 1.00 95.88 166 ALA A N 1
ATOM 1336 C CA . ALA A 1 166 ? -13.413 13.585 4.049 1.00 95.88 166 ALA A CA 1
ATOM 1337 C C . ALA A 1 166 ? -11.924 13.276 3.795 1.00 95.88 166 ALA A C 1
ATOM 1339 O O . ALA A 1 166 ? -11.147 14.175 3.464 1.00 95.88 166 ALA A O 1
ATOM 1340 N N . PHE A 1 167 ? -11.504 12.019 3.976 1.00 96.06 167 PHE A N 1
ATOM 1341 C CA . PHE A 1 167 ? -10.141 11.568 3.684 1.00 96.06 167 PHE A CA 1
ATOM 1342 C C . PHE A 1 167 ? -9.860 11.614 2.179 1.00 96.06 167 PHE A C 1
ATOM 1344 O O . PHE A 1 167 ? -8.814 12.107 1.758 1.00 96.06 167 PHE A O 1
ATOM 1351 N N . TYR A 1 168 ? -10.818 11.157 1.373 1.00 94.81 168 TYR A N 1
ATOM 1352 C CA . TYR A 1 168 ? -10.741 11.162 -0.083 1.00 94.81 168 TYR A CA 1
ATOM 1353 C C . TYR A 1 168 ? -10.698 12.580 -0.663 1.00 94.81 168 TYR A C 1
ATOM 1355 O O . TYR A 1 168 ? -9.845 12.879 -1.493 1.00 94.81 168 TYR A O 1
ATOM 1363 N N . GLU A 1 169 ? -11.556 13.482 -0.181 1.00 93.50 169 GLU A N 1
ATOM 1364 C CA . GLU A 1 169 ? -11.604 14.887 -0.615 1.00 93.50 169 GLU A CA 1
ATOM 1365 C C . GLU A 1 169 ? -10.299 15.650 -0.332 1.00 93.50 169 GLU A C 1
ATOM 1367 O O . GLU A 1 169 ? -9.974 16.621 -1.017 1.00 93.50 169 GLU A O 1
ATOM 1372 N N . ARG A 1 170 ? -9.521 15.206 0.664 1.00 93.25 170 ARG A N 1
ATOM 1373 C CA . ARG A 1 170 ? -8.224 15.799 1.012 1.00 93.25 170 ARG A CA 1
ATOM 1374 C C . ARG A 1 170 ? -7.080 15.355 0.093 1.00 93.25 170 ARG A C 1
ATOM 1376 O O . ARG A 1 170 ? -6.058 16.039 0.045 1.00 93.25 170 ARG A O 1
ATOM 1383 N N . MET A 1 171 ? -7.220 14.241 -0.623 1.00 91.56 171 MET A N 1
ATOM 1384 C CA . MET A 1 171 ? -6.173 13.733 -1.514 1.00 91.56 171 MET A CA 1
ATOM 1385 C C . MET A 1 171 ? -5.935 14.668 -2.701 1.00 91.56 171 MET A C 1
ATOM 1387 O O . MET A 1 171 ? -6.877 15.154 -3.323 1.00 91.56 171 MET A O 1
ATOM 1391 N N . GLN A 1 172 ? -4.664 14.916 -3.023 1.00 83.19 172 GLN A N 1
ATOM 1392 C CA . GLN A 1 172 ? -4.241 15.828 -4.092 1.00 83.19 172 GLN A CA 1
ATOM 1393 C C . GLN A 1 172 ? -3.036 15.263 -4.875 1.00 83.19 172 GLN A C 1
ATOM 1395 O O . GLN A 1 172 ? -2.310 14.414 -4.344 1.00 83.19 172 GLN A O 1
ATOM 1400 N N . PRO A 1 173 ? -2.768 15.738 -6.114 1.00 63.72 173 PRO A N 1
ATOM 1401 C CA . PRO A 1 173 ? -3.611 16.623 -6.935 1.00 63.72 173 PRO A CA 1
ATOM 1402 C C . PRO A 1 173 ? -4.859 15.923 -7.502 1.00 63.72 173 PRO A C 1
ATOM 1404 O O . PRO A 1 173 ? -5.841 16.594 -7.788 1.00 63.72 173 PRO A O 1
ATOM 1407 N N . GLU A 1 174 ? -4.846 14.591 -7.591 1.00 75.06 174 GLU A N 1
ATOM 1408 C CA . GLU A 1 174 ? -6.025 13.746 -7.804 1.00 75.06 174 GLU A CA 1
ATOM 1409 C C . GLU A 1 174 ? -5.852 12.443 -7.000 1.00 75.06 174 GLU A C 1
ATOM 1411 O O . GLU A 1 174 ? -4.722 11.946 -6.898 1.00 75.06 174 GLU A O 1
ATOM 1416 N N . PRO A 1 175 ? -6.931 11.875 -6.429 1.00 78.94 175 PRO A N 1
ATOM 1417 C CA . PRO A 1 175 ? -6.871 10.587 -5.752 1.00 78.94 175 PRO A CA 1
ATOM 1418 C C . PRO A 1 175 ? -6.375 9.490 -6.709 1.00 78.94 175 PRO A C 1
ATOM 1420 O O . PRO A 1 175 ? -6.922 9.324 -7.800 1.00 78.94 175 PRO A O 1
ATOM 1423 N N . PRO A 1 176 ? -5.374 8.685 -6.318 1.00 77.00 176 PRO A N 1
ATOM 1424 C CA . PRO A 1 176 ? -4.774 7.685 -7.204 1.00 77.00 176 PRO A CA 1
ATOM 1425 C C . PRO A 1 176 ? -5.613 6.398 -7.315 1.00 77.00 176 PRO A C 1
ATOM 1427 O O . PRO A 1 176 ? -5.172 5.397 -7.881 1.00 77.00 176 PRO A O 1
ATOM 1430 N N . VAL A 1 177 ? -6.801 6.397 -6.718 1.00 81.44 177 VAL A N 1
ATOM 1431 C CA . VAL A 1 177 ? -7.745 5.286 -6.650 1.00 81.44 177 VAL A CA 1
ATOM 1432 C C . VAL A 1 177 ? -9.154 5.872 -6.648 1.00 81.44 177 VAL A C 1
ATOM 1434 O O . VAL A 1 177 ? -9.360 6.951 -6.103 1.00 81.44 177 VAL A O 1
ATOM 1437 N N . ALA A 1 178 ? -10.116 5.178 -7.252 1.00 85.81 178 ALA A N 1
ATOM 1438 C CA . ALA A 1 178 ? -11.512 5.603 -7.224 1.00 85.81 178 ALA A CA 1
ATOM 1439 C C . ALA A 1 178 ? -12.109 5.448 -5.813 1.00 85.81 178 ALA A C 1
ATOM 1441 O O . ALA A 1 178 ? -11.757 4.514 -5.083 1.00 85.81 178 ALA A O 1
ATOM 1442 N N . PHE A 1 179 ? -13.034 6.334 -5.443 1.00 88.94 179 PHE A N 1
ATOM 1443 C CA . PHE A 1 179 ? -13.683 6.314 -4.131 1.00 88.94 179 PHE A CA 1
ATOM 1444 C C . PHE A 1 179 ? -14.387 4.978 -3.860 1.00 88.94 179 PHE A C 1
ATOM 1446 O O . PHE A 1 179 ? -14.219 4.397 -2.792 1.00 88.94 179 PHE A O 1
ATOM 1453 N N . GLU A 1 180 ? -15.080 4.430 -4.858 1.00 88.38 180 GLU A N 1
ATOM 1454 C CA . GLU A 1 180 ? -15.841 3.180 -4.761 1.00 88.38 180 GLU A CA 1
ATOM 1455 C C . GLU A 1 180 ? -14.938 1.979 -4.439 1.00 88.38 180 GLU A C 1
ATOM 1457 O O . GLU A 1 180 ? -15.354 1.018 -3.787 1.00 88.38 180 GLU A O 1
ATOM 1462 N N . VAL A 1 181 ? -13.673 2.024 -4.875 1.00 83.50 181 VAL A N 1
ATOM 1463 C CA . VAL A 1 181 ? -12.685 0.987 -4.552 1.00 83.50 181 VAL A CA 1
ATOM 1464 C C . VAL A 1 181 ? -12.290 1.077 -3.080 1.00 83.50 181 VAL A C 1
ATOM 1466 O O . VAL A 1 181 ? -12.237 0.045 -2.412 1.00 83.50 181 VAL A O 1
ATOM 1469 N N . LEU A 1 182 ? -12.049 2.284 -2.556 1.00 87.50 182 LEU A N 1
ATOM 1470 C CA . LEU A 1 182 ? -11.750 2.480 -1.134 1.00 87.50 182 LEU A CA 1
ATOM 1471 C C . LEU A 1 182 ? -12.942 2.124 -0.249 1.00 87.50 182 LEU A C 1
ATOM 1473 O O . LEU A 1 182 ? -12.772 1.444 0.760 1.00 87.50 182 LEU A O 1
ATOM 1477 N N . GLU A 1 183 ? -14.143 2.522 -0.652 1.00 90.94 183 GLU A N 1
ATOM 1478 C CA . GLU A 1 183 ? -15.381 2.227 0.061 1.00 90.94 183 GLU A CA 1
ATOM 1479 C C . GLU A 1 183 ? -15.625 0.719 0.158 1.00 90.94 183 GLU A C 1
ATOM 1481 O O . GLU A 1 183 ? -15.886 0.189 1.239 1.00 90.94 183 GLU A O 1
ATOM 1486 N N . LYS A 1 184 ? -15.464 -0.009 -0.951 1.00 86.38 184 LYS A N 1
ATOM 1487 C CA . LYS A 1 184 ? -15.588 -1.471 -0.964 1.00 86.38 184 LYS A CA 1
ATOM 1488 C C . LYS A 1 184 ? -14.608 -2.146 -0.003 1.00 86.38 184 LYS A C 1
ATOM 1490 O O . LYS A 1 184 ? -14.940 -3.161 0.608 1.00 86.38 184 LYS A O 1
ATOM 1495 N N . GLN A 1 185 ? -13.401 -1.605 0.116 1.00 84.19 185 GLN A N 1
ATOM 1496 C CA . GLN A 1 185 ? -12.348 -2.152 0.970 1.00 84.19 185 GLN A CA 1
ATOM 1497 C C . GLN A 1 185 ? -12.617 -1.838 2.439 1.00 84.19 185 GLN A C 1
ATOM 1499 O O . GLN A 1 185 ? -12.550 -2.737 3.273 1.00 84.19 185 GLN A O 1
ATOM 1504 N N . LEU A 1 186 ? -13.054 -0.614 2.742 1.00 89.81 186 LEU A N 1
ATOM 1505 C CA . LEU A 1 186 ? -13.542 -0.257 4.069 1.00 89.81 186 LEU A CA 1
ATOM 1506 C C . LEU A 1 186 ? -14.737 -1.130 4.480 1.00 89.81 186 LEU A C 1
ATOM 1508 O O . LEU A 1 186 ? -14.813 -1.570 5.624 1.00 89.81 186 LEU A O 1
ATOM 1512 N N . SER A 1 187 ? -15.654 -1.429 3.557 1.00 88.31 187 SER A N 1
ATOM 1513 C CA . SER A 1 187 ? -16.803 -2.301 3.821 1.00 88.31 187 SER A CA 1
ATOM 1514 C C . SER A 1 187 ? -16.371 -3.710 4.241 1.00 88.31 187 SER A C 1
ATOM 1516 O O . SER A 1 187 ? -16.852 -4.221 5.248 1.00 88.31 187 SER A O 1
ATOM 1518 N N . ARG A 1 188 ? -15.409 -4.322 3.537 1.00 84.75 188 ARG A N 1
ATOM 1519 C CA . ARG A 1 188 ? -14.842 -5.629 3.927 1.00 84.75 188 ARG A CA 1
ATOM 1520 C C . ARG A 1 188 ? -14.143 -5.565 5.284 1.00 84.75 188 ARG A C 1
ATOM 1522 O O . ARG A 1 188 ? -14.442 -6.361 6.172 1.00 84.75 188 ARG A O 1
ATOM 1529 N N . TYR A 1 189 ? -13.298 -4.554 5.464 1.00 84.81 189 TYR A N 1
ATOM 1530 C CA . TYR A 1 189 ? -12.543 -4.338 6.692 1.00 84.81 189 TYR A CA 1
ATOM 1531 C C . TYR A 1 189 ? -13.463 -4.181 7.914 1.00 84.81 189 TYR A C 1
ATOM 1533 O O . TYR A 1 189 ? -13.273 -4.815 8.955 1.00 84.81 189 TYR A O 1
ATOM 1541 N N . THR A 1 190 ? -14.500 -3.352 7.784 1.00 89.38 190 THR A N 1
ATOM 1542 C CA . THR A 1 190 ? -15.496 -3.132 8.838 1.00 89.38 190 THR A CA 1
ATOM 1543 C C . THR A 1 190 ? -16.333 -4.383 9.077 1.00 89.38 190 THR A C 1
ATOM 1545 O O . THR A 1 190 ? -16.512 -4.750 10.233 1.00 89.38 190 THR A O 1
ATOM 1548 N N . GLN A 1 191 ? -16.767 -5.114 8.044 1.00 85.75 191 GLN A N 1
ATOM 1549 C CA . GLN A 1 191 ? -17.456 -6.402 8.217 1.00 85.75 191 GLN A CA 1
ATOM 1550 C C . GLN A 1 191 ? -16.643 -7.391 9.066 1.00 85.75 191 GLN A C 1
ATOM 1552 O O . GLN A 1 191 ? -17.212 -8.072 9.918 1.00 85.75 191 GLN A O 1
ATOM 1557 N N . ALA A 1 192 ? -15.320 -7.432 8.888 1.00 82.81 192 ALA A N 1
ATOM 1558 C CA . ALA A 1 192 ? -14.443 -8.322 9.642 1.00 82.81 192 ALA A CA 1
ATOM 1559 C C . ALA A 1 192 ? -14.199 -7.874 11.099 1.00 82.81 192 ALA A C 1
ATOM 1561 O O . ALA A 1 192 ? -13.980 -8.718 11.971 1.00 82.81 192 ALA A O 1
ATOM 1562 N N . LYS A 1 193 ? -14.216 -6.562 11.390 1.00 89.25 193 LYS A N 1
ATOM 1563 C CA . LYS A 1 193 ? -13.738 -6.012 12.680 1.00 89.25 193 LYS A CA 1
ATOM 1564 C C . LYS A 1 193 ? -14.791 -5.302 13.531 1.00 89.25 193 LYS A C 1
ATOM 1566 O O . LYS A 1 193 ? -14.571 -5.136 14.729 1.00 89.25 193 LYS A O 1
ATOM 1571 N N . MET A 1 194 ? -15.944 -4.939 12.966 1.00 91.94 194 MET A N 1
ATOM 1572 C CA . MET A 1 194 ? -16.954 -4.089 13.611 1.00 91.94 194 MET A CA 1
ATOM 1573 C C . MET A 1 194 ? -17.393 -4.606 14.982 1.00 91.94 194 MET A C 1
ATOM 1575 O O . MET A 1 194 ? -17.392 -3.855 15.953 1.00 91.94 194 MET A O 1
ATOM 1579 N N . TRP A 1 195 ? -17.750 -5.892 15.082 1.00 91.44 195 TRP A N 1
ATOM 1580 C CA . TRP A 1 195 ? -18.174 -6.493 16.351 1.00 91.44 195 TRP A CA 1
ATOM 1581 C C . TRP A 1 195 ? -17.103 -6.354 17.435 1.00 91.44 195 TRP A C 1
ATOM 1583 O O . TRP A 1 195 ? -17.402 -5.921 18.546 1.00 91.44 195 TRP A O 1
ATOM 1593 N N . LYS A 1 196 ? -15.850 -6.683 17.100 1.00 91.88 196 LYS A N 1
ATOM 1594 C CA . LYS A 1 196 ? -14.727 -6.619 18.035 1.00 91.88 196 LYS A CA 1
ATOM 1595 C C . LYS A 1 196 ? -14.506 -5.191 18.530 1.00 91.88 196 LYS A C 1
ATOM 1597 O O . LYS A 1 196 ? -14.409 -4.991 19.737 1.00 91.88 196 LYS A O 1
ATOM 1602 N N . GLU A 1 197 ? -14.447 -4.219 17.625 1.00 94.06 197 GLU A N 1
ATOM 1603 C CA . GLU A 1 197 ? -14.17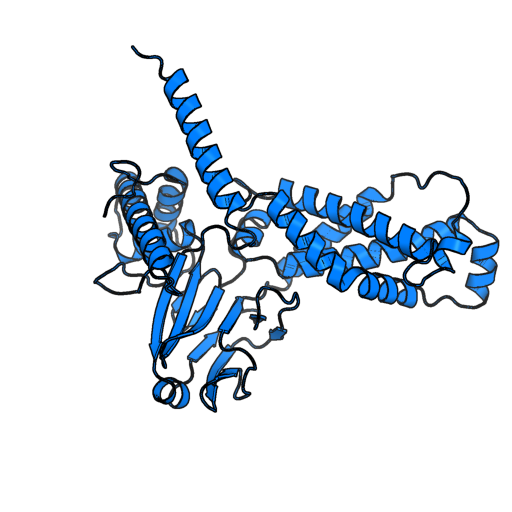7 -2.824 17.994 1.00 94.06 197 GLU A CA 1
ATOM 1604 C C . GLU A 1 197 ? -15.323 -2.217 18.810 1.00 94.06 197 GLU A C 1
ATOM 1606 O O . GLU A 1 197 ? -15.079 -1.608 19.851 1.00 94.06 197 GLU A O 1
ATOM 1611 N N . CYS A 1 198 ? -16.577 -2.478 18.426 1.00 94.00 198 CYS A N 1
ATOM 1612 C CA . CYS A 1 198 ? -17.735 -2.051 19.209 1.00 94.00 198 CYS A CA 1
ATOM 1613 C C . CYS A 1 198 ? -17.729 -2.689 20.608 1.00 94.00 198 CYS A C 1
ATOM 1615 O O . CYS A 1 198 ? -17.998 -2.008 21.595 1.00 94.00 198 CYS A O 1
ATOM 1617 N N . LEU A 1 199 ? -17.401 -3.982 20.725 1.00 93.62 199 LEU A N 1
ATOM 1618 C CA . LEU A 1 199 ? -17.329 -4.674 22.014 1.00 93.62 199 LEU A CA 1
ATOM 1619 C C . LEU A 1 199 ? -16.236 -4.110 22.921 1.00 93.62 199 LEU A C 1
ATOM 1621 O O . LEU A 1 199 ? -16.484 -3.898 24.107 1.00 93.62 199 LEU A O 1
ATOM 1625 N N . LEU A 1 200 ? -15.048 -3.839 22.379 1.00 93.88 200 LEU A N 1
ATOM 1626 C CA . LEU A 1 200 ? -13.959 -3.224 23.137 1.00 93.88 200 LEU A CA 1
ATOM 1627 C C . LEU A 1 200 ? -14.336 -1.814 23.610 1.00 93.88 200 LEU A C 1
ATOM 1629 O O . LEU A 1 200 ? -14.107 -1.480 24.774 1.00 93.88 200 LEU A O 1
ATOM 1633 N N . ALA A 1 201 ? -14.968 -1.016 22.746 1.00 95.38 201 ALA A N 1
ATOM 1634 C CA . ALA A 1 201 ? -15.471 0.309 23.093 1.00 95.38 201 ALA A CA 1
ATOM 1635 C C . ALA A 1 201 ? -16.579 0.250 24.160 1.00 95.38 201 ALA A C 1
ATOM 1637 O O . ALA A 1 201 ? -16.574 1.024 25.112 1.00 95.38 201 ALA A O 1
ATOM 1638 N N . TYR A 1 202 ? -17.488 -0.720 24.081 1.00 93.06 202 TYR A N 1
ATOM 1639 C CA . TYR A 1 202 ? -18.509 -0.934 25.104 1.00 93.06 202 TYR A CA 1
ATOM 1640 C C . TYR A 1 202 ? -17.907 -1.320 26.463 1.00 93.06 202 TYR A C 1
ATOM 1642 O O . TYR A 1 202 ? -18.274 -0.777 27.506 1.00 93.06 202 TYR A O 1
ATOM 1650 N N . GLN A 1 203 ? -16.935 -2.234 26.469 1.00 92.25 203 GLN A N 1
ATOM 1651 C CA . GLN A 1 203 ? -16.246 -2.666 27.688 1.00 92.25 203 GLN A CA 1
ATOM 1652 C C . GLN A 1 203 ? -15.414 -1.542 28.325 1.00 92.25 203 GLN A C 1
ATOM 1654 O O . GLN A 1 203 ? -15.253 -1.512 29.550 1.00 92.25 203 GLN A O 1
ATOM 1659 N N . SER A 1 204 ? -14.914 -0.593 27.525 1.00 94.56 204 SER A N 1
ATOM 1660 C CA . SER A 1 204 ? -14.138 0.551 28.017 1.00 94.56 204 SER A CA 1
ATOM 1661 C C . SER A 1 204 ? -14.971 1.520 28.868 1.00 94.56 204 SER A C 1
ATOM 1663 O O . SER A 1 204 ? -14.406 2.207 29.722 1.00 94.56 204 SER A O 1
ATOM 1665 N N . LEU A 1 205 ? -16.307 1.498 28.739 1.00 92.12 205 LEU A N 1
ATOM 1666 C CA . LEU A 1 205 ? -17.215 2.302 29.564 1.00 92.12 205 LEU A CA 1
ATOM 1667 C C . LEU A 1 205 ? -17.083 2.012 31.063 1.00 92.12 205 LEU A C 1
ATOM 1669 O O . LEU A 1 205 ? -17.384 2.889 31.874 1.00 92.12 205 LEU A O 1
ATOM 1673 N N . ARG A 1 206 ? -16.673 0.786 31.433 1.00 90.56 206 ARG A N 1
ATOM 1674 C CA . ARG A 1 206 ? -16.482 0.334 32.826 1.00 90.56 206 ARG A CA 1
ATOM 1675 C C . ARG A 1 206 ? -17.658 0.706 33.748 1.00 90.56 206 ARG A C 1
ATOM 1677 O O . ARG A 1 206 ? -17.451 1.191 34.862 1.00 90.56 206 ARG A O 1
ATOM 1684 N N . LEU A 1 207 ? -18.890 0.489 33.278 1.00 87.56 207 LEU A N 1
ATOM 1685 C CA . LEU A 1 207 ? -20.112 0.887 33.985 1.00 87.56 207 LEU A CA 1
ATOM 1686 C C . LEU A 1 207 ? -20.188 0.244 35.378 1.00 87.56 207 LEU A C 1
ATOM 1688 O O . LEU A 1 207 ? -20.173 -0.978 35.521 1.00 87.56 207 LEU A O 1
ATOM 1692 N N . GLN A 1 208 ? -20.311 1.072 36.415 1.00 89.38 208 GLN A N 1
ATOM 1693 C CA . GLN A 1 208 ? -20.518 0.628 37.790 1.00 89.38 208 GLN A CA 1
ATOM 1694 C C . GLN A 1 208 ? -22.011 0.624 38.145 1.00 89.38 208 GLN A C 1
ATOM 1696 O O . GLN A 1 208 ? -22.852 1.220 37.473 1.00 89.38 208 GLN A O 1
ATOM 1701 N N . TYR A 1 209 ? -22.362 0.019 39.283 1.00 85.62 209 TYR A N 1
ATOM 1702 C CA . TYR A 1 209 ? -23.751 -0.037 39.762 1.00 85.62 209 TYR A CA 1
ATOM 1703 C C . TYR A 1 209 ? -24.426 1.347 39.882 1.00 85.62 209 TYR A C 1
ATOM 1705 O O . TYR A 1 209 ? -25.614 1.500 39.586 1.00 85.62 209 TYR A O 1
ATOM 1713 N N . LYS A 1 210 ? -23.672 2.381 40.282 1.00 86.81 210 LYS A N 1
ATOM 1714 C CA . LYS A 1 210 ? -24.161 3.771 40.339 1.00 86.81 210 LYS A CA 1
ATOM 1715 C C . LYS A 1 210 ? -24.522 4.321 38.953 1.00 86.81 210 LYS A C 1
ATOM 1717 O O . LYS A 1 210 ? -25.500 5.056 38.828 1.00 86.81 210 LYS A O 1
ATOM 1722 N N . ASP A 1 211 ? -23.784 3.916 37.922 1.00 87.25 211 ASP A N 1
ATOM 1723 C CA . ASP A 1 211 ? -23.999 4.351 36.545 1.00 87.25 211 ASP A CA 1
ATOM 1724 C C . ASP A 1 211 ? -25.256 3.696 35.981 1.00 87.25 211 ASP A C 1
ATOM 1726 O O . ASP A 1 211 ? -26.075 4.387 35.388 1.00 87.25 211 ASP A O 1
ATOM 1730 N N . LEU A 1 212 ? -25.504 2.416 36.287 1.00 85.00 212 LEU A N 1
ATOM 1731 C CA . LEU A 1 212 ? -26.749 1.726 35.916 1.00 85.00 212 LEU A CA 1
ATOM 1732 C C . LEU A 1 212 ? -27.996 2.440 36.460 1.00 85.00 212 LEU A C 1
ATOM 1734 O O . LEU A 1 212 ? -29.003 2.566 35.763 1.00 85.00 212 LEU A O 1
ATOM 1738 N N . LYS A 1 213 ? -27.936 2.956 37.696 1.00 86.00 213 LYS A N 1
ATOM 1739 C CA . LYS A 1 213 ? -29.025 3.771 38.266 1.00 86.00 213 LYS A CA 1
ATOM 1740 C C . LYS A 1 213 ? -29.203 5.096 37.531 1.00 86.00 213 LYS A C 1
ATOM 1742 O O . LYS A 1 213 ? -30.334 5.552 37.383 1.00 86.00 213 LYS A O 1
ATOM 1747 N N . ARG A 1 214 ? -28.100 5.722 37.115 1.00 87.69 214 ARG A N 1
ATOM 1748 C CA . ARG A 1 214 ? -28.100 7.009 36.411 1.00 87.69 214 ARG A CA 1
ATOM 1749 C C . ARG A 1 214 ? -28.616 6.863 34.980 1.00 87.69 214 ARG A C 1
ATOM 1751 O O . ARG A 1 214 ? -29.442 7.666 34.565 1.00 87.69 214 ARG A O 1
ATOM 1758 N N . LEU A 1 215 ? -28.204 5.808 34.279 1.00 85.81 215 LEU A N 1
ATOM 1759 C CA . LEU A 1 215 ? -28.640 5.471 32.923 1.00 85.81 215 LEU A CA 1
ATOM 1760 C C . LEU A 1 215 ? -30.165 5.321 32.839 1.00 85.81 215 LEU A C 1
ATOM 1762 O O . LEU A 1 215 ? -30.782 5.866 31.935 1.00 85.81 215 LEU A O 1
ATOM 1766 N N . LYS A 1 216 ? -30.802 4.689 33.834 1.00 83.19 216 LYS A N 1
ATOM 1767 C CA . LYS A 1 216 ? -32.273 4.573 33.888 1.00 83.19 216 LYS A CA 1
ATOM 1768 C C . LYS A 1 216 ? -33.013 5.903 34.085 1.00 83.19 216 LYS A C 1
ATOM 1770 O O . LYS A 1 216 ? -34.219 5.954 33.882 1.00 83.19 216 LYS A O 1
ATOM 1775 N N . LYS A 1 217 ? -32.329 6.948 34.561 1.00 85.56 217 LYS A N 1
ATOM 1776 C CA . LYS A 1 217 ? -32.943 8.216 34.994 1.00 85.56 217 LYS A CA 1
ATOM 1777 C C . LYS A 1 217 ? -32.604 9.408 34.105 1.00 85.56 217 LYS A C 1
ATOM 1779 O O . LYS A 1 217 ? -33.339 10.387 34.118 1.00 85.56 217 LYS A O 1
ATOM 1784 N N . HIS A 1 218 ? -31.484 9.359 33.388 1.00 85.50 218 HIS A N 1
ATOM 1785 C CA . HIS A 1 218 ? -30.935 10.506 32.671 1.00 85.50 218 HIS A CA 1
ATOM 1786 C C . HIS A 1 218 ? -30.654 10.146 31.205 1.00 85.50 218 HIS A C 1
ATOM 1788 O O . HIS A 1 218 ? -29.559 9.669 30.906 1.00 85.50 218 HIS A O 1
ATOM 1794 N N . PRO A 1 219 ? -31.599 10.411 30.282 1.00 81.50 219 PRO A N 1
ATOM 1795 C CA . PRO A 1 219 ? -31.440 10.116 28.854 1.00 81.50 219 PRO A CA 1
ATOM 1796 C C . PRO A 1 219 ? -30.196 10.756 28.226 1.00 81.50 219 PRO A C 1
ATOM 1798 O O . PRO A 1 219 ? -29.521 10.134 27.412 1.00 81.50 219 PRO A O 1
ATOM 1801 N N . THR A 1 220 ? -29.832 11.964 28.665 1.00 83.06 220 THR A N 1
ATOM 1802 C CA . THR A 1 220 ? -28.612 12.659 28.227 1.00 83.06 220 THR A CA 1
ATOM 1803 C C . THR A 1 220 ? -27.342 11.885 28.571 1.00 83.06 220 THR A C 1
ATOM 1805 O O . THR A 1 220 ? -26.456 11.765 27.733 1.00 83.06 220 THR A O 1
ATOM 1808 N N . PHE A 1 221 ? -27.278 11.288 29.765 1.00 86.94 221 PHE A N 1
ATOM 1809 C CA . PHE A 1 221 ? -26.152 10.447 30.176 1.00 86.94 221 PHE A CA 1
ATOM 1810 C C . PHE A 1 221 ? -26.085 9.151 29.362 1.00 86.94 221 PHE A C 1
ATOM 1812 O O . PHE A 1 221 ? -25.001 8.648 29.088 1.00 86.94 221 PHE A O 1
ATOM 1819 N N . VAL A 1 222 ? -27.232 8.608 28.949 1.00 86.12 222 VAL A N 1
ATOM 1820 C CA . VAL A 1 222 ? -27.257 7.437 28.069 1.00 86.12 222 VAL A CA 1
ATOM 1821 C C . VAL A 1 222 ? -26.741 7.782 26.673 1.00 86.12 222 VAL A C 1
ATOM 1823 O O . VAL A 1 222 ? -25.880 7.073 26.158 1.00 86.12 222 VAL A O 1
ATOM 1826 N N . LYS A 1 223 ? -27.214 8.896 26.099 1.00 84.19 223 LYS A N 1
ATOM 1827 C CA . LYS A 1 223 ? -26.758 9.427 24.805 1.00 84.19 223 LYS A CA 1
ATOM 1828 C C . LYS A 1 223 ? -25.241 9.643 24.806 1.00 84.19 223 LYS A C 1
ATOM 1830 O O . LYS A 1 223 ? -24.562 9.163 23.908 1.00 84.19 223 LYS A O 1
ATOM 1835 N N . GLU A 1 224 ? -24.705 10.248 25.866 1.00 87.88 224 GLU A N 1
ATOM 1836 C CA . GLU A 1 224 ? -23.259 10.433 26.063 1.00 87.88 224 GLU A CA 1
ATOM 1837 C C . GLU A 1 224 ? -22.489 9.098 26.042 1.00 87.88 224 GLU A C 1
ATOM 1839 O O . GLU A 1 224 ? -21.442 8.991 25.405 1.00 87.88 224 GLU A O 1
ATOM 1844 N N . LYS A 1 225 ? -23.015 8.046 26.691 1.00 90.56 225 LYS A N 1
ATOM 1845 C CA . LYS A 1 225 ? -22.370 6.723 26.694 1.00 90.56 225 LYS A CA 1
ATOM 1846 C C . LYS A 1 225 ? -22.447 6.022 25.345 1.00 90.56 225 LYS A C 1
ATOM 1848 O O . LYS A 1 225 ? -21.440 5.462 24.922 1.00 90.56 225 LYS A O 1
ATOM 1853 N N . ILE A 1 226 ? -23.585 6.084 24.658 1.00 88.44 226 ILE A N 1
ATOM 1854 C CA . ILE A 1 226 ? -23.726 5.529 23.305 1.00 88.44 226 ILE A CA 1
ATOM 1855 C C . ILE A 1 226 ? -22.736 6.200 22.351 1.00 88.44 226 ILE A C 1
ATOM 1857 O O . ILE A 1 226 ? -21.994 5.494 21.672 1.00 88.44 226 ILE A O 1
ATOM 1861 N N . PHE A 1 227 ? -22.656 7.535 22.355 1.00 88.81 227 PHE A N 1
ATOM 1862 C CA . PHE A 1 227 ? -21.693 8.253 21.520 1.00 88.81 227 PHE A CA 1
ATOM 1863 C C . PHE A 1 227 ? -20.257 7.868 21.838 1.00 88.81 227 PHE A C 1
ATOM 1865 O O . PHE A 1 227 ? -19.522 7.531 20.924 1.00 88.81 227 PHE A O 1
ATOM 1872 N N . SER A 1 228 ? -19.881 7.765 23.117 1.00 92.19 228 SER A N 1
ATOM 1873 C CA . SER A 1 228 ? -18.520 7.335 23.458 1.00 92.19 228 SER A CA 1
ATOM 1874 C C . SER A 1 228 ? -18.163 5.935 22.932 1.00 92.19 228 SER A C 1
ATOM 1876 O O . SER A 1 228 ? -17.002 5.685 22.616 1.00 92.19 228 SER A O 1
ATOM 1878 N N . VAL A 1 229 ? -19.143 5.029 22.793 1.00 93.12 229 VAL A N 1
ATOM 1879 C CA . VAL A 1 229 ? -18.926 3.716 22.159 1.00 93.12 229 VAL A CA 1
ATOM 1880 C C . VAL A 1 229 ? -18.748 3.866 20.651 1.00 93.12 229 VAL A C 1
ATOM 1882 O O . VAL A 1 229 ? -17.803 3.301 20.102 1.00 93.12 229 VAL A O 1
ATOM 1885 N N . ILE A 1 230 ? -19.636 4.618 19.993 1.00 92.81 230 ILE A N 1
ATOM 1886 C CA . ILE A 1 230 ? -19.594 4.852 18.542 1.00 92.81 230 ILE A CA 1
ATOM 1887 C C . ILE A 1 230 ? -18.285 5.539 18.149 1.00 92.81 230 ILE A C 1
ATOM 1889 O O . ILE A 1 230 ? -17.605 5.066 17.240 1.00 92.81 230 ILE A O 1
ATOM 1893 N N . ASP A 1 231 ? -17.906 6.602 18.855 1.00 93.75 231 ASP A N 1
ATOM 1894 C CA . ASP A 1 231 ? -16.713 7.394 18.570 1.00 93.75 231 ASP A CA 1
ATOM 1895 C C . ASP A 1 231 ? -15.454 6.550 18.724 1.00 93.75 231 ASP A C 1
ATOM 1897 O O . ASP A 1 231 ? -14.656 6.464 17.796 1.00 93.75 231 ASP A O 1
ATOM 1901 N N . GLN A 1 232 ? -15.300 5.854 19.856 1.00 95.50 232 GLN A N 1
ATOM 1902 C CA . GLN A 1 232 ? -14.118 5.030 20.101 1.00 95.50 232 GLN A CA 1
ATOM 1903 C C . GLN A 1 232 ? -14.007 3.878 19.094 1.00 95.50 232 GLN A C 1
ATOM 1905 O O . GLN A 1 232 ? -12.910 3.585 18.614 1.00 95.50 232 GLN A O 1
ATOM 1910 N N . ALA A 1 233 ? -15.123 3.214 18.775 1.00 95.38 233 ALA A N 1
ATOM 1911 C CA . ALA A 1 233 ? -15.132 2.130 17.799 1.00 95.38 233 ALA A CA 1
ATOM 1912 C C . ALA A 1 233 ? -14.794 2.646 16.393 1.00 95.38 233 ALA A C 1
ATOM 1914 O O . ALA A 1 233 ? -13.961 2.056 15.704 1.00 95.38 233 ALA A O 1
ATOM 1915 N N . SER A 1 234 ? -15.400 3.762 15.982 1.00 95.75 234 SER A N 1
ATOM 1916 C CA . SER A 1 234 ? -15.183 4.368 14.666 1.00 95.75 234 SER A CA 1
ATOM 1917 C C . SER A 1 234 ? -13.768 4.926 14.524 1.00 95.75 234 SER A C 1
ATOM 1919 O O . SER A 1 234 ? -13.138 4.720 13.489 1.00 95.75 234 SER A O 1
ATOM 1921 N N . GLU A 1 235 ? -13.229 5.568 15.564 1.00 95.75 235 GLU A N 1
ATOM 1922 C CA . GLU A 1 235 ? -11.857 6.083 15.586 1.00 95.75 235 GLU A CA 1
ATOM 1923 C C . GLU A 1 235 ? -10.853 4.944 15.403 1.00 95.75 235 GLU A C 1
ATOM 1925 O O . GLU A 1 235 ? -10.021 5.002 14.497 1.00 95.75 235 GLU A O 1
ATOM 1930 N N . ASN A 1 236 ? -10.991 3.859 16.176 1.00 93.94 236 ASN A N 1
ATOM 1931 C CA . ASN A 1 236 ? -10.128 2.683 16.058 1.00 93.94 236 ASN A CA 1
ATOM 1932 C C . ASN A 1 236 ? -10.213 2.037 14.669 1.00 93.94 236 ASN A C 1
ATOM 1934 O O . ASN A 1 236 ? -9.180 1.708 14.078 1.00 93.94 236 ASN A O 1
ATOM 1938 N N . LEU A 1 237 ? -11.431 1.860 14.140 1.00 93.88 237 LEU A N 1
ATOM 1939 C CA . LEU A 1 237 ? -11.658 1.285 12.813 1.00 93.88 237 LEU A CA 1
ATOM 1940 C C . LEU A 1 237 ? -10.985 2.126 11.728 1.00 93.88 237 LEU A C 1
ATOM 1942 O O . LEU A 1 237 ? -10.228 1.585 10.922 1.00 93.88 237 LEU A O 1
ATOM 1946 N N . MET A 1 238 ? -11.227 3.439 11.723 1.00 96.06 238 MET A N 1
ATOM 1947 C CA . MET A 1 238 ? -10.724 4.337 10.683 1.00 96.06 238 MET A CA 1
ATOM 1948 C C . MET A 1 238 ? -9.218 4.554 10.783 1.00 96.06 238 MET A C 1
ATOM 1950 O O . MET A 1 238 ? -8.525 4.455 9.772 1.00 96.06 238 MET A O 1
ATOM 1954 N N . TYR A 1 239 ? -8.690 4.783 11.988 1.00 93.69 239 TYR A N 1
ATOM 1955 C CA . TYR A 1 239 ? -7.250 4.900 12.211 1.00 93.69 239 TYR A CA 1
ATOM 1956 C C . TYR A 1 239 ? -6.520 3.636 11.745 1.00 93.69 239 TYR A C 1
ATOM 1958 O O . TYR A 1 239 ? -5.557 3.705 10.974 1.00 93.69 239 TYR A O 1
ATOM 1966 N N . SER A 1 240 ? -7.006 2.461 12.159 1.00 88.00 240 SER A N 1
ATOM 1967 C CA . SER A 1 240 ? -6.375 1.199 11.791 1.00 88.00 240 SER A CA 1
ATOM 1968 C C . SER A 1 240 ? -6.493 0.920 10.291 1.00 88.00 240 SER A C 1
ATOM 1970 O O . SER A 1 240 ? -5.506 0.494 9.693 1.00 88.00 240 SER A O 1
ATOM 1972 N N . PHE A 1 241 ? -7.639 1.214 9.666 1.00 90.31 241 PHE A N 1
ATOM 1973 C CA . PHE A 1 241 ? -7.819 1.105 8.216 1.00 90.31 241 PHE A CA 1
ATOM 1974 C C . PHE A 1 241 ? -6.848 2.013 7.449 1.00 90.31 241 PHE A C 1
ATOM 1976 O O . PHE A 1 241 ? -6.099 1.532 6.601 1.00 90.31 241 PHE A O 1
ATOM 1983 N N . PHE A 1 242 ? -6.790 3.306 7.782 1.00 91.88 242 PHE A N 1
ATOM 1984 C CA . PHE A 1 242 ? -5.914 4.256 7.093 1.00 91.88 242 PHE A CA 1
ATOM 1985 C C . PHE A 1 242 ? -4.433 3.930 7.266 1.00 91.88 242 PHE A C 1
ATOM 1987 O O . PHE A 1 242 ? -3.689 3.981 6.292 1.00 91.88 242 PHE A O 1
ATOM 1994 N N . SER A 1 243 ? -4.003 3.515 8.461 1.00 85.75 243 SER A N 1
ATOM 1995 C CA . SER A 1 243 ? -2.603 3.134 8.709 1.00 85.75 243 SER A CA 1
ATOM 1996 C C . SER A 1 243 ? -2.118 1.938 7.873 1.00 85.75 243 SER A C 1
ATOM 1998 O O . SER A 1 243 ? -0.913 1.726 7.751 1.00 85.75 243 SER A O 1
ATOM 2000 N N . GLN A 1 244 ? -3.045 1.160 7.305 1.00 79.69 244 GLN A N 1
ATOM 2001 C CA . GLN A 1 244 ? -2.768 -0.017 6.478 1.00 79.69 244 GLN A CA 1
ATOM 2002 C C . GLN A 1 244 ? -2.889 0.267 4.977 1.00 79.69 244 GLN A C 1
ATOM 2004 O O . GLN A 1 244 ? -2.586 -0.610 4.165 1.00 79.69 244 GLN A O 1
ATOM 2009 N N . LEU A 1 245 ? -3.313 1.474 4.588 1.00 83.06 245 LEU A N 1
ATOM 2010 C CA . LEU A 1 245 ? -3.452 1.816 3.181 1.00 83.06 245 LEU A CA 1
ATOM 2011 C C . LEU A 1 245 ? -2.093 1.786 2.464 1.00 83.06 245 LEU A C 1
ATOM 2013 O O . LEU A 1 245 ? -1.067 2.174 3.027 1.00 83.06 245 LEU A O 1
ATOM 2017 N N . PRO A 1 246 ? -2.070 1.376 1.185 1.00 77.62 246 PRO A N 1
ATOM 2018 C CA . PRO A 1 246 ? -0.876 1.455 0.360 1.00 77.62 246 PRO A CA 1
ATOM 2019 C C . PRO A 1 246 ? -0.242 2.849 0.366 1.00 77.62 246 PRO A C 1
ATOM 2021 O O . PRO A 1 246 ? -0.922 3.872 0.265 1.00 77.62 246 PRO A O 1
ATOM 2024 N N . GLN A 1 247 ? 1.091 2.889 0.388 1.00 79.81 247 GLN A N 1
ATOM 2025 C CA . GLN A 1 247 ? 1.842 4.140 0.521 1.00 79.81 247 GLN A CA 1
ATOM 2026 C C . GLN A 1 247 ? 1.549 5.186 -0.553 1.00 79.81 247 GLN A C 1
ATOM 2028 O O . GLN A 1 247 ? 1.662 6.377 -0.289 1.00 79.81 247 GLN A O 1
ATOM 2033 N N . TYR A 1 248 ? 1.186 4.772 -1.767 1.00 78.62 248 TYR A N 1
ATOM 2034 C CA . TYR A 1 248 ? 0.876 5.718 -2.836 1.00 78.62 248 TYR A CA 1
ATOM 2035 C C . TYR A 1 248 ? -0.427 6.494 -2.560 1.00 78.62 248 TYR A C 1
ATOM 2037 O O . TYR A 1 248 ?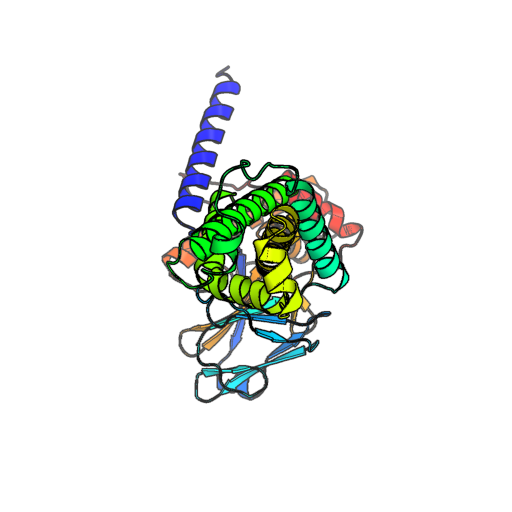 -0.525 7.663 -2.927 1.00 78.62 248 TYR A O 1
ATOM 2045 N N . ILE A 1 249 ? -1.393 5.877 -1.866 1.00 85.69 249 ILE A N 1
ATOM 2046 C CA . ILE A 1 249 ? -2.623 6.534 -1.400 1.00 85.69 249 ILE A CA 1
ATOM 2047 C C . ILE A 1 249 ? -2.277 7.504 -0.272 1.00 85.69 249 ILE A C 1
ATOM 2049 O O . ILE A 1 249 ? -2.650 8.674 -0.315 1.00 85.69 249 ILE A O 1
ATOM 2053 N N . LEU A 1 250 ? -1.494 7.033 0.703 1.00 88.94 250 LEU A N 1
ATOM 2054 C CA . LEU A 1 250 ? -1.048 7.846 1.833 1.00 88.94 250 LEU A CA 1
ATOM 2055 C C . LEU A 1 250 ? -0.239 9.060 1.376 1.00 88.94 250 LEU A C 1
ATOM 2057 O O . LEU A 1 250 ? -0.479 10.165 1.846 1.00 88.94 250 LEU A O 1
ATOM 2061 N N . ARG A 1 251 ? 0.632 8.902 0.379 1.00 86.94 251 ARG A N 1
ATOM 2062 C CA . ARG A 1 251 ? 1.351 10.017 -0.239 1.00 86.94 251 ARG A CA 1
ATOM 2063 C C . ARG A 1 251 ? 0.416 11.071 -0.819 1.00 86.94 251 ARG A C 1
ATOM 2065 O O . ARG A 1 251 ? 0.724 12.249 -0.714 1.00 86.94 251 ARG A O 1
ATOM 2072 N N . SER A 1 252 ? -0.691 10.683 -1.449 1.00 88.06 252 SER A N 1
ATOM 2073 C CA . SER A 1 252 ? -1.650 11.659 -1.984 1.00 88.06 252 SER A CA 1
ATOM 2074 C C . SER A 1 252 ? -2.365 12.428 -0.869 1.00 88.06 252 SER A C 1
ATOM 2076 O O . SER A 1 252 ? -2.657 13.613 -1.025 1.00 88.06 252 SER A O 1
ATOM 2078 N N . PHE A 1 253 ? -2.587 11.782 0.279 1.00 93.00 253 PHE A N 1
ATOM 2079 C CA . PHE A 1 253 ? -3.150 12.414 1.471 1.00 93.00 253 PHE A CA 1
ATOM 2080 C C . PHE A 1 253 ? -2.158 13.353 2.184 1.00 93.00 253 PHE A C 1
ATOM 2082 O O . PHE A 1 253 ? -2.514 14.482 2.522 1.00 93.00 253 PHE A O 1
ATOM 2089 N N . PHE A 1 254 ? -0.917 12.907 2.404 1.00 92.69 254 PHE A N 1
ATOM 2090 C CA . PHE A 1 254 ? 0.125 13.682 3.094 1.00 92.69 254 PHE A CA 1
ATOM 2091 C C . PHE A 1 254 ? 0.853 14.679 2.189 1.00 92.69 254 PHE A C 1
ATOM 2093 O O . PHE A 1 254 ? 1.470 15.614 2.684 1.00 92.69 254 PHE A O 1
ATOM 2100 N N . GLN A 1 255 ? 0.769 14.494 0.870 1.00 88.75 255 GLN A N 1
ATOM 2101 C CA . GLN A 1 255 ? 1.481 15.257 -0.161 1.00 88.75 255 GLN A CA 1
ATOM 2102 C C . GLN A 1 255 ? 3.013 15.090 -0.129 1.00 88.75 255 GLN A C 1
ATOM 2104 O O . GLN A 1 255 ? 3.747 15.888 -0.713 1.00 88.75 255 GLN A O 1
ATOM 2109 N N . GLU A 1 256 ? 3.509 14.012 0.484 1.00 86.88 256 GLU A N 1
ATOM 2110 C CA . GLU A 1 256 ? 4.938 13.710 0.596 1.00 86.88 256 GLU A CA 1
ATOM 2111 C C . GLU A 1 256 ? 5.231 12.207 0.740 1.00 86.88 256 GLU A C 1
ATOM 2113 O O . GLU A 1 256 ? 4.331 11.373 0.818 1.00 86.88 256 GLU A O 1
ATOM 2118 N N . GLU A 1 257 ? 6.511 11.835 0.690 1.00 87.06 257 GLU A N 1
ATOM 2119 C CA . GLU A 1 257 ? 6.952 10.440 0.753 1.00 87.06 257 GLU A CA 1
ATOM 2120 C C . GLU A 1 257 ? 6.890 9.914 2.192 1.00 87.06 257 GLU A C 1
ATOM 2122 O O . GLU A 1 257 ? 7.569 10.429 3.069 1.00 87.06 257 GLU A O 1
ATOM 2127 N N . CYS A 1 258 ? 6.110 8.856 2.426 1.00 85.06 258 CYS A N 1
ATOM 2128 C CA . CYS A 1 258 ? 5.817 8.377 3.783 1.00 85.06 258 CYS A CA 1
ATOM 2129 C C . CYS A 1 258 ? 6.704 7.209 4.255 1.00 85.06 258 CYS A C 1
ATOM 2131 O O . CYS A 1 258 ? 6.454 6.634 5.314 1.00 85.06 258 CYS A O 1
ATOM 2133 N N . GLY A 1 259 ? 7.700 6.805 3.460 1.00 89.38 259 GLY A N 1
ATOM 2134 C CA . GLY A 1 259 ? 8.635 5.731 3.799 1.00 89.38 259 GLY A CA 1
ATOM 2135 C C . GLY A 1 259 ? 9.237 5.035 2.579 1.00 89.38 259 GLY A C 1
ATOM 2136 O O . GLY A 1 259 ? 8.816 5.250 1.444 1.00 89.38 259 GLY A O 1
ATOM 2137 N N . HIS A 1 260 ? 10.237 4.194 2.829 1.00 92.94 260 HIS A N 1
ATOM 2138 C CA . HIS A 1 260 ? 10.886 3.338 1.836 1.00 92.94 260 HIS A CA 1
ATOM 2139 C C . HIS A 1 260 ? 11.394 2.045 2.494 1.00 92.94 260 HIS A C 1
ATOM 2141 O O . HIS A 1 260 ? 11.471 1.939 3.724 1.00 92.94 260 HIS A O 1
ATOM 2147 N N . LEU A 1 261 ? 11.711 1.055 1.660 1.00 95.12 261 LEU A N 1
ATOM 2148 C CA . LEU A 1 261 ? 12.396 -0.179 2.043 1.00 95.12 261 LEU A CA 1
ATOM 2149 C C . LEU A 1 261 ? 13.779 -0.192 1.412 1.00 95.12 261 LEU A C 1
ATOM 2151 O O . LEU A 1 261 ? 13.893 0.080 0.221 1.00 95.12 261 LEU A O 1
ATOM 2155 N N . SER A 1 262 ? 14.807 -0.566 2.162 1.00 96.38 262 SER A N 1
ATOM 2156 C CA . SER A 1 262 ? 16.164 -0.681 1.630 1.00 96.38 262 SER A CA 1
ATOM 2157 C C . SER A 1 262 ? 16.561 -2.144 1.481 1.00 96.38 262 SER A C 1
ATOM 2159 O O . SER A 1 262 ? 16.394 -2.936 2.407 1.00 96.38 262 SER A O 1
ATOM 2161 N N . VAL A 1 263 ? 17.115 -2.507 0.325 1.00 95.06 263 VAL A N 1
ATOM 2162 C CA . VAL A 1 263 ? 17.674 -3.839 0.059 1.00 95.06 263 VAL A CA 1
ATOM 2163 C C . VAL A 1 263 ? 19.006 -3.676 -0.657 1.00 95.06 263 VAL A C 1
ATOM 2165 O O . VAL A 1 263 ? 19.087 -2.984 -1.671 1.00 95.06 263 VAL A O 1
ATOM 2168 N N . ASN A 1 264 ? 20.057 -4.320 -0.143 1.00 90.38 264 ASN A N 1
ATOM 2169 C CA . ASN A 1 264 ? 21.419 -4.252 -0.696 1.00 90.38 264 ASN A CA 1
ATOM 2170 C C . ASN A 1 264 ? 21.940 -2.812 -0.892 1.00 90.38 264 ASN A C 1
ATOM 2172 O O . ASN A 1 264 ? 22.618 -2.516 -1.873 1.00 90.38 264 ASN A O 1
ATOM 2176 N N . GLY A 1 265 ? 21.601 -1.910 0.035 1.00 89.62 265 GLY A N 1
ATOM 2177 C CA . GLY A 1 265 ? 22.032 -0.507 0.004 1.00 89.62 265 GLY A CA 1
ATOM 2178 C C . GLY A 1 265 ? 21.287 0.386 -0.995 1.00 89.62 265 GLY A C 1
ATOM 2179 O O . GLY A 1 265 ? 21.691 1.531 -1.182 1.00 89.62 265 GLY A O 1
ATOM 2180 N N . LEU A 1 266 ? 20.223 -0.113 -1.632 1.00 92.56 266 LEU A N 1
ATOM 2181 C CA . LEU A 1 266 ? 19.328 0.671 -2.485 1.00 92.56 266 LEU A CA 1
ATOM 2182 C C . LEU A 1 266 ? 17.962 0.813 -1.822 1.00 92.56 266 LEU A C 1
ATOM 2184 O O . LEU A 1 266 ? 17.438 -0.165 -1.290 1.00 92.56 266 LEU A O 1
ATOM 2188 N N . ASP A 1 267 ? 17.384 2.007 -1.904 1.00 94.88 267 ASP A N 1
ATOM 2189 C CA . ASP A 1 267 ? 16.056 2.301 -1.372 1.00 94.88 267 ASP A CA 1
ATOM 2190 C C . ASP A 1 267 ? 14.988 2.053 -2.436 1.00 94.88 267 ASP A C 1
ATOM 2192 O O . ASP A 1 267 ? 15.204 2.279 -3.622 1.00 94.88 267 ASP A O 1
ATOM 2196 N N . TYR A 1 268 ? 13.804 1.624 -2.021 1.00 94.12 268 TYR A N 1
ATOM 2197 C CA . TYR A 1 268 ? 12.672 1.337 -2.890 1.00 94.12 268 TYR A CA 1
ATOM 2198 C C . TYR A 1 268 ? 11.396 1.903 -2.273 1.00 94.12 268 TYR A C 1
ATOM 2200 O O . TYR A 1 268 ? 11.090 1.669 -1.103 1.00 94.12 268 TYR A O 1
ATOM 2208 N N . LEU A 1 269 ? 10.634 2.640 -3.079 1.00 91.75 269 LEU A N 1
ATOM 2209 C CA . LEU A 1 269 ? 9.298 3.103 -2.712 1.00 91.75 269 LEU A CA 1
ATOM 2210 C C . LEU A 1 269 ? 8.259 2.000 -2.948 1.00 91.75 269 LEU A C 1
ATOM 2212 O O . LEU A 1 269 ? 8.484 1.056 -3.711 1.00 91.75 269 LEU A O 1
ATOM 2216 N N . GLY A 1 270 ? 7.086 2.156 -2.334 1.00 89.56 270 GLY A N 1
ATOM 2217 C CA . GLY A 1 270 ? 5.996 1.194 -2.457 1.00 89.56 270 GLY A CA 1
ATOM 2218 C C . GLY A 1 270 ? 6.206 0.004 -1.528 1.00 89.56 270 GLY A C 1
ATOM 2219 O O . GLY A 1 270 ? 6.325 0.184 -0.319 1.00 89.56 270 GLY A O 1
ATOM 2220 N N . SER A 1 271 ? 6.206 -1.207 -2.078 1.00 91.62 271 SER A N 1
ATOM 2221 C CA . SER A 1 271 ? 6.356 -2.441 -1.303 1.00 91.62 271 SER A CA 1
ATOM 2222 C C . SER A 1 271 ? 7.276 -3.450 -1.976 1.00 91.62 271 SER A C 1
ATOM 2224 O O . SER A 1 271 ? 7.619 -3.334 -3.158 1.00 91.62 271 SER A O 1
ATOM 2226 N N . LEU A 1 272 ? 7.682 -4.462 -1.215 1.00 94.44 272 LEU A N 1
ATOM 2227 C CA . LEU A 1 272 ? 8.368 -5.639 -1.732 1.00 94.44 272 LEU A CA 1
ATOM 2228 C C . LEU A 1 272 ? 7.419 -6.834 -1.671 1.00 94.44 272 LEU A C 1
ATOM 2230 O O . LEU A 1 272 ? 6.873 -7.151 -0.620 1.00 94.44 272 LEU A O 1
ATOM 2234 N N . MET A 1 273 ? 7.233 -7.498 -2.804 1.00 94.06 273 MET A N 1
ATOM 2235 C CA . MET A 1 273 ? 6.585 -8.795 -2.920 1.00 94.06 273 MET A CA 1
ATOM 2236 C C . MET A 1 273 ? 7.683 -9.850 -3.037 1.00 94.06 273 MET A C 1
ATOM 2238 O O . MET A 1 273 ? 8.501 -9.807 -3.956 1.00 94.06 273 MET A O 1
ATOM 2242 N N . ILE A 1 274 ? 7.698 -10.794 -2.108 1.00 95.56 274 ILE A N 1
ATOM 2243 C CA . ILE A 1 274 ? 8.539 -11.983 -2.161 1.00 95.56 274 ILE A CA 1
ATOM 2244 C C . ILE A 1 274 ? 7.637 -13.145 -2.522 1.00 95.56 274 ILE A C 1
ATOM 2246 O O . ILE A 1 274 ? 6.643 -13.353 -1.840 1.00 95.56 274 ILE A O 1
ATOM 2250 N N . THR A 1 275 ? 7.953 -13.890 -3.576 1.00 94.25 275 THR A N 1
ATOM 2251 C CA . THR A 1 275 ? 7.123 -15.028 -3.987 1.00 94.25 275 THR A CA 1
ATOM 2252 C C . THR A 1 275 ? 7.958 -16.183 -4.500 1.00 94.25 275 THR A C 1
ATOM 2254 O O . THR A 1 275 ? 9.018 -15.975 -5.090 1.00 94.25 275 THR A O 1
ATOM 2257 N N . ILE A 1 276 ? 7.466 -17.395 -4.286 1.00 92.81 276 ILE A N 1
ATOM 2258 C CA . ILE A 1 276 ? 7.992 -18.606 -4.909 1.00 92.81 276 ILE A CA 1
ATOM 2259 C C . ILE A 1 276 ? 7.332 -18.775 -6.285 1.00 92.81 276 ILE A C 1
ATOM 2261 O O . ILE A 1 276 ? 6.114 -18.679 -6.388 1.00 92.81 276 ILE A O 1
ATOM 2265 N N . GLU A 1 277 ? 8.132 -19.014 -7.325 1.00 90.75 277 GLU A N 1
ATOM 2266 C CA . GLU A 1 277 ? 7.696 -19.288 -8.702 1.00 90.75 277 GLU A CA 1
ATOM 2267 C C . GLU A 1 277 ? 8.707 -20.243 -9.364 1.00 90.75 277 GLU A C 1
ATOM 2269 O O . GLU A 1 277 ? 9.907 -19.962 -9.344 1.00 90.75 277 GLU A O 1
ATOM 2274 N N . ASP A 1 278 ? 8.250 -21.355 -9.952 1.00 84.94 278 ASP A N 1
ATOM 2275 C CA . ASP A 1 278 ? 9.085 -22.326 -10.687 1.00 84.94 278 ASP A CA 1
ATOM 2276 C C . ASP A 1 278 ? 10.408 -22.704 -9.974 1.00 84.94 278 ASP A C 1
ATOM 2278 O O . ASP A 1 278 ? 11.500 -22.583 -10.536 1.00 84.94 278 ASP A O 1
ATOM 2282 N N . GLU A 1 279 ? 10.319 -23.139 -8.708 1.00 85.12 279 GLU A N 1
ATOM 2283 C CA . GLU A 1 279 ? 11.460 -23.529 -7.846 1.00 85.12 279 GLU A CA 1
ATOM 2284 C C . GLU A 1 279 ? 12.464 -22.398 -7.535 1.00 85.12 279 GLU A C 1
ATOM 2286 O O . GLU A 1 279 ? 13.549 -22.631 -6.987 1.00 85.12 279 GLU A O 1
ATOM 2291 N N . LYS A 1 280 ? 12.109 -21.152 -7.852 1.00 93.25 280 LYS A N 1
ATOM 2292 C CA . LYS A 1 280 ? 12.877 -19.957 -7.508 1.00 93.25 280 LYS A CA 1
ATOM 2293 C C . LYS A 1 280 ? 12.099 -19.062 -6.568 1.00 93.25 280 LYS A C 1
ATOM 2295 O O . LYS A 1 280 ? 10.875 -19.066 -6.524 1.00 93.25 280 LYS A O 1
ATOM 2300 N N . ILE A 1 281 ? 12.843 -18.244 -5.842 1.00 95.50 281 ILE A N 1
ATOM 2301 C CA . ILE A 1 281 ? 12.315 -17.191 -4.992 1.00 95.50 281 ILE A CA 1
ATOM 2302 C C . ILE A 1 281 ? 12.610 -15.862 -5.674 1.00 95.50 281 ILE A C 1
ATOM 2304 O O . ILE A 1 281 ? 13.749 -15.561 -6.042 1.00 95.50 281 ILE A O 1
ATOM 2308 N N . LEU A 1 282 ? 11.560 -15.078 -5.873 1.00 96.62 282 LEU A N 1
ATOM 2309 C CA . LEU A 1 282 ? 11.596 -13.801 -6.561 1.00 96.62 282 LEU A CA 1
ATOM 2310 C C . LEU A 1 282 ? 11.449 -12.674 -5.546 1.00 96.62 282 LEU A C 1
ATOM 2312 O O . LEU A 1 282 ? 10.513 -12.681 -4.748 1.00 96.62 282 LEU A O 1
ATOM 2316 N N . LEU A 1 283 ? 12.342 -11.689 -5.619 1.00 96.94 283 LEU A N 1
ATOM 2317 C CA . LEU A 1 283 ? 12.192 -10.404 -4.943 1.00 96.94 283 LEU A CA 1
ATOM 2318 C C . LEU A 1 283 ? 11.695 -9.380 -5.956 1.00 96.94 283 LEU A C 1
ATOM 2320 O O . LEU A 1 283 ? 12.394 -9.062 -6.922 1.00 96.94 283 LEU A O 1
ATOM 2324 N N . ILE A 1 284 ? 10.493 -8.862 -5.737 1.00 96.00 284 ILE A N 1
ATOM 2325 C CA . ILE A 1 284 ? 9.802 -7.975 -6.667 1.00 96.00 284 ILE A CA 1
ATOM 2326 C C . ILE A 1 284 ? 9.476 -6.670 -5.947 1.00 96.00 284 ILE A C 1
ATOM 2328 O O . ILE A 1 284 ? 8.796 -6.680 -4.928 1.00 96.00 284 ILE A O 1
ATOM 2332 N N . ASN A 1 285 ? 9.898 -5.530 -6.486 1.00 95.31 285 ASN A N 1
ATOM 2333 C CA . ASN A 1 285 ? 9.408 -4.239 -6.015 1.00 95.31 285 ASN A CA 1
ATOM 2334 C C . ASN A 1 285 ? 8.100 -3.882 -6.725 1.00 95.31 285 ASN A C 1
ATOM 2336 O O . ASN A 1 285 ? 8.032 -3.885 -7.953 1.00 95.31 285 ASN A O 1
ATOM 2340 N N . SER A 1 286 ? 7.060 -3.604 -5.942 1.00 92.00 286 SER A N 1
ATOM 2341 C CA . SER A 1 286 ? 5.763 -3.125 -6.406 1.00 92.00 286 SER A CA 1
ATOM 2342 C C . SER A 1 286 ? 5.648 -1.638 -6.099 1.00 92.00 286 SER A C 1
ATOM 2344 O O . SER A 1 286 ? 5.473 -1.230 -4.951 1.00 92.00 286 SER A O 1
ATOM 2346 N N . VAL A 1 287 ? 5.737 -0.817 -7.137 1.00 90.38 287 VAL A N 1
ATOM 2347 C CA . VAL A 1 287 ? 5.893 0.637 -7.032 1.00 90.38 287 VAL A CA 1
ATOM 2348 C C . VAL A 1 287 ? 4.881 1.348 -7.933 1.00 90.38 287 VAL A C 1
ATOM 2350 O O . VAL A 1 287 ? 4.343 0.744 -8.863 1.00 90.38 287 VAL A O 1
ATOM 2353 N N . SER A 1 288 ? 4.544 2.603 -7.628 1.00 87.06 288 SER A N 1
ATOM 2354 C CA . SER A 1 288 ? 3.648 3.388 -8.485 1.00 87.06 288 SER A CA 1
ATOM 2355 C C . SER A 1 288 ? 4.291 3.632 -9.859 1.00 87.06 288 SER A C 1
ATOM 2357 O O . SER A 1 288 ? 5.517 3.636 -9.983 1.00 87.06 288 SER A O 1
ATOM 2359 N N . MET A 1 289 ? 3.474 3.833 -10.899 1.00 88.62 289 MET A N 1
ATOM 2360 C CA . MET A 1 289 ? 3.977 4.132 -12.247 1.00 88.62 289 MET A CA 1
ATOM 2361 C C . MET A 1 289 ? 4.896 5.357 -12.244 1.00 88.62 289 MET A C 1
ATOM 2363 O O . MET A 1 289 ? 6.000 5.297 -12.770 1.00 88.62 289 MET A O 1
ATOM 2367 N N . ASP A 1 290 ? 4.470 6.451 -11.620 1.00 88.75 290 ASP A N 1
ATOM 2368 C CA . ASP A 1 290 ? 5.227 7.700 -11.657 1.00 88.75 290 ASP A CA 1
ATOM 2369 C C . ASP A 1 290 ? 6.552 7.595 -10.880 1.00 88.75 290 ASP A C 1
ATOM 2371 O O . ASP A 1 290 ? 7.580 8.074 -11.357 1.00 88.75 290 ASP A O 1
ATOM 2375 N N . ASP A 1 291 ? 6.577 6.882 -9.750 1.00 89.06 291 ASP A N 1
ATOM 2376 C CA . ASP A 1 291 ? 7.822 6.611 -9.013 1.00 89.06 291 ASP A CA 1
ATOM 2377 C C . ASP A 1 291 ? 8.788 5.725 -9.791 1.00 89.06 291 ASP A C 1
ATOM 2379 O O . ASP A 1 291 ? 10.002 5.951 -9.777 1.00 89.06 291 ASP A O 1
ATOM 2383 N N . TYR A 1 292 ? 8.250 4.717 -10.478 1.00 92.44 292 TYR A N 1
ATOM 2384 C CA . TYR A 1 292 ? 9.035 3.871 -11.360 1.00 92.44 292 TYR A CA 1
ATOM 2385 C C . TYR A 1 292 ? 9.691 4.703 -12.466 1.00 92.44 292 TYR A C 1
ATOM 2387 O O . TYR A 1 292 ? 10.902 4.608 -12.665 1.00 92.44 292 TYR A O 1
ATOM 2395 N N . LEU A 1 293 ? 8.916 5.568 -13.129 1.00 92.62 293 LEU A N 1
ATOM 2396 C CA . LEU A 1 293 ? 9.410 6.430 -14.201 1.00 92.62 293 LEU A CA 1
ATOM 2397 C C . LEU A 1 293 ? 10.522 7.354 -13.724 1.00 92.62 293 LEU A C 1
ATOM 2399 O O . LEU A 1 293 ? 11.551 7.425 -14.386 1.00 92.62 293 LEU A O 1
ATOM 2403 N N . VAL A 1 294 ? 10.369 8.011 -12.571 1.00 92.00 294 VAL A N 1
ATOM 2404 C CA . VAL A 1 294 ? 11.443 8.847 -12.007 1.00 92.00 294 VAL A CA 1
ATOM 2405 C C . VAL A 1 294 ? 12.712 8.023 -11.763 1.00 92.00 294 VAL A C 1
ATOM 2407 O O . VAL A 1 294 ? 13.811 8.481 -12.083 1.00 92.00 294 VAL A O 1
ATOM 2410 N N . GLY A 1 295 ? 12.577 6.799 -11.241 1.00 91.62 295 GLY A N 1
ATOM 2411 C CA . GLY A 1 295 ? 13.701 5.880 -11.044 1.00 91.62 295 GLY A CA 1
ATOM 2412 C C . GLY A 1 295 ? 14.427 5.531 -12.348 1.00 91.62 295 GLY A C 1
ATOM 2413 O O . GLY A 1 295 ? 15.654 5.621 -12.406 1.00 91.62 295 GLY A O 1
ATOM 2414 N N . VAL A 1 296 ? 13.678 5.195 -13.404 1.00 92.50 296 VAL A N 1
ATOM 2415 C CA . VAL A 1 296 ? 14.249 4.862 -14.720 1.00 92.50 296 VAL A CA 1
ATOM 2416 C C . VAL A 1 296 ? 14.877 6.083 -15.379 1.00 92.50 296 VAL A C 1
ATOM 2418 O O . VAL A 1 296 ? 16.038 6.013 -15.774 1.00 92.50 296 VAL A O 1
ATOM 2421 N N . LEU A 1 297 ? 14.164 7.214 -15.433 1.00 92.81 297 LEU A N 1
ATOM 2422 C CA . LEU A 1 297 ? 14.654 8.475 -16.004 1.00 92.81 297 LEU A CA 1
ATOM 2423 C C . LEU A 1 297 ? 15.991 8.884 -15.397 1.00 92.81 297 LEU A C 1
ATOM 2425 O O . LEU A 1 297 ? 16.886 9.314 -16.115 1.00 92.81 297 LEU A O 1
ATOM 2429 N N . ARG A 1 298 ? 16.146 8.711 -14.082 1.00 90.69 298 ARG A N 1
ATOM 2430 C CA . ARG A 1 298 ? 17.406 8.997 -13.394 1.00 90.69 298 ARG A CA 1
ATOM 2431 C C . ARG A 1 298 ? 18.541 8.069 -13.835 1.00 90.69 298 ARG A C 1
ATOM 2433 O O . ARG A 1 298 ? 19.691 8.491 -13.874 1.00 90.69 298 ARG A O 1
ATOM 2440 N N . SER A 1 299 ? 18.235 6.800 -14.089 1.00 87.94 299 SER A N 1
ATOM 2441 C CA . SER A 1 299 ? 19.239 5.774 -14.387 1.00 87.94 299 SER A CA 1
ATOM 2442 C C . SER A 1 299 ? 19.614 5.672 -15.870 1.00 87.94 299 SER A C 1
ATOM 2444 O O . SER A 1 299 ? 20.734 5.263 -16.175 1.00 87.94 299 SER A O 1
ATOM 2446 N N . GLU A 1 300 ? 18.703 6.048 -16.771 1.00 87.69 300 GLU A N 1
ATOM 2447 C CA . GLU A 1 300 ? 18.881 5.983 -18.228 1.00 87.69 300 GLU A CA 1
ATOM 2448 C C . GLU A 1 300 ? 19.086 7.358 -18.867 1.00 87.69 300 GLU A C 1
ATOM 2450 O O . GLU A 1 300 ? 19.724 7.470 -19.914 1.00 87.69 300 GLU A O 1
ATOM 2455 N N . GLY A 1 301 ? 18.551 8.410 -18.248 1.00 85.31 301 GLY A N 1
ATOM 2456 C CA . GLY A 1 301 ? 18.736 9.784 -18.688 1.00 85.31 301 GLY A CA 1
ATOM 2457 C C . GLY A 1 301 ? 20.113 10.333 -18.327 1.00 85.31 301 GLY A C 1
ATOM 2458 O O . GLY A 1 301 ? 20.794 9.859 -17.416 1.00 85.31 301 GLY A O 1
ATOM 2459 N N . TRP A 1 302 ? 20.528 11.379 -19.040 1.00 85.25 302 TRP A N 1
ATOM 2460 C CA . TRP A 1 302 ? 21.784 12.069 -18.752 1.00 85.25 302 TRP A CA 1
ATOM 2461 C C . TRP A 1 302 ? 21.559 13.264 -17.813 1.00 85.25 302 TRP A C 1
ATOM 2463 O O . TRP A 1 302 ? 20.629 14.050 -18.039 1.00 85.25 302 TRP A O 1
ATOM 2473 N N . PRO A 1 303 ? 22.427 13.486 -16.806 1.00 84.19 303 PRO A N 1
ATOM 2474 C CA . PRO A 1 303 ? 22.375 14.700 -15.998 1.00 84.19 303 PRO A CA 1
ATOM 2475 C C . PRO A 1 303 ? 22.440 15.965 -16.869 1.00 84.19 303 PRO A C 1
ATOM 2477 O O . PRO A 1 303 ? 23.342 16.113 -17.692 1.00 84.19 303 PRO A O 1
ATOM 2480 N N . GLY A 1 304 ? 21.496 16.890 -16.675 1.00 85.62 304 GLY A N 1
ATOM 2481 C CA . GLY A 1 304 ? 21.438 18.163 -17.408 1.00 85.62 304 GLY A CA 1
ATOM 2482 C C . GLY A 1 304 ? 20.567 18.161 -18.669 1.00 85.62 304 GLY A C 1
ATOM 2483 O O . GLY A 1 304 ? 20.476 19.192 -19.333 1.00 85.62 304 GLY A O 1
ATOM 2484 N N . TRP A 1 305 ? 19.901 17.051 -19.003 1.00 93.56 305 TRP A N 1
ATOM 2485 C CA . TRP A 1 305 ? 18.859 17.060 -20.032 1.00 93.56 305 TRP A CA 1
ATOM 2486 C C . TRP A 1 305 ? 17.737 18.049 -19.711 1.00 93.56 305 TRP A C 1
ATOM 2488 O O . TRP A 1 305 ? 17.360 18.232 -18.554 1.00 93.56 305 TRP A O 1
ATOM 2498 N N . SER A 1 306 ? 17.198 18.680 -20.757 1.00 95.31 306 SER A N 1
ATOM 2499 C CA . SER A 1 306 ? 16.107 19.645 -20.630 1.00 95.31 306 SER A CA 1
ATOM 2500 C C . SER A 1 306 ? 14.812 18.969 -20.175 1.00 95.31 306 SER A C 1
ATOM 2502 O O . SER A 1 306 ? 14.655 17.746 -20.261 1.00 95.31 306 SER A O 1
ATOM 2504 N N . LEU A 1 307 ? 13.853 19.777 -19.719 1.00 96.25 307 LEU A N 1
ATOM 2505 C CA . LEU A 1 307 ? 12.535 19.290 -19.319 1.00 96.25 307 LEU A CA 1
ATOM 2506 C C . LEU A 1 307 ? 11.851 18.538 -20.473 1.00 96.25 307 LEU A C 1
ATOM 2508 O O . LEU A 1 307 ? 11.370 17.429 -20.274 1.00 96.25 307 LEU A O 1
ATOM 2512 N N . GLU A 1 308 ? 11.890 19.083 -21.692 1.00 97.38 308 GLU A N 1
ATOM 2513 C CA . GLU A 1 308 ? 11.289 18.453 -22.877 1.00 97.38 308 GLU A CA 1
ATOM 2514 C C . GLU A 1 308 ? 11.929 17.105 -23.225 1.00 97.38 308 GLU A C 1
ATOM 2516 O O . GLU A 1 308 ? 11.219 16.145 -23.526 1.00 97.38 308 GLU A O 1
ATOM 2521 N N . THR A 1 309 ? 13.255 16.978 -23.112 1.00 96.69 309 THR A N 1
ATOM 2522 C CA . THR A 1 309 ? 13.926 15.687 -23.323 1.00 96.69 309 THR A CA 1
ATOM 2523 C C . THR A 1 309 ? 13.480 14.659 -22.283 1.00 96.69 309 THR A C 1
ATOM 2525 O O . THR A 1 309 ? 13.164 13.522 -22.633 1.00 96.69 309 THR A O 1
ATOM 2528 N N . ASN A 1 310 ? 13.387 15.059 -21.011 1.00 96.75 310 ASN A N 1
ATOM 2529 C CA . ASN A 1 310 ? 12.905 14.177 -19.948 1.00 96.75 310 ASN A CA 1
ATOM 2530 C C . ASN A 1 310 ? 11.420 13.815 -20.114 1.00 96.75 310 ASN A C 1
ATOM 2532 O O . ASN A 1 310 ? 11.043 12.686 -19.813 1.00 96.75 310 ASN A O 1
ATOM 2536 N N . LYS A 1 311 ? 10.579 14.713 -20.644 1.00 97.75 311 LYS A N 1
ATOM 2537 C CA . LYS A 1 311 ? 9.175 14.415 -20.984 1.00 97.75 311 LYS A CA 1
ATOM 2538 C C . LYS A 1 311 ? 9.072 13.358 -22.080 1.00 97.75 311 LYS A C 1
ATOM 2540 O O . LYS A 1 311 ? 8.302 12.409 -21.943 1.00 97.75 311 LYS A O 1
ATOM 2545 N N . VAL A 1 312 ? 9.862 13.490 -23.148 1.00 96.69 312 VAL A N 1
ATOM 2546 C CA . VAL A 1 312 ? 9.917 12.484 -24.222 1.00 96.69 312 VAL A CA 1
ATOM 2547 C C . VAL A 1 312 ? 10.366 11.134 -23.662 1.00 96.69 312 VAL A C 1
ATOM 2549 O O . VAL A 1 312 ? 9.729 10.120 -23.950 1.00 96.69 312 VAL A O 1
ATOM 2552 N N . LEU A 1 313 ? 11.396 11.121 -22.806 1.00 95.88 313 LEU A N 1
ATOM 2553 C CA . LEU A 1 313 ? 11.840 9.895 -22.143 1.00 95.88 313 LEU A CA 1
ATOM 2554 C C . LEU A 1 313 ? 10.738 9.305 -21.246 1.00 95.88 313 LEU A C 1
ATOM 2556 O O . LEU A 1 313 ? 10.472 8.112 -21.338 1.00 95.88 313 LEU A O 1
ATOM 2560 N N . ALA A 1 314 ? 10.042 10.117 -20.443 1.00 96.56 314 ALA A N 1
ATOM 2561 C CA . ALA A 1 314 ? 8.936 9.661 -19.596 1.00 96.56 314 ALA A CA 1
ATOM 2562 C C . ALA A 1 314 ? 7.832 8.974 -20.410 1.00 96.56 314 ALA A C 1
ATOM 2564 O O . ALA A 1 314 ? 7.366 7.900 -20.032 1.00 96.56 314 ALA A O 1
ATOM 2565 N N . ILE A 1 315 ? 7.446 9.553 -21.551 1.00 96.69 315 ILE A N 1
ATOM 2566 C CA . ILE A 1 315 ? 6.453 8.965 -22.457 1.00 96.69 315 ILE A CA 1
ATOM 2567 C C . ILE A 1 315 ? 6.963 7.638 -23.034 1.00 96.69 315 ILE A C 1
ATOM 2569 O O . ILE A 1 315 ? 6.214 6.659 -23.050 1.00 96.69 315 ILE A O 1
ATOM 2573 N N . ALA A 1 316 ? 8.219 7.577 -23.484 1.00 95.31 316 ALA A N 1
ATOM 2574 C CA . ALA A 1 316 ? 8.813 6.362 -24.042 1.00 95.31 316 ALA A CA 1
ATOM 2575 C C . ALA A 1 316 ? 8.887 5.232 -23.000 1.00 95.31 316 ALA A C 1
ATOM 2577 O O . ALA A 1 316 ? 8.384 4.134 -23.239 1.00 95.31 316 ALA A O 1
ATOM 2578 N N . VAL A 1 317 ? 9.416 5.524 -21.808 1.00 94.62 317 VAL A N 1
ATOM 2579 C CA . VAL A 1 317 ? 9.524 4.564 -20.702 1.00 94.62 317 VAL A CA 1
ATOM 2580 C C . VAL A 1 317 ? 8.139 4.083 -20.267 1.00 94.62 317 VAL A C 1
ATOM 2582 O O . VAL A 1 317 ? 7.928 2.877 -20.133 1.00 94.62 317 VAL A O 1
ATOM 2585 N N . ARG A 1 318 ? 7.164 4.995 -20.119 1.00 94.31 318 ARG A N 1
ATOM 2586 C CA . ARG A 1 318 ? 5.775 4.651 -19.770 1.00 94.31 318 ARG A CA 1
ATOM 2587 C C . ARG A 1 318 ? 5.143 3.740 -20.819 1.00 94.31 318 ARG A C 1
ATOM 2589 O O . ARG A 1 318 ? 4.463 2.775 -20.478 1.00 94.31 318 ARG A O 1
ATOM 2596 N N . THR A 1 319 ? 5.386 4.022 -22.093 1.00 93.62 319 THR A N 1
ATOM 2597 C CA . THR A 1 319 ? 4.886 3.206 -23.203 1.00 93.62 319 THR A CA 1
ATOM 2598 C C . THR A 1 319 ? 5.438 1.784 -23.135 1.00 93.62 319 THR A C 1
ATOM 2600 O O . THR A 1 319 ? 4.662 0.824 -23.137 1.00 93.62 319 THR A O 1
ATOM 2603 N N . TYR A 1 320 ? 6.757 1.658 -22.982 1.00 93.06 320 TYR A N 1
ATOM 2604 C CA . TYR A 1 320 ? 7.437 0.373 -22.876 1.00 93.06 320 TYR A CA 1
ATOM 2605 C C . TYR A 1 320 ? 6.917 -0.452 -21.694 1.00 93.06 320 TYR A C 1
ATOM 2607 O O . TYR A 1 320 ? 6.508 -1.604 -21.860 1.00 93.06 320 TYR A O 1
ATOM 2615 N N . VAL A 1 321 ? 6.853 0.134 -20.492 1.00 92.56 321 VAL A N 1
ATOM 2616 C CA . VAL A 1 321 ? 6.405 -0.606 -19.304 1.00 92.56 321 VAL A CA 1
ATOM 2617 C C . VAL A 1 321 ? 4.934 -1.019 -19.409 1.00 92.56 321 VAL A C 1
ATOM 2619 O O . VAL A 1 321 ? 4.595 -2.125 -18.995 1.00 92.56 321 VAL A O 1
ATOM 2622 N N . ILE A 1 322 ? 4.059 -0.219 -20.032 1.00 91.12 322 ILE A N 1
ATOM 2623 C CA . ILE A 1 322 ? 2.672 -0.632 -20.308 1.00 91.12 322 ILE A CA 1
ATOM 2624 C C . ILE A 1 322 ? 2.646 -1.837 -21.261 1.00 91.12 322 ILE A C 1
ATOM 2626 O O . ILE A 1 322 ? 1.917 -2.797 -20.995 1.00 91.12 322 ILE A O 1
ATOM 2630 N N . ALA A 1 323 ? 3.451 -1.836 -22.330 1.00 90.62 323 ALA A N 1
ATOM 2631 C CA . ALA A 1 323 ? 3.564 -2.982 -23.238 1.00 90.62 323 ALA A CA 1
ATOM 2632 C C . ALA A 1 323 ? 4.000 -4.253 -22.485 1.00 90.62 323 ALA A C 1
ATOM 2634 O O . ALA A 1 323 ? 3.377 -5.313 -22.624 1.00 90.62 323 ALA A O 1
ATOM 2635 N N . ARG A 1 324 ? 5.011 -4.129 -21.614 1.00 92.12 324 ARG A N 1
ATOM 2636 C CA . ARG A 1 324 ? 5.505 -5.227 -20.769 1.00 92.12 324 ARG A CA 1
ATOM 2637 C C . ARG A 1 324 ? 4.463 -5.714 -19.763 1.00 92.12 324 ARG A C 1
ATOM 2639 O O . ARG A 1 324 ? 4.316 -6.919 -19.590 1.00 92.12 324 ARG A O 1
ATOM 2646 N N . ILE A 1 325 ? 3.686 -4.817 -19.150 1.00 90.12 325 ILE A N 1
ATOM 2647 C CA . ILE A 1 325 ? 2.575 -5.177 -18.250 1.00 90.12 325 ILE A CA 1
ATOM 2648 C C . ILE A 1 325 ? 1.533 -6.021 -18.988 1.00 90.12 325 ILE A C 1
ATOM 2650 O O . ILE A 1 325 ? 1.105 -7.057 -18.476 1.00 90.12 325 ILE A O 1
ATOM 2654 N N . VAL A 1 326 ? 1.125 -5.600 -20.190 1.00 88.38 326 VAL A N 1
ATOM 2655 C CA . VAL A 1 326 ? 0.151 -6.343 -21.007 1.00 88.38 326 VAL A CA 1
ATOM 2656 C C . VAL A 1 326 ? 0.683 -7.738 -21.340 1.00 88.38 326 VAL A C 1
ATOM 2658 O O . VAL A 1 326 ? -0.040 -8.724 -21.180 1.00 88.38 326 VAL A O 1
ATOM 2661 N N . GLN A 1 327 ? 1.951 -7.837 -21.742 1.00 89.12 327 GLN A N 1
ATOM 2662 C CA . GLN A 1 327 ? 2.593 -9.116 -22.039 1.00 89.12 327 GLN A CA 1
ATOM 2663 C C . GLN A 1 327 ? 2.684 -10.022 -20.804 1.00 89.12 327 GLN A C 1
ATOM 2665 O O . GLN A 1 327 ? 2.277 -11.182 -20.865 1.00 89.12 327 GLN A O 1
ATOM 2670 N N . ALA A 1 328 ? 3.181 -9.501 -19.683 1.00 90.06 328 ALA A N 1
ATOM 2671 C CA . ALA A 1 328 ? 3.342 -10.248 -18.442 1.00 90.06 328 ALA A CA 1
ATOM 2672 C C . ALA A 1 328 ? 2.008 -10.800 -17.932 1.00 90.06 328 ALA A C 1
ATOM 2674 O O . ALA A 1 328 ? 1.936 -11.963 -17.547 1.00 90.06 328 ALA A O 1
ATOM 2675 N N . ARG A 1 329 ? 0.927 -10.009 -18.007 1.00 87.38 329 ARG A N 1
ATOM 2676 C CA . ARG A 1 329 ? -0.427 -10.469 -17.657 1.00 87.38 329 ARG A CA 1
ATOM 2677 C C . ARG A 1 329 ? -0.902 -11.605 -18.556 1.00 87.38 329 ARG A C 1
ATOM 2679 O O . ARG A 1 329 ? -1.439 -12.585 -18.049 1.00 87.38 329 ARG A O 1
ATOM 2686 N N . ALA A 1 330 ? -0.683 -11.504 -19.869 1.00 87.56 330 ALA A N 1
ATOM 2687 C CA . ALA A 1 330 ? -1.035 -12.572 -20.806 1.00 87.56 330 ALA A CA 1
ATOM 2688 C C . ALA A 1 330 ? -0.262 -13.873 -20.519 1.00 87.56 330 ALA A C 1
ATOM 2690 O O . ALA A 1 330 ? -0.805 -14.964 -20.677 1.00 87.56 330 ALA A O 1
ATOM 2691 N N . GLN A 1 331 ? 0.983 -13.749 -20.055 1.00 90.31 331 GLN A N 1
ATOM 2692 C CA . GLN A 1 331 ? 1.848 -14.862 -19.657 1.00 90.31 331 GLN A CA 1
ATOM 2693 C C . GLN A 1 331 ? 1.665 -15.296 -18.193 1.00 90.31 331 GLN A C 1
ATOM 2695 O O . GLN A 1 331 ? 2.293 -16.262 -17.776 1.00 90.31 331 GLN A O 1
ATOM 2700 N N . LYS A 1 332 ? 0.810 -14.606 -17.423 1.00 88.94 332 LYS A N 1
ATOM 2701 C CA . LYS A 1 332 ? 0.589 -14.812 -15.981 1.00 88.94 332 LYS A CA 1
ATOM 2702 C C . LYS A 1 332 ? 1.864 -14.724 -15.129 1.00 88.94 332 LYS A C 1
ATOM 2704 O O . LYS A 1 332 ? 1.968 -15.392 -14.110 1.00 88.94 332 LYS A O 1
ATOM 2709 N N . LEU A 1 333 ? 2.816 -13.877 -15.520 1.00 90.62 333 LEU A N 1
ATOM 2710 C CA . LEU A 1 333 ? 4.042 -13.670 -14.750 1.00 90.62 333 LEU A CA 1
ATOM 2711 C C . LEU A 1 333 ? 3.771 -12.857 -13.469 1.00 90.62 333 LEU A C 1
ATOM 2713 O O . LEU A 1 333 ? 2.984 -11.904 -13.504 1.00 90.62 333 LEU A O 1
ATOM 2717 N N . PRO A 1 334 ? 4.476 -13.143 -12.356 1.00 90.38 334 PRO A N 1
ATOM 2718 C CA . PRO A 1 334 ? 4.315 -12.397 -11.107 1.00 90.38 334 PRO A CA 1
ATOM 2719 C C . PRO A 1 334 ? 4.935 -10.989 -11.150 1.00 90.38 334 PRO A C 1
ATOM 2721 O O . PRO A 1 334 ? 4.632 -10.164 -10.287 1.00 90.38 334 PRO A O 1
ATOM 2724 N N . TYR A 1 335 ? 5.764 -10.688 -12.155 1.00 92.62 335 TYR A N 1
ATOM 2725 C CA . TYR A 1 335 ? 6.401 -9.389 -12.394 1.00 92.62 335 TYR A CA 1
ATOM 2726 C C . TYR A 1 335 ? 6.177 -8.915 -13.834 1.00 92.62 335 TYR A C 1
ATOM 2728 O O . TYR A 1 335 ? 5.896 -9.708 -14.728 1.00 92.62 335 TYR A O 1
ATOM 2736 N N . HIS A 1 336 ? 6.329 -7.611 -14.065 1.00 91.94 336 HIS A N 1
ATOM 2737 C CA . HIS A 1 336 ? 6.129 -6.993 -15.379 1.00 91.94 336 HIS A CA 1
ATOM 2738 C C . HIS A 1 336 ? 7.444 -6.809 -16.133 1.00 91.94 336 HIS A C 1
ATOM 2740 O O . HIS A 1 336 ? 7.508 -6.992 -17.343 1.00 91.94 336 HIS A O 1
ATOM 2746 N N . ILE A 1 337 ? 8.497 -6.454 -15.404 1.00 89.94 337 ILE A N 1
ATOM 2747 C CA . ILE A 1 337 ? 9.809 -6.108 -15.946 1.00 89.94 337 ILE A CA 1
ATOM 2748 C C . ILE A 1 337 ? 10.910 -6.619 -15.023 1.00 89.94 337 ILE A C 1
ATOM 2750 O O . ILE A 1 337 ? 10.680 -6.893 -13.849 1.00 89.94 337 ILE A O 1
ATOM 2754 N N . LYS A 1 338 ? 12.115 -6.746 -15.567 1.00 87.31 338 LYS A N 1
ATOM 2755 C CA . LYS A 1 338 ? 13.338 -7.133 -14.842 1.00 87.31 338 LYS A CA 1
ATOM 2756 C C . LYS A 1 338 ? 14.286 -5.948 -14.816 1.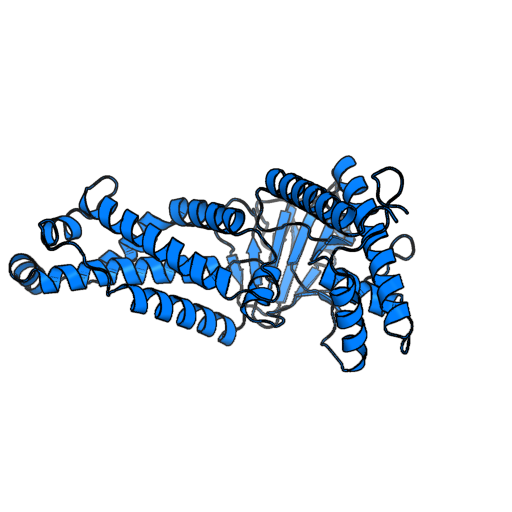00 87.31 338 LYS A C 1
ATOM 2758 O O . LYS A 1 338 ? 14.403 -5.287 -15.841 1.00 87.31 338 LYS A O 1
ATOM 2763 N N . ASN A 1 339 ? 14.990 -5.738 -13.712 1.00 75.94 339 ASN A N 1
ATOM 2764 C CA . ASN A 1 339 ? 16.063 -4.751 -13.647 1.00 75.94 339 ASN A CA 1
ATOM 2765 C C . ASN A 1 339 ? 17.304 -5.265 -14.405 1.00 75.94 339 ASN A C 1
ATOM 2767 O O . ASN A 1 339 ? 18.127 -5.986 -13.847 1.00 75.94 339 ASN A O 1
ATOM 2771 N N . SER A 1 340 ? 17.398 -4.991 -15.708 1.00 70.19 340 SER A N 1
ATOM 2772 C CA . SER A 1 340 ? 18.504 -5.459 -16.556 1.00 70.19 340 SER A CA 1
ATOM 2773 C C . SER A 1 340 ? 18.664 -4.582 -17.794 1.00 70.19 340 SER A C 1
ATOM 2775 O O . SER A 1 340 ? 17.697 -3.959 -18.222 1.00 70.19 340 SER A O 1
ATOM 2777 N N . ILE A 1 341 ? 19.840 -4.625 -18.429 1.00 58.19 341 ILE A N 1
ATOM 2778 C CA . ILE A 1 341 ? 20.132 -3.892 -19.678 1.00 58.19 341 ILE A CA 1
ATOM 2779 C C . ILE A 1 341 ? 19.192 -4.308 -20.827 1.00 58.19 341 ILE A C 1
ATOM 2781 O O . ILE A 1 341 ? 18.935 -3.524 -21.730 1.00 58.19 341 ILE A O 1
ATOM 2785 N N . HIS A 1 342 ? 18.656 -5.533 -20.800 1.00 53.44 342 HIS A N 1
ATOM 2786 C CA . HIS A 1 342 ? 17.695 -6.010 -21.803 1.00 53.44 342 HIS A CA 1
ATOM 2787 C C . HIS A 1 342 ? 16.274 -5.464 -21.610 1.00 53.44 342 HIS A C 1
ATOM 2789 O O . HIS A 1 342 ? 15.431 -5.637 -22.486 1.00 53.44 342 HIS A O 1
ATOM 2795 N N . HIS A 1 343 ? 16.005 -4.852 -20.460 1.00 75.19 343 HIS A N 1
ATOM 2796 C CA . HIS A 1 343 ? 14.777 -4.123 -20.186 1.00 75.19 343 HIS A CA 1
ATOM 2797 C C . HIS A 1 343 ? 15.150 -2.668 -19.906 1.00 75.19 343 HIS A C 1
ATOM 2799 O O . HIS A 1 343 ? 15.713 -2.012 -20.773 1.00 75.19 343 HIS A O 1
ATOM 2805 N N . GLN A 1 344 ? 14.857 -2.188 -18.701 1.00 75.00 344 GLN A N 1
ATOM 2806 C CA . GLN A 1 344 ? 15.213 -0.862 -18.240 1.00 75.00 344 GLN A CA 1
ATOM 2807 C C . GLN A 1 344 ? 16.023 -0.979 -16.961 1.00 75.00 344 GLN A C 1
ATOM 2809 O O . GLN A 1 344 ? 15.772 -1.863 -16.126 1.00 75.00 344 GLN A O 1
ATOM 2814 N N . LYS A 1 345 ? 16.996 -0.084 -16.814 1.00 82.56 345 LYS A N 1
ATOM 2815 C CA . LYS A 1 345 ? 17.740 0.028 -15.566 1.00 82.56 345 LYS A CA 1
ATOM 2816 C C . LYS A 1 345 ? 16.830 0.674 -14.518 1.00 82.56 345 LYS A C 1
ATOM 2818 O O . LYS A 1 345 ? 16.098 1.616 -14.799 1.00 82.56 345 LYS A O 1
ATOM 2823 N N . TYR A 1 346 ? 16.827 0.122 -13.310 1.00 85.88 346 TYR A N 1
ATOM 2824 C CA . TYR A 1 346 ? 16.035 0.622 -12.193 1.00 85.88 346 TYR A CA 1
ATOM 2825 C C . TYR A 1 346 ? 16.860 0.541 -10.909 1.00 85.88 346 TYR A C 1
ATOM 2827 O O . TYR A 1 346 ? 16.966 -0.511 -10.285 1.00 85.88 346 TYR A O 1
ATOM 2835 N N . ASP A 1 347 ? 17.437 1.671 -10.503 1.00 84.50 347 ASP A N 1
ATOM 2836 C CA . ASP A 1 347 ? 18.280 1.770 -9.300 1.00 84.50 347 ASP A CA 1
ATOM 2837 C C . ASP A 1 347 ? 17.472 2.167 -8.047 1.00 84.50 347 ASP A C 1
ATOM 2839 O O . ASP A 1 347 ? 18.033 2.664 -7.071 1.00 84.50 347 ASP A O 1
ATOM 2843 N N . GLY A 1 348 ? 16.148 1.979 -8.084 1.00 87.25 348 GLY A N 1
ATOM 2844 C CA . GLY A 1 348 ? 15.259 2.307 -6.977 1.00 87.25 348 GLY A CA 1
ATOM 2845 C C . GLY A 1 348 ? 15.034 3.810 -6.782 1.00 87.25 348 GLY A C 1
ATOM 2846 O O . GLY A 1 348 ? 15.006 4.615 -7.719 1.00 87.25 348 GLY A O 1
ATOM 2847 N N . HIS A 1 349 ? 14.825 4.176 -5.527 1.00 87.00 349 HIS A N 1
ATOM 2848 C CA . HIS A 1 349 ? 14.590 5.519 -5.037 1.00 87.00 349 HIS A CA 1
ATOM 2849 C C . HIS A 1 349 ? 15.869 6.140 -4.464 1.00 87.00 349 HIS A C 1
ATOM 2851 O O . HIS A 1 349 ? 16.772 5.466 -3.979 1.00 87.00 349 HIS A O 1
ATOM 2857 N N . ARG A 1 350 ? 15.928 7.469 -4.524 1.00 82.25 350 ARG A N 1
ATOM 2858 C CA . ARG A 1 350 ? 16.922 8.300 -3.849 1.00 82.25 350 ARG A CA 1
ATOM 2859 C C . ARG A 1 350 ? 16.209 9.544 -3.350 1.00 82.25 350 ARG A C 1
ATOM 2861 O O . ARG A 1 350 ? 15.343 10.056 -4.065 1.00 82.25 350 ARG A O 1
ATOM 2868 N N . LYS A 1 351 ? 16.618 10.043 -2.179 1.00 76.31 351 LYS A N 1
ATOM 2869 C CA . LYS A 1 351 ? 16.085 11.292 -1.623 1.00 76.31 351 LYS A CA 1
ATOM 2870 C C . LYS A 1 351 ? 16.154 12.398 -2.670 1.00 76.31 351 LYS A C 1
ATOM 2872 O O . LYS A 1 351 ? 17.209 12.625 -3.266 1.00 76.31 351 LYS A O 1
ATOM 2877 N N . LYS A 1 352 ? 15.027 13.088 -2.852 1.00 76.06 352 LYS A N 1
ATOM 2878 C CA . LYS A 1 352 ? 14.888 14.195 -3.800 1.00 76.06 352 LYS A CA 1
ATOM 2879 C C . LYS A 1 352 ? 16.009 15.210 -3.602 1.00 76.06 352 LYS A C 1
ATOM 2881 O O . LYS A 1 352 ? 16.164 15.773 -2.520 1.00 76.06 352 LYS A O 1
ATOM 2886 N N . ASN A 1 353 ? 16.757 15.479 -4.663 1.00 77.19 353 ASN A N 1
ATOM 2887 C CA . ASN A 1 353 ? 17.669 16.614 -4.729 1.00 77.19 353 ASN A CA 1
ATOM 2888 C C . ASN A 1 353 ? 17.163 17.637 -5.761 1.00 77.19 353 ASN A C 1
ATOM 2890 O O . ASN A 1 353 ? 16.196 17.394 -6.484 1.00 77.19 353 ASN A O 1
ATOM 2894 N N . LYS A 1 354 ? 17.812 18.805 -5.830 1.00 74.00 354 LYS A N 1
ATOM 2895 C CA . LYS A 1 354 ? 17.419 19.867 -6.773 1.00 74.00 354 LYS A CA 1
ATOM 2896 C C . LYS A 1 354 ? 17.470 19.406 -8.233 1.00 74.00 354 LYS A C 1
ATOM 2898 O O . LYS A 1 354 ? 16.672 19.887 -9.028 1.00 74.00 354 LYS A O 1
ATOM 2903 N N . GLN A 1 355 ? 18.383 18.496 -8.581 1.00 71.12 355 GLN A N 1
ATOM 2904 C CA . GLN A 1 355 ? 18.494 17.960 -9.937 1.00 71.12 355 GLN A CA 1
ATOM 2905 C C . GLN A 1 355 ? 17.336 17.021 -10.301 1.00 71.12 355 GLN A C 1
ATOM 2907 O O . GLN A 1 355 ? 16.940 16.991 -11.459 1.00 71.12 355 GLN A O 1
ATOM 2912 N N . ASP A 1 356 ? 16.755 16.306 -9.337 1.00 81.00 356 ASP A N 1
ATOM 2913 C CA . ASP A 1 356 ? 15.652 15.375 -9.588 1.00 81.00 356 ASP A CA 1
ATOM 2914 C C . ASP A 1 356 ? 14.308 16.085 -9.823 1.00 81.00 356 ASP A C 1
ATOM 2916 O O . ASP A 1 356 ? 13.402 15.487 -10.402 1.00 81.00 356 ASP A O 1
ATOM 2920 N N . LEU A 1 357 ? 14.157 17.355 -9.416 1.00 87.06 357 LEU A N 1
ATOM 2921 C CA . LEU A 1 357 ? 12.894 18.101 -9.552 1.00 87.06 357 LEU A CA 1
ATOM 2922 C C . LEU A 1 357 ? 12.385 18.139 -11.000 1.00 87.06 357 LEU A C 1
ATOM 2924 O O . LEU A 1 357 ? 11.190 17.962 -11.223 1.00 87.06 357 LEU A O 1
ATOM 2928 N N . ILE A 1 358 ? 13.292 18.272 -11.973 1.00 92.19 358 ILE A N 1
ATOM 2929 C CA . ILE A 1 358 ? 12.950 18.270 -13.402 1.00 92.19 358 ILE A CA 1
ATOM 2930 C C . ILE A 1 358 ? 12.402 16.914 -13.872 1.00 92.19 358 ILE A C 1
ATOM 2932 O O . ILE A 1 358 ? 11.583 16.863 -14.785 1.00 92.19 358 ILE A O 1
ATOM 2936 N N . LEU A 1 359 ? 12.818 15.808 -13.239 1.00 93.81 359 LEU A N 1
ATOM 2937 C CA . LEU A 1 359 ? 12.328 14.465 -13.558 1.00 93.81 359 LEU A CA 1
ATOM 2938 C C . LEU A 1 359 ? 10.900 14.286 -13.043 1.00 93.81 359 LEU A C 1
ATOM 2940 O O . LEU A 1 359 ? 10.036 13.814 -13.779 1.00 93.81 359 LEU A O 1
ATOM 2944 N N . TYR A 1 360 ? 10.635 14.714 -11.804 1.00 91.00 360 TYR A N 1
ATOM 2945 C CA . TYR A 1 360 ? 9.278 14.717 -11.251 1.00 91.00 360 TYR A CA 1
ATOM 2946 C C . TYR A 1 360 ? 8.344 15.611 -12.075 1.00 91.00 360 TYR A C 1
ATOM 2948 O O . TYR A 1 360 ? 7.215 15.216 -12.357 1.00 91.00 360 TYR A O 1
ATOM 2956 N N . GLU A 1 361 ? 8.816 16.786 -12.497 1.00 93.25 361 GLU A N 1
ATOM 2957 C CA . GLU A 1 361 ? 8.063 17.699 -13.360 1.00 93.25 361 GLU A CA 1
ATOM 2958 C C . GLU A 1 361 ? 7.774 17.076 -14.732 1.00 93.25 361 GLU A C 1
ATOM 2960 O O . GLU A 1 361 ? 6.623 17.065 -15.165 1.00 93.25 361 GLU A O 1
ATOM 2965 N N . ALA A 1 362 ? 8.766 16.452 -15.375 1.00 96.00 362 ALA A N 1
ATOM 2966 C CA . ALA A 1 362 ? 8.581 15.751 -16.645 1.00 96.00 362 ALA A CA 1
ATOM 2967 C C . ALA A 1 362 ? 7.549 14.614 -16.556 1.00 96.00 362 ALA A C 1
ATOM 2969 O O . ALA A 1 362 ? 6.694 14.469 -17.436 1.00 96.00 362 ALA A O 1
ATOM 2970 N N . VAL A 1 363 ? 7.610 13.806 -15.493 1.00 93.50 363 VAL A N 1
ATOM 2971 C CA . VAL A 1 363 ? 6.659 12.711 -15.257 1.00 93.50 363 VAL A CA 1
ATOM 2972 C C . VAL A 1 363 ? 5.255 13.256 -15.005 1.00 93.50 363 VAL A C 1
ATOM 2974 O O . VAL A 1 363 ? 4.304 12.749 -15.603 1.00 93.50 363 VAL A O 1
ATOM 2977 N N . LYS A 1 364 ? 5.136 14.317 -14.195 1.00 90.50 364 LYS A N 1
ATOM 2978 C CA . LYS A 1 364 ? 3.870 14.990 -13.880 1.00 90.50 364 LYS A CA 1
ATOM 2979 C C . LYS A 1 364 ? 3.227 15.623 -15.116 1.00 90.50 364 LYS A C 1
ATOM 2981 O O . LYS A 1 364 ? 2.043 15.419 -15.354 1.00 90.50 364 LYS A O 1
ATOM 2986 N N . GLU A 1 365 ? 3.981 16.366 -15.923 1.00 94.75 365 GLU A N 1
ATOM 2987 C CA . GLU A 1 365 ? 3.453 17.026 -17.127 1.00 94.75 365 GLU A CA 1
ATOM 2988 C C . GLU A 1 365 ? 3.093 16.046 -18.251 1.00 94.75 365 GLU A C 1
ATOM 2990 O O . GLU A 1 365 ? 2.340 16.389 -19.160 1.00 94.75 365 GLU A O 1
ATOM 2995 N N . THR A 1 366 ? 3.597 14.812 -18.180 1.00 94.50 366 THR A N 1
ATOM 2996 C CA . THR A 1 366 ? 3.256 13.730 -19.115 1.00 94.50 366 THR A CA 1
ATOM 2997 C C . THR A 1 366 ? 2.376 12.657 -18.483 1.00 94.50 366 THR A C 1
ATOM 2999 O O . THR A 1 366 ? 2.297 11.541 -19.004 1.00 94.50 366 THR A O 1
ATOM 3002 N N . HIS A 1 367 ? 1.727 12.962 -17.357 1.00 87.44 367 HIS A N 1
ATOM 3003 C CA . HIS A 1 367 ? 0.903 12.004 -16.631 1.00 87.44 367 HIS A CA 1
ATOM 3004 C C . HIS A 1 367 ? -0.155 11.384 -17.561 1.00 87.44 367 HIS A C 1
ATOM 3006 O O . HIS A 1 367 ? -0.832 12.077 -18.319 1.00 87.44 367 HIS A O 1
ATOM 3012 N N . ASN A 1 368 ? -0.253 10.052 -17.541 1.00 85.12 368 ASN A N 1
ATOM 3013 C CA . ASN A 1 368 ? -1.131 9.247 -18.404 1.00 85.12 368 ASN A CA 1
ATOM 3014 C C . ASN A 1 368 ? -0.918 9.375 -19.929 1.00 85.12 368 ASN A C 1
ATOM 3016 O O . ASN A 1 368 ? -1.749 8.893 -20.700 1.00 85.12 368 ASN A O 1
ATOM 3020 N N . ILE A 1 369 ? 0.204 9.940 -20.391 1.00 91.12 369 ILE A N 1
ATOM 3021 C CA . ILE A 1 369 ? 0.554 9.987 -21.819 1.00 91.12 369 ILE A CA 1
ATOM 3022 C C . ILE A 1 369 ? 1.470 8.811 -22.179 1.00 91.12 369 ILE A C 1
ATOM 3024 O O . ILE A 1 369 ? 2.563 8.663 -21.629 1.00 91.12 369 ILE A O 1
ATOM 3028 N N . PHE A 1 370 ? 1.037 7.999 -23.144 1.00 93.25 370 PHE A N 1
ATOM 3029 C CA . PHE A 1 370 ? 1.817 6.921 -23.756 1.00 93.25 370 PHE A CA 1
ATOM 3030 C C . PHE A 1 370 ? 1.535 6.848 -25.264 1.00 93.25 370 PHE A C 1
ATOM 3032 O O . PHE A 1 370 ? 0.543 7.396 -25.751 1.00 93.25 370 PHE A O 1
ATOM 3039 N N . LEU A 1 371 ? 2.408 6.178 -26.012 1.00 93.75 371 LEU A N 1
ATOM 3040 C CA . LEU A 1 371 ? 2.294 6.026 -27.459 1.00 93.75 371 LEU A CA 1
ATOM 3041 C C . LEU A 1 371 ? 1.628 4.696 -27.809 1.00 93.75 371 LEU A C 1
ATOM 3043 O O . LEU A 1 371 ? 1.942 3.648 -27.245 1.00 93.75 371 LEU A O 1
ATOM 3047 N N . GLY A 1 372 ? 0.718 4.727 -28.778 1.00 93.62 372 GLY A N 1
ATOM 3048 C CA . GLY A 1 372 ? 0.026 3.535 -29.242 1.00 93.62 372 GLY A CA 1
ATOM 3049 C C . GLY A 1 372 ? -0.151 3.508 -30.752 1.00 93.62 372 GLY A C 1
ATOM 3050 O O . GLY A 1 372 ? -0.312 4.540 -31.401 1.00 93.62 372 GLY A O 1
ATOM 3051 N N . TYR A 1 373 ? -0.162 2.303 -31.311 1.00 92.38 373 TYR A N 1
ATOM 3052 C CA . TYR A 1 373 ? -0.433 2.037 -32.716 1.00 92.38 373 TYR A CA 1
ATOM 3053 C C . TYR A 1 373 ? -1.427 0.879 -32.834 1.00 92.38 373 TYR A C 1
ATOM 3055 O O . TYR A 1 373 ? -1.273 -0.159 -32.193 1.00 92.38 373 TYR A O 1
ATOM 3063 N N . LYS A 1 374 ? -2.488 1.062 -33.634 1.00 91.88 374 LYS A N 1
ATOM 3064 C CA . LYS A 1 374 ? -3.582 0.078 -33.802 1.00 91.88 374 LYS A CA 1
ATOM 3065 C C . LYS A 1 374 ? -4.173 -0.420 -32.468 1.00 91.88 374 LYS A C 1
ATOM 3067 O O . LYS A 1 374 ? -4.437 -1.608 -32.300 1.00 91.88 374 LYS A O 1
ATOM 3072 N N . GLY A 1 375 ? -4.372 0.496 -31.518 1.00 84.56 375 GLY A N 1
ATOM 3073 C CA . GLY A 1 375 ? -4.980 0.197 -30.215 1.00 84.56 375 GLY A CA 1
ATOM 3074 C C . GLY A 1 375 ? -4.081 -0.575 -29.243 1.00 84.56 375 GLY A C 1
ATOM 3075 O O . GLY A 1 375 ? -4.576 -1.065 -28.234 1.00 84.56 375 GLY A O 1
ATOM 3076 N N . LYS A 1 376 ? -2.780 -0.697 -29.531 1.00 86.62 376 LYS A N 1
ATOM 3077 C CA . LYS A 1 376 ? -1.789 -1.331 -28.653 1.00 86.62 376 LYS A CA 1
ATOM 3078 C C . LYS A 1 376 ? -0.651 -0.356 -28.340 1.00 86.62 376 LYS A C 1
ATOM 3080 O O . LYS A 1 376 ? -0.335 0.457 -29.209 1.00 86.62 376 LYS A O 1
ATOM 3085 N N . PRO A 1 377 ? -0.029 -0.428 -27.151 1.00 87.19 377 PRO A N 1
ATOM 3086 C CA . PRO A 1 377 ? 1.233 0.260 -26.891 1.00 87.19 377 PRO A CA 1
ATOM 3087 C C . PRO A 1 377 ? 2.293 -0.168 -27.914 1.00 87.19 377 PRO A C 1
ATOM 3089 O O . PRO A 1 377 ? 2.289 -1.323 -28.348 1.00 87.19 377 PRO A O 1
ATOM 3092 N N . ILE A 1 378 ? 3.163 0.757 -28.313 1.00 87.69 378 ILE A N 1
ATOM 3093 C CA . ILE A 1 378 ? 4.333 0.433 -29.146 1.00 87.69 378 ILE A CA 1
ATOM 3094 C C . ILE A 1 378 ? 5.497 -0.071 -28.274 1.00 87.69 378 ILE A C 1
ATOM 3096 O O . ILE A 1 378 ? 5.462 0.114 -27.059 1.00 87.69 378 ILE A O 1
ATOM 3100 N N . ASP A 1 379 ? 6.481 -0.735 -28.883 1.00 77.75 379 ASP A N 1
ATOM 3101 C CA . ASP A 1 379 ? 7.700 -1.241 -28.224 1.00 77.75 379 ASP A CA 1
ATOM 3102 C C . ASP A 1 379 ? 8.937 -0.546 -28.794 1.00 77.75 379 ASP A C 1
ATOM 3104 O O . ASP A 1 379 ? 8.997 -0.431 -30.044 1.00 77.75 379 ASP A O 1
#

Radius of gyration: 24.62 Å; chains: 1; bounding box: 61×49×80 Å

pLDDT: mean 83.45, std 16.79, range [27.61, 97.75]